Protein AF-A0A7S2ZCS9-F1 (afdb_monomer)

pLDDT: mean 85.27, std 15.94, range [28.14, 98.75]

Foldseek 3Di:
DPQFFEEAEEDLPDPCSVLVQVLLCVQRVHGYHYDYLANDQAPQVVCVVCPHPPSGLEYEYEAWFFALVDCSRRPHLLRCLVDPQHAYEYEARGQRSNQVSQPWDKDFDPQAAFFQDWFFKAFPCDQLNPPPDHGFIFGALARMATDPVGGHPQKDQGMWTWHADPNDIDITRAKIAGNPGNYIYGNTQLSDPRGPCSSVSSNSSSVVSVVVVVVVPVPDPDDDDDDDPPPPPPDDPQDALLKDKDKDKDAQPDCDPDNLLLLCCQPPNPPQPQWKKWAADVPDPLGQKIKIDGQQAPPKAKEFEFADDPPPDDDDQPVRHHYHYDYLQCRVVVLVVVCSSNDDDDDPPDPDFCQWAKDWDAAPCSVVVVPDDNPDHDPDTRIMIIGGQWMWMAGSVRNMIMTMGMDGDDPVVVVVSVVVVVVSVVSSVCVSVVNRPDDSPDAPPDDPPPNDDWDKDKPDDPVRLVVVVVVQSVCCSSRNDSDDPDDIDIDTPDDDDQSSVLVNCCVVANARGFMWGNNDPVDIDGDRHNDDPDDDGPVD

Structure (mmCIF, N/CA/C/O backbone):
data_AF-A0A7S2ZCS9-F1
#
_entry.id   AF-A0A7S2ZCS9-F1
#
loop_
_atom_site.group_PDB
_atom_site.id
_atom_site.type_symbol
_atom_site.label_atom_id
_atom_site.label_alt_id
_atom_site.label_comp_id
_atom_site.label_asym_id
_atom_site.label_entity_id
_atom_site.label_seq_id
_atom_site.pdbx_PDB_ins_code
_atom_site.Cartn_x
_atom_site.Cartn_y
_atom_site.Cartn_z
_atom_site.occupancy
_atom_site.B_iso_or_equiv
_atom_site.auth_seq_id
_atom_site.auth_comp_id
_atom_site.auth_asym_id
_atom_site.auth_atom_id
_atom_site.pdbx_PDB_model_num
ATOM 1 N N . MET A 1 1 ? -4.411 -29.025 -12.753 1.00 39.31 1 MET A N 1
ATOM 2 C CA . MET A 1 1 ? -3.385 -27.966 -12.666 1.00 39.31 1 MET A CA 1
ATOM 3 C C . MET A 1 1 ? -2.044 -28.620 -12.960 1.00 39.31 1 MET A C 1
ATOM 5 O O . MET A 1 1 ? -1.817 -29.710 -12.450 1.00 39.31 1 MET A O 1
ATOM 9 N N . GLY A 1 2 ? -1.240 -28.059 -13.867 1.00 47.69 2 GLY A N 1
ATOM 10 C CA . GLY A 1 2 ? 0.114 -28.566 -14.132 1.00 47.69 2 GLY A CA 1
ATOM 11 C C . GLY A 1 2 ? 1.053 -28.303 -12.944 1.00 47.69 2 GLY A C 1
ATOM 12 O O . GLY A 1 2 ? 0.658 -27.584 -12.026 1.00 47.69 2 GLY A O 1
ATOM 13 N N . PRO A 1 3 ? 2.269 -28.878 -12.929 1.00 60.16 3 PRO A N 1
ATOM 14 C CA . PRO A 1 3 ? 3.258 -28.558 -11.901 1.00 60.16 3 PRO A CA 1
ATOM 15 C C . PRO A 1 3 ? 3.584 -27.058 -11.949 1.00 60.16 3 PRO A C 1
ATOM 17 O O . PRO A 1 3 ? 3.833 -26.516 -13.025 1.00 60.16 3 PRO A O 1
ATOM 20 N N . GLY A 1 4 ? 3.538 -26.386 -10.796 1.00 78.81 4 GLY A N 1
ATOM 21 C CA . GLY A 1 4 ? 3.780 -24.946 -10.705 1.00 78.81 4 GLY A CA 1
ATOM 22 C C . GLY A 1 4 ? 5.208 -24.550 -11.092 1.00 78.81 4 GLY A C 1
ATOM 23 O O . GLY A 1 4 ? 6.151 -25.336 -10.956 1.00 78.81 4 GLY A O 1
ATOM 24 N N . ILE A 1 5 ? 5.380 -23.318 -11.579 1.00 88.00 5 ILE A N 1
ATOM 25 C CA . ILE A 1 5 ? 6.700 -22.778 -11.930 1.00 88.00 5 ILE A CA 1
ATOM 26 C C . ILE A 1 5 ? 7.293 -22.040 -10.728 1.00 88.00 5 ILE A C 1
ATOM 28 O O . ILE A 1 5 ? 6.855 -20.950 -10.377 1.00 88.00 5 ILE A O 1
ATOM 32 N N . ARG A 1 6 ? 8.361 -22.602 -10.154 1.00 93.31 6 ARG A N 1
ATOM 33 C CA . ARG A 1 6 ? 9.245 -21.906 -9.207 1.00 93.31 6 ARG A CA 1
ATOM 34 C C . ARG A 1 6 ? 10.002 -20.766 -9.894 1.00 93.31 6 ARG A C 1
ATOM 36 O O . ARG A 1 6 ? 10.802 -21.015 -10.801 1.00 93.31 6 ARG A O 1
ATOM 43 N N . THR A 1 7 ? 9.772 -19.540 -9.440 1.00 96.06 7 THR A N 1
ATOM 44 C CA . THR A 1 7 ? 10.380 -18.313 -9.970 1.00 96.06 7 THR A CA 1
ATOM 45 C C . THR A 1 7 ? 11.133 -17.585 -8.866 1.00 96.06 7 THR A C 1
ATOM 47 O O . THR A 1 7 ? 10.612 -17.460 -7.761 1.00 96.06 7 THR A O 1
ATOM 50 N N . VAL A 1 8 ? 12.324 -17.073 -9.173 1.00 97.62 8 VAL A N 1
ATOM 51 C CA . VAL A 1 8 ? 13.009 -16.089 -8.321 1.00 97.62 8 VAL A CA 1
ATOM 52 C C . VAL A 1 8 ? 12.657 -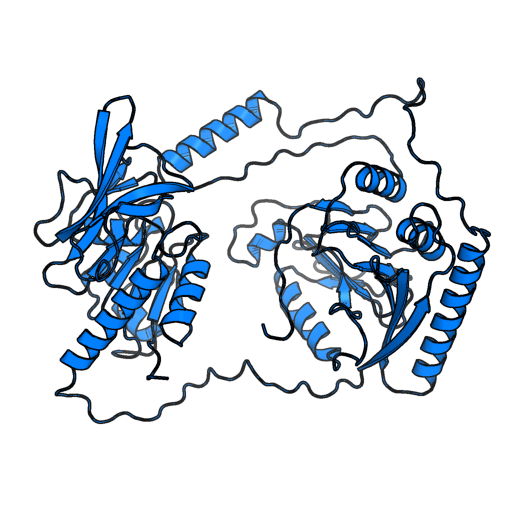14.692 -8.825 1.00 97.62 8 VAL A C 1
ATOM 54 O O . VAL A 1 8 ? 12.853 -14.406 -10.007 1.00 97.62 8 VAL A O 1
ATOM 57 N N . LEU A 1 9 ? 12.123 -13.840 -7.954 1.00 98.06 9 LEU A N 1
ATOM 58 C CA . LEU A 1 9 ? 11.897 -12.419 -8.208 1.00 98.06 9 LEU A CA 1
ATOM 59 C C . LEU A 1 9 ? 12.999 -11.627 -7.500 1.00 98.06 9 LEU A C 1
ATOM 61 O O . LEU A 1 9 ? 13.061 -11.629 -6.275 1.00 98.06 9 LEU A O 1
ATOM 65 N N . ILE A 1 10 ? 13.868 -10.971 -8.267 1.00 98.00 10 ILE A N 1
ATOM 66 C CA . ILE A 1 10 ? 14.887 -10.076 -7.716 1.00 98.00 10 ILE A CA 1
ATOM 67 C C . ILE A 1 10 ? 14.269 -8.683 -7.583 1.00 98.00 10 ILE A C 1
ATOM 69 O O . ILE A 1 10 ? 13.917 -8.074 -8.601 1.00 98.00 10 ILE A O 1
ATOM 73 N N . ASP A 1 11 ? 14.109 -8.209 -6.351 1.00 96.44 11 ASP A N 1
ATOM 74 C CA . ASP A 1 11 ? 13.554 -6.900 -6.010 1.00 96.44 11 ASP A CA 1
ATOM 75 C C . ASP A 1 11 ? 14.651 -5.825 -6.045 1.00 96.44 11 ASP A C 1
ATOM 77 O O . ASP A 1 11 ? 15.652 -5.937 -5.339 1.00 96.44 11 ASP A O 1
ATOM 81 N N . ASN A 1 12 ? 14.481 -4.796 -6.879 1.00 94.44 12 ASN A N 1
ATOM 82 C CA . ASN A 1 12 ? 15.340 -3.609 -6.893 1.00 94.44 12 ASN A CA 1
ATOM 83 C C . ASN A 1 12 ? 14.671 -2.444 -6.140 1.00 94.44 12 ASN A C 1
ATOM 85 O O . ASN A 1 12 ? 14.850 -1.290 -6.518 1.00 94.44 12 ASN A O 1
ATOM 89 N N . TYR A 1 13 ? 13.888 -2.752 -5.101 1.00 89.44 13 TYR A N 1
ATOM 90 C CA . TYR A 1 13 ? 13.194 -1.799 -4.232 1.00 89.44 13 TYR A CA 1
ATOM 91 C C . TYR A 1 13 ? 12.168 -0.926 -4.963 1.00 89.44 13 TYR A C 1
ATOM 93 O O . TYR A 1 13 ? 12.049 0.275 -4.709 1.00 89.44 13 TYR A O 1
ATOM 101 N N . ASP A 1 14 ? 11.413 -1.533 -5.879 1.00 86.88 14 ASP A N 1
ATOM 102 C CA . ASP A 1 14 ? 10.325 -0.847 -6.569 1.00 86.88 14 ASP A CA 1
ATOM 103 C C . ASP A 1 14 ? 8.977 -1.006 -5.861 1.00 86.88 14 ASP A C 1
ATOM 105 O O . ASP A 1 14 ? 8.624 -2.072 -5.354 1.00 86.88 14 ASP A O 1
ATOM 109 N N . SER A 1 15 ? 8.159 0.045 -5.922 1.00 80.81 15 SER A N 1
ATOM 110 C CA . SER A 1 15 ? 6.810 0.036 -5.342 1.00 80.81 15 SER A CA 1
ATOM 111 C C . SER A 1 15 ? 5.863 -0.962 -6.027 1.00 80.81 15 SER A C 1
ATOM 113 O O . SER A 1 15 ? 4.870 -1.366 -5.423 1.00 80.81 15 SER A O 1
ATOM 115 N N . TYR A 1 16 ? 6.150 -1.392 -7.263 1.00 83.19 16 TYR A N 1
ATOM 116 C CA . TYR A 1 16 ? 5.330 -2.351 -8.009 1.00 83.19 16 TYR A CA 1
ATOM 117 C C . TYR A 1 16 ? 5.874 -3.790 -7.976 1.00 83.19 16 TYR A C 1
ATOM 119 O O . TYR A 1 16 ? 5.224 -4.690 -8.522 1.00 83.19 16 TYR A O 1
ATOM 127 N N . SER A 1 17 ? 6.993 -4.061 -7.289 1.00 87.00 17 SER A N 1
ATOM 128 C CA . SER A 1 17 ? 7.567 -5.413 -7.172 1.00 87.00 17 SER A CA 1
ATOM 129 C C . SER A 1 17 ? 6.552 -6.442 -6.663 1.00 87.00 17 SER A C 1
ATOM 131 O O . SER A 1 17 ? 6.454 -7.543 -7.212 1.00 87.00 17 SER A O 1
ATOM 133 N N . TYR A 1 18 ? 5.718 -6.080 -5.683 1.00 88.50 18 TYR A N 1
ATOM 134 C CA . TYR A 1 18 ? 4.705 -6.995 -5.146 1.00 88.50 18 TYR A CA 1
ATOM 135 C C . TYR A 1 18 ? 3.454 -7.128 -6.029 1.00 88.50 18 TYR A C 1
ATOM 137 O O . TYR A 1 18 ? 2.838 -8.195 -6.062 1.00 88.50 18 TYR A O 1
ATOM 145 N N . ASN A 1 19 ? 3.128 -6.134 -6.859 1.00 92.12 19 ASN A N 1
ATOM 146 C CA . ASN A 1 19 ? 2.106 -6.316 -7.898 1.00 92.12 19 ASN A CA 1
ATOM 147 C C . ASN A 1 19 ? 2.569 -7.364 -8.919 1.00 92.12 19 ASN A C 1
ATOM 149 O O . ASN A 1 19 ? 1.799 -8.247 -9.313 1.00 92.12 19 ASN A O 1
ATOM 153 N N . LEU A 1 20 ? 3.853 -7.322 -9.289 1.00 93.56 20 LEU A N 1
ATOM 154 C CA . LEU A 1 20 ? 4.468 -8.332 -10.143 1.00 93.56 20 LEU A CA 1
ATOM 155 C C . LEU A 1 20 ? 4.531 -9.701 -9.446 1.00 93.56 20 LEU A C 1
ATOM 157 O O . LEU A 1 20 ? 4.235 -10.710 -10.086 1.00 93.56 20 LEU A O 1
ATOM 161 N N . PHE A 1 21 ? 4.829 -9.750 -8.141 1.00 95.44 21 PHE A N 1
ATOM 162 C CA . PHE A 1 21 ? 4.756 -10.971 -7.327 1.00 95.44 21 PHE A CA 1
ATOM 163 C C . PHE A 1 21 ? 3.374 -11.628 -7.406 1.00 95.44 21 PHE A C 1
ATOM 165 O O . PHE A 1 21 ? 3.282 -12.817 -7.721 1.00 95.44 21 PHE A O 1
ATOM 172 N N . HIS A 1 22 ? 2.298 -10.869 -7.174 1.00 92.19 22 HIS A N 1
ATOM 173 C CA . HIS A 1 22 ? 0.931 -11.395 -7.223 1.00 92.19 22 HIS A CA 1
ATOM 174 C C . HIS A 1 22 ? 0.553 -11.860 -8.634 1.00 92.19 22 HIS A C 1
ATOM 176 O O . HIS A 1 22 ? -0.020 -12.943 -8.800 1.00 92.19 22 HIS A O 1
ATOM 182 N N . LEU A 1 23 ? 0.927 -11.095 -9.666 1.00 94.50 23 LEU A N 1
ATOM 183 C CA . LEU A 1 23 ? 0.683 -11.474 -11.055 1.00 94.50 23 LEU A CA 1
ATOM 184 C C . LEU A 1 23 ? 1.407 -12.781 -11.414 1.00 94.50 23 LEU A C 1
ATOM 186 O O . LEU A 1 23 ? 0.774 -13.699 -11.941 1.00 94.50 23 LEU A O 1
ATOM 190 N N . LEU A 1 24 ? 2.691 -12.902 -11.063 1.00 96.00 24 LEU A N 1
ATOM 191 C CA . LEU A 1 24 ? 3.483 -14.119 -11.254 1.00 96.00 24 LEU A CA 1
ATOM 192 C C . LEU A 1 24 ? 2.885 -15.301 -10.495 1.00 96.00 24 LEU A C 1
ATOM 194 O O . LEU A 1 24 ? 2.702 -16.358 -11.093 1.00 96.00 24 LEU A O 1
ATOM 198 N N . ALA A 1 25 ? 2.520 -15.124 -9.222 1.00 93.50 25 ALA A N 1
ATOM 199 C CA . ALA A 1 25 ? 1.907 -16.176 -8.417 1.00 93.50 25 ALA A CA 1
ATOM 200 C C . ALA A 1 25 ? 0.612 -16.698 -9.059 1.00 93.50 25 ALA A C 1
ATOM 202 O O . ALA A 1 25 ? 0.412 -17.910 -9.168 1.00 93.50 25 ALA A O 1
ATOM 203 N N . SER A 1 26 ? -0.226 -15.788 -9.564 1.00 92.50 26 SER A N 1
ATOM 204 C CA . SER A 1 26 ? -1.496 -16.130 -10.216 1.00 92.50 26 SER A CA 1
ATOM 205 C C . SER A 1 26 ? -1.341 -16.848 -11.566 1.00 92.50 26 SER A C 1
ATOM 207 O O . SER A 1 26 ? -2.252 -17.560 -11.988 1.00 92.50 26 SER A O 1
ATOM 209 N N . VAL A 1 27 ? -0.229 -16.637 -12.281 1.00 94.19 27 VAL A N 1
ATOM 210 C CA . VAL A 1 27 ? 0.039 -17.268 -13.588 1.00 94.19 27 VAL A CA 1
ATOM 211 C C . VAL A 1 27 ? 0.812 -18.575 -13.417 1.00 94.19 27 VAL A C 1
ATOM 213 O O . VAL A 1 27 ? 0.492 -19.576 -14.053 1.00 94.19 27 VAL A O 1
ATOM 216 N N . ASN A 1 28 ? 1.810 -18.590 -12.534 1.00 93.19 28 ASN A N 1
ATOM 217 C CA . ASN A 1 28 ? 2.708 -19.726 -12.333 1.00 93.19 28 ASN A CA 1
ATOM 218 C C . ASN A 1 28 ? 2.160 -20.780 -11.367 1.00 93.19 28 ASN A C 1
ATOM 220 O O . ASN A 1 28 ? 2.718 -21.877 -11.296 1.00 93.19 28 ASN A O 1
ATOM 224 N N . GLY A 1 29 ? 1.100 -20.458 -10.619 1.00 89.12 29 GLY A N 1
ATOM 225 C CA . GLY A 1 29 ? 0.497 -21.344 -9.622 1.00 89.12 29 GLY A CA 1
ATOM 226 C C . GLY A 1 29 ? 1.353 -21.544 -8.368 1.00 89.12 29 GLY A C 1
ATOM 227 O O . GLY A 1 29 ? 1.034 -22.402 -7.550 1.00 89.12 29 GLY A O 1
ATOM 228 N N . GLN A 1 30 ? 2.444 -20.785 -8.220 1.00 89.50 30 GLN A N 1
ATOM 229 C CA . GLN A 1 30 ? 3.339 -20.795 -7.063 1.00 89.50 30 GLN A CA 1
ATOM 230 C C . GLN A 1 30 ? 3.856 -19.387 -6.783 1.00 89.50 30 GLN A C 1
ATOM 232 O O . GLN A 1 30 ? 4.165 -18.636 -7.709 1.00 89.50 30 GLN A O 1
ATOM 237 N N . ARG A 1 31 ? 3.971 -19.046 -5.496 1.00 92.62 31 ARG A N 1
ATOM 238 C CA . ARG A 1 31 ? 4.547 -17.775 -5.042 1.00 92.62 31 ARG A CA 1
ATOM 239 C C . ARG A 1 31 ? 6.034 -17.711 -5.435 1.00 92.62 31 ARG A C 1
ATOM 241 O O . ARG A 1 31 ? 6.749 -18.681 -5.176 1.00 92.62 31 ARG A O 1
ATOM 248 N N . PRO A 1 32 ? 6.509 -16.615 -6.053 1.00 94.44 32 PRO A N 1
ATOM 249 C CA . PRO A 1 32 ? 7.935 -16.413 -6.289 1.00 94.44 32 PRO A CA 1
ATOM 250 C C . PRO A 1 32 ? 8.744 -16.360 -4.985 1.00 94.44 32 PRO A C 1
ATOM 252 O O . PRO A 1 32 ? 8.249 -15.880 -3.968 1.00 94.44 32 PRO A O 1
ATOM 255 N N . LEU A 1 33 ? 10.005 -16.790 -5.026 1.00 94.56 33 LEU A N 1
ATOM 256 C CA . LEU A 1 33 ? 10.984 -16.457 -3.990 1.00 94.56 33 LEU A CA 1
ATOM 257 C C . LEU A 1 33 ? 11.484 -15.033 -4.249 1.00 94.56 33 LEU A C 1
ATOM 259 O O . LEU A 1 33 ? 12.064 -14.790 -5.307 1.00 94.56 33 LEU A O 1
ATOM 263 N N . VAL A 1 34 ? 11.255 -14.114 -3.313 1.00 95.50 34 VAL A N 1
ATOM 264 C CA . VAL A 1 34 ? 11.716 -12.722 -3.423 1.00 95.50 34 VAL A CA 1
ATOM 265 C C . VAL A 1 34 ? 13.092 -12.592 -2.780 1.00 95.50 34 VAL A C 1
ATOM 267 O O . VAL A 1 34 ? 13.270 -13.006 -1.637 1.00 95.50 34 VAL A O 1
ATOM 270 N N . LEU A 1 35 ? 14.053 -12.039 -3.520 1.00 94.88 35 LEU A N 1
ATOM 271 C CA . LEU A 1 35 ? 15.393 -11.708 -3.034 1.00 94.88 35 LEU A CA 1
ATOM 272 C C . LEU A 1 35 ? 15.702 -10.254 -3.383 1.00 94.88 35 LEU A C 1
ATOM 274 O O . LEU A 1 35 ? 15.503 -9.846 -4.524 1.00 94.88 35 LEU A O 1
ATOM 278 N N . GLU A 1 36 ? 16.220 -9.490 -2.432 1.00 95.25 36 GLU A N 1
ATOM 279 C CA . GLU A 1 36 ? 16.703 -8.131 -2.693 1.00 95.25 36 GLU A CA 1
ATOM 280 C C . GLU A 1 36 ? 17.971 -8.188 -3.555 1.00 95.25 36 GLU A C 1
ATOM 282 O O . GLU A 1 36 ? 18.767 -9.130 -3.446 1.00 95.25 36 GLU A O 1
ATOM 287 N N . ASN A 1 37 ? 18.157 -7.208 -4.438 1.00 95.25 37 ASN A N 1
ATOM 288 C CA . ASN A 1 37 ? 19.235 -7.213 -5.430 1.00 95.25 37 ASN A CA 1
ATOM 289 C C . ASN A 1 37 ? 20.662 -7.179 -4.845 1.00 95.25 37 ASN A C 1
ATOM 291 O O . ASN A 1 37 ? 21.610 -7.512 -5.564 1.00 95.25 37 ASN A O 1
ATOM 295 N N . ASP A 1 38 ? 20.814 -6.812 -3.573 1.00 94.38 38 ASP A N 1
ATOM 296 C CA . ASP A 1 38 ? 22.068 -6.744 -2.819 1.00 94.38 38 ASP A CA 1
ATOM 297 C C . ASP A 1 38 ? 22.170 -7.793 -1.689 1.00 94.38 38 ASP A C 1
ATOM 299 O O . ASP A 1 38 ? 23.206 -7.892 -1.029 1.00 94.38 38 ASP A O 1
ATOM 303 N N . SER A 1 39 ? 21.148 -8.643 -1.519 1.00 93.81 39 SER A N 1
ATOM 304 C CA . SER A 1 39 ? 21.154 -9.756 -0.553 1.00 93.81 39 SER A CA 1
ATOM 305 C C . SER A 1 39 ? 22.085 -10.915 -0.945 1.00 93.81 39 SER A C 1
ATOM 307 O O . SER A 1 39 ? 22.318 -11.826 -0.151 1.00 93.81 39 SER A O 1
ATOM 309 N N . PHE A 1 40 ? 22.632 -10.876 -2.163 1.00 94.81 40 PHE A N 1
ATOM 310 C CA . PHE A 1 40 ? 23.611 -11.811 -2.712 1.00 94.81 40 PHE A CA 1
ATOM 311 C C . PHE A 1 40 ? 24.580 -11.070 -3.642 1.00 94.81 40 PHE A C 1
ATOM 313 O O . PHE A 1 40 ? 24.268 -10.013 -4.188 1.00 94.81 40 PHE A O 1
ATOM 320 N N . SER A 1 41 ? 25.766 -11.635 -3.865 1.00 94.38 41 SER A N 1
ATOM 321 C CA . SER A 1 41 ? 26.837 -11.013 -4.659 1.00 94.38 41 SER A CA 1
ATOM 322 C C . SER A 1 41 ? 27.054 -11.655 -6.034 1.00 94.38 41 SER A C 1
ATOM 324 O O . SER A 1 41 ? 27.800 -11.115 -6.853 1.00 94.38 41 SER A O 1
ATOM 326 N N . SER A 1 42 ? 26.458 -12.822 -6.314 1.00 95.75 42 SER A N 1
ATOM 327 C CA . SER A 1 42 ? 26.637 -13.526 -7.596 1.00 95.75 42 SER A CA 1
ATOM 328 C C . SER A 1 42 ? 25.475 -14.453 -7.958 1.00 95.75 42 SER A C 1
ATOM 330 O O . SER A 1 42 ? 24.738 -14.916 -7.090 1.00 95.75 42 SER A O 1
ATOM 332 N N . TYR A 1 43 ? 25.357 -14.814 -9.240 1.00 94.88 43 TYR A N 1
ATOM 333 C CA . TYR A 1 43 ? 24.381 -15.802 -9.712 1.00 94.88 43 TYR A CA 1
ATOM 334 C C . TYR A 1 43 ? 24.525 -17.158 -9.011 1.00 94.88 43 TYR A C 1
ATOM 336 O O . TYR A 1 43 ? 23.528 -17.816 -8.732 1.00 94.88 43 TYR A O 1
ATOM 344 N N . LYS A 1 44 ? 25.758 -17.566 -8.694 1.00 93.69 44 LYS A N 1
ATOM 345 C CA . LYS A 1 44 ? 26.019 -18.823 -7.986 1.00 93.69 44 LYS A CA 1
ATOM 346 C C . LYS A 1 44 ? 25.428 -18.804 -6.571 1.00 93.69 44 LYS A C 1
ATOM 348 O O . LYS A 1 44 ? 24.839 -19.787 -6.144 1.00 93.69 44 LYS A O 1
ATOM 353 N N . GLU A 1 45 ? 25.581 -17.691 -5.865 1.00 94.44 45 GLU A N 1
ATOM 354 C CA . GLU A 1 45 ? 25.023 -17.513 -4.522 1.00 94.44 45 GLU A CA 1
ATOM 355 C C . GLU A 1 45 ? 23.491 -17.479 -4.557 1.00 94.44 45 GLU A C 1
ATOM 357 O O . GLU A 1 45 ? 22.850 -18.149 -3.753 1.00 94.44 45 GLU A O 1
ATOM 362 N N . LEU A 1 46 ? 22.900 -16.819 -5.561 1.00 94.19 46 LEU A N 1
ATOM 363 C CA . LEU A 1 46 ? 21.458 -16.899 -5.815 1.00 94.19 46 LEU A CA 1
ATOM 364 C C . LEU A 1 46 ? 21.006 -18.350 -6.030 1.00 94.19 46 LEU A C 1
ATOM 366 O O . LEU A 1 46 ? 19.993 -18.762 -5.464 1.00 94.19 46 LEU A O 1
ATOM 370 N N . GLU A 1 47 ? 21.742 -19.141 -6.822 1.00 92.44 47 GLU A N 1
ATOM 371 C CA . GLU A 1 47 ? 21.428 -20.562 -7.010 1.00 92.44 47 GLU A CA 1
ATOM 372 C C . GLU A 1 47 ? 21.455 -21.334 -5.686 1.00 92.44 47 GLU A C 1
ATOM 374 O O . GLU A 1 47 ? 20.577 -22.162 -5.454 1.00 92.44 47 GLU A O 1
ATOM 379 N N . GLU A 1 48 ? 22.421 -21.060 -4.811 1.00 90.56 48 GLU A N 1
ATOM 380 C CA . GLU A 1 48 ? 22.529 -21.685 -3.488 1.00 90.56 48 GLU A CA 1
ATOM 381 C C . GLU A 1 48 ? 21.360 -21.281 -2.572 1.00 90.56 48 GLU A C 1
ATOM 383 O O . GLU A 1 48 ? 20.702 -22.161 -2.010 1.00 90.56 48 GLU A O 1
ATOM 388 N N . MET A 1 49 ? 21.033 -19.986 -2.495 1.00 88.56 49 MET A N 1
ATOM 389 C CA . MET A 1 49 ? 19.916 -19.457 -1.695 1.00 88.56 49 MET A CA 1
ATOM 390 C C . MET A 1 49 ? 18.551 -19.976 -2.158 1.00 88.56 49 MET A C 1
ATOM 392 O O . MET A 1 49 ? 17.674 -20.230 -1.335 1.00 88.56 49 MET A O 1
ATOM 396 N N . ALA A 1 50 ? 18.371 -20.184 -3.464 1.00 85.69 50 ALA A N 1
ATOM 397 C CA . ALA A 1 50 ? 17.132 -20.720 -4.023 1.00 85.69 50 ALA A CA 1
ATOM 398 C C . ALA A 1 50 ? 16.969 -22.245 -3.833 1.00 85.69 50 ALA A C 1
ATOM 400 O O . ALA A 1 50 ? 15.933 -22.798 -4.205 1.00 85.69 50 ALA A O 1
ATOM 401 N N . GLY A 1 51 ? 17.954 -22.932 -3.236 1.00 80.31 51 GLY A N 1
ATOM 402 C CA . GLY A 1 51 ? 17.914 -24.374 -2.960 1.00 80.31 51 GLY A CA 1
ATOM 403 C C . GLY A 1 51 ? 18.815 -25.231 -3.860 1.00 80.31 51 GLY A C 1
ATOM 404 O O . GLY A 1 51 ? 18.595 -26.439 -3.970 1.00 80.31 51 GLY A O 1
ATOM 405 N N . GLY A 1 52 ? 19.818 -24.636 -4.511 1.00 72.56 52 GLY A N 1
ATOM 406 C CA . GLY A 1 52 ? 20.824 -25.302 -5.347 1.00 72.56 52 GLY A CA 1
ATOM 407 C C . GLY A 1 52 ? 20.484 -25.356 -6.844 1.00 72.56 52 GLY A C 1
ATOM 408 O O . GLY A 1 52 ? 19.431 -24.902 -7.292 1.00 72.56 52 GLY A O 1
ATOM 409 N N . GLY A 1 53 ? 21.383 -25.931 -7.651 1.00 58.94 53 GLY A N 1
ATOM 410 C CA . GLY A 1 53 ? 21.212 -26.024 -9.107 1.00 58.94 53 GLY A CA 1
ATOM 411 C C . GLY A 1 53 ? 19.931 -26.772 -9.502 1.00 58.94 53 GLY A C 1
ATOM 412 O O . GLY A 1 53 ? 19.723 -27.908 -9.081 1.00 58.94 53 GLY A O 1
ATOM 413 N N . ASN A 1 54 ? 19.104 -26.144 -10.350 1.00 64.25 54 ASN A N 1
ATOM 414 C CA . ASN A 1 54 ? 17.787 -26.618 -10.822 1.00 64.25 54 ASN A CA 1
ATOM 415 C C . ASN A 1 54 ? 16.609 -26.497 -9.818 1.00 64.25 54 ASN A C 1
ATOM 417 O O . ASN A 1 54 ? 15.552 -27.102 -10.018 1.00 64.25 54 ASN A O 1
ATOM 421 N N . SER A 1 55 ? 16.761 -25.706 -8.751 1.00 81.56 55 SER A N 1
ATOM 422 C CA . SER A 1 55 ? 15.708 -25.432 -7.751 1.00 81.56 55 SER A CA 1
ATOM 423 C C . SER A 1 55 ? 14.669 -24.386 -8.179 1.00 81.56 55 SER A C 1
ATOM 425 O O . SER A 1 55 ? 13.593 -24.308 -7.594 1.00 81.56 55 SER A O 1
ATOM 427 N N . PHE A 1 56 ? 14.933 -23.627 -9.237 1.00 91.50 56 PHE A N 1
ATOM 428 C CA . PHE A 1 56 ? 13.995 -22.683 -9.839 1.00 91.50 56 PHE A CA 1
ATOM 429 C C . PHE A 1 56 ? 14.072 -22.771 -11.361 1.00 91.50 56 PHE A C 1
ATOM 431 O O . PHE A 1 56 ? 15.049 -23.258 -11.931 1.00 91.50 56 PHE A O 1
ATOM 438 N N . HIS A 1 57 ? 13.014 -22.321 -12.025 1.00 94.25 57 HIS A N 1
ATOM 439 C CA . HIS A 1 57 ? 12.838 -22.500 -13.464 1.00 94.25 57 HIS A CA 1
ATOM 440 C C . HIS A 1 57 ? 12.944 -21.192 -14.245 1.00 94.25 57 HIS A C 1
ATOM 442 O O . HIS A 1 57 ? 13.146 -21.227 -15.454 1.00 94.25 57 HIS A O 1
ATOM 448 N N . SER A 1 58 ? 12.784 -20.047 -13.584 1.00 96.31 58 SER A N 1
ATOM 449 C CA . SER A 1 58 ? 12.864 -18.727 -14.206 1.00 96.31 58 SER A CA 1
ATOM 450 C C . SER A 1 58 ? 13.291 -17.666 -13.199 1.00 96.31 58 SER A C 1
ATOM 452 O O . SER A 1 58 ? 13.113 -17.833 -11.990 1.00 96.31 58 SER A O 1
ATOM 454 N N . ILE A 1 59 ? 13.818 -16.558 -13.714 1.00 98.12 59 ILE A N 1
ATOM 455 C CA . ILE A 1 59 ? 14.141 -15.360 -12.936 1.00 98.12 59 ILE A CA 1
ATOM 456 C C . ILE A 1 59 ? 13.340 -14.190 -13.495 1.00 98.12 59 ILE A C 1
ATOM 458 O O . ILE A 1 59 ? 13.195 -14.047 -14.711 1.00 98.12 59 ILE A O 1
ATOM 462 N N . VAL A 1 60 ? 12.843 -13.338 -12.613 1.00 98.56 60 VAL A N 1
ATOM 463 C CA . VAL A 1 60 ? 12.282 -12.039 -12.967 1.00 98.56 60 VAL A CA 1
ATOM 464 C C . VAL A 1 60 ? 13.081 -10.974 -12.232 1.00 98.56 60 VAL A C 1
ATOM 466 O O . VAL A 1 60 ? 13.249 -11.060 -11.023 1.00 98.56 60 VAL A O 1
ATOM 469 N N . ILE A 1 61 ? 13.606 -9.997 -12.966 1.00 98.56 61 ILE A N 1
ATOM 470 C CA . ILE A 1 61 ? 14.252 -8.811 -12.402 1.00 98.56 61 ILE A CA 1
ATOM 471 C C . ILE A 1 61 ? 13.218 -7.692 -12.462 1.00 98.56 61 ILE A C 1
ATOM 473 O O . ILE A 1 61 ? 12.787 -7.303 -13.555 1.00 98.56 61 ILE A O 1
ATOM 477 N N . SER A 1 62 ? 12.801 -7.241 -11.284 1.00 97.31 62 SER A N 1
ATOM 478 C CA . SER A 1 62 ? 11.791 -6.198 -11.090 1.00 97.31 62 SER A CA 1
ATOM 479 C C . SER A 1 62 ? 12.207 -4.840 -11.690 1.00 97.31 62 SER A C 1
ATOM 481 O O . SER A 1 62 ? 13.376 -4.645 -12.057 1.00 97.31 62 SER A O 1
ATOM 483 N N . PRO A 1 63 ? 11.263 -3.884 -11.790 1.00 95.44 63 PRO A N 1
ATOM 484 C CA . PRO A 1 63 ? 11.591 -2.465 -11.908 1.00 95.44 63 PRO A CA 1
ATOM 485 C C . PRO A 1 63 ? 12.429 -1.976 -10.716 1.00 95.44 63 PRO A C 1
ATOM 487 O O . PRO A 1 63 ? 12.689 -2.722 -9.782 1.00 95.44 63 PRO A O 1
ATOM 490 N N . GLY A 1 64 ? 12.849 -0.715 -10.744 1.00 92.69 64 GLY A N 1
ATOM 491 C CA . GLY A 1 64 ? 13.593 -0.100 -9.642 1.00 92.69 64 GLY A CA 1
ATOM 492 C C . GLY A 1 64 ? 14.090 1.296 -9.995 1.00 92.69 64 GLY A C 1
ATOM 493 O O . GLY A 1 64 ? 14.184 1.613 -11.188 1.00 92.69 64 GLY A O 1
ATOM 494 N N . PRO A 1 65 ? 14.372 2.147 -9.004 1.00 90.69 65 PRO A N 1
ATOM 495 C CA . PRO A 1 65 ? 15.006 3.432 -9.243 1.00 90.69 65 PRO A CA 1
ATOM 496 C C . PRO A 1 65 ? 16.461 3.276 -9.710 1.00 90.69 65 PRO A C 1
ATOM 498 O O . PRO A 1 65 ? 17.058 2.201 -9.654 1.00 90.69 65 PRO A O 1
ATOM 501 N N . GLY A 1 66 ? 17.040 4.384 -10.151 1.00 91.75 66 GLY A N 1
ATOM 502 C CA . GLY A 1 66 ? 18.446 4.511 -10.485 1.00 91.75 66 GLY A CA 1
ATOM 503 C C . GLY A 1 66 ? 18.812 3.918 -11.842 1.00 91.75 66 GLY A C 1
ATOM 504 O O . GLY A 1 66 ? 18.042 3.955 -12.812 1.00 91.75 66 GLY A O 1
ATOM 505 N N . ARG A 1 67 ? 20.050 3.425 -11.943 1.00 94.00 67 ARG A N 1
ATOM 506 C CA . ARG A 1 67 ? 20.673 3.019 -13.213 1.00 94.00 67 ARG A CA 1
ATOM 507 C C . ARG A 1 67 ? 21.301 1.632 -13.118 1.00 94.00 67 ARG A C 1
ATOM 509 O O . ARG A 1 67 ? 22.014 1.356 -12.157 1.00 94.00 67 ARG A O 1
ATOM 516 N N . PRO A 1 68 ? 21.179 0.780 -14.155 1.00 94.56 68 PRO A N 1
ATOM 517 C CA . PRO A 1 68 ? 21.808 -0.539 -14.133 1.00 94.56 68 PRO A CA 1
ATOM 518 C C . PRO A 1 68 ? 23.342 -0.474 -14.115 1.00 94.56 68 PRO A C 1
ATOM 520 O O . PRO A 1 68 ? 23.990 -1.450 -13.741 1.00 94.56 68 PRO A O 1
ATOM 523 N N . GLU A 1 69 ? 23.939 0.651 -14.527 1.00 92.94 69 GLU A N 1
ATOM 524 C CA . GLU A 1 69 ? 25.383 0.887 -14.437 1.00 92.94 69 GLU A CA 1
ATOM 525 C C . GLU A 1 69 ? 25.876 1.143 -13.005 1.00 92.94 69 GLU A C 1
ATOM 527 O O . GLU A 1 69 ? 27.078 1.019 -12.754 1.00 92.94 69 GLU A O 1
ATOM 532 N N . ASN A 1 70 ? 24.988 1.517 -12.082 1.00 93.56 70 ASN A N 1
ATOM 533 C CA . ASN A 1 70 ? 25.328 1.791 -10.694 1.00 93.56 70 ASN A CA 1
ATOM 534 C C . ASN A 1 70 ? 25.143 0.516 -9.849 1.00 93.56 70 ASN A C 1
ATOM 536 O O . ASN A 1 70 ? 24.016 0.048 -9.678 1.00 93.56 70 ASN A O 1
ATOM 540 N N . PRO A 1 71 ? 26.218 -0.044 -9.262 1.00 90.56 71 PRO A N 1
ATOM 541 C CA . PRO A 1 71 ? 26.115 -1.249 -8.443 1.00 90.56 71 PRO A CA 1
ATOM 542 C C . PRO A 1 71 ? 25.218 -1.097 -7.211 1.00 90.56 71 PRO A C 1
ATOM 544 O O . PRO A 1 71 ? 24.737 -2.103 -6.707 1.00 90.56 71 PRO A O 1
ATOM 547 N N . LYS A 1 72 ? 24.997 0.129 -6.715 1.00 91.00 72 LYS A N 1
ATOM 548 C CA . LYS A 1 72 ? 24.084 0.363 -5.586 1.00 91.00 72 LYS A CA 1
ATOM 549 C C . LYS A 1 72 ? 22.616 0.177 -5.968 1.00 91.00 72 LYS A C 1
ATOM 551 O O . LYS A 1 72 ? 21.845 -0.269 -5.135 1.00 91.00 72 LYS A O 1
ATOM 556 N N . ASP A 1 73 ? 22.259 0.495 -7.209 1.00 91.69 73 ASP A N 1
ATOM 557 C CA . ASP A 1 73 ? 20.863 0.493 -7.660 1.00 91.69 73 ASP A CA 1
ATOM 558 C C . ASP A 1 73 ? 20.470 -0.876 -8.220 1.00 91.69 73 ASP A C 1
ATOM 560 O O . ASP A 1 73 ? 19.304 -1.257 -8.200 1.00 91.69 73 ASP A O 1
ATOM 564 N N . PHE A 1 74 ? 21.451 -1.621 -8.742 1.00 96.00 74 PHE A N 1
ATOM 565 C CA . PHE A 1 74 ? 21.208 -2.856 -9.486 1.00 96.00 74 PHE A CA 1
ATOM 566 C C . PHE A 1 74 ? 21.956 -4.080 -8.943 1.00 96.00 74 PHE A C 1
ATOM 568 O O . PHE A 1 74 ? 21.861 -5.162 -9.525 1.00 96.00 74 PHE A O 1
ATOM 575 N N . GLY A 1 75 ? 22.696 -3.923 -7.840 1.00 95.56 75 GLY A N 1
ATOM 576 C CA . GLY A 1 75 ? 23.307 -5.007 -7.071 1.00 95.56 75 GLY A CA 1
ATOM 577 C C . GLY A 1 75 ? 23.977 -6.087 -7.927 1.00 95.56 75 GLY A C 1
ATOM 578 O O . GLY A 1 75 ? 24.785 -5.806 -8.822 1.00 95.56 75 GLY A O 1
ATOM 579 N N . ALA A 1 76 ? 23.614 -7.346 -7.679 1.00 95.81 76 ALA A N 1
ATOM 580 C CA . ALA A 1 76 ? 24.123 -8.503 -8.414 1.00 95.81 76 ALA A CA 1
ATOM 581 C C . ALA A 1 76 ? 23.378 -8.799 -9.737 1.00 95.81 76 ALA A C 1
ATOM 583 O O . ALA A 1 76 ? 23.735 -9.747 -10.448 1.00 95.81 76 ALA A O 1
ATOM 584 N N . CYS A 1 77 ? 22.386 -7.993 -10.138 1.00 97.75 77 CYS A N 1
ATOM 585 C CA . CYS A 1 77 ? 21.561 -8.254 -11.325 1.00 97.75 77 CYS A CA 1
ATOM 586 C C . CYS A 1 77 ? 22.374 -8.321 -12.630 1.00 97.75 77 CYS A C 1
ATOM 588 O O . CYS A 1 77 ? 22.062 -9.136 -13.503 1.00 97.75 77 CYS A O 1
ATOM 590 N N . LEU A 1 78 ? 23.450 -7.533 -12.781 1.00 96.81 78 LEU A N 1
ATOM 591 C CA . LEU A 1 78 ? 24.334 -7.639 -13.957 1.00 96.81 78 LEU A CA 1
ATOM 592 C C . LEU A 1 78 ? 25.034 -9.000 -14.042 1.00 96.81 78 LEU A C 1
ATOM 594 O O . LEU A 1 78 ? 25.211 -9.529 -15.143 1.00 96.81 78 LEU A O 1
ATOM 598 N N . ASP A 1 79 ? 25.442 -9.565 -12.904 1.00 97.00 79 ASP A N 1
ATOM 599 C CA . ASP A 1 79 ? 26.051 -10.895 -12.856 1.00 97.00 79 ASP A CA 1
ATOM 600 C C . ASP A 1 79 ? 25.020 -11.973 -13.213 1.00 97.00 79 ASP A C 1
ATOM 602 O O . ASP A 1 79 ? 25.273 -12.812 -14.084 1.00 97.00 79 ASP A O 1
ATOM 606 N N . VAL A 1 80 ? 23.810 -11.873 -12.652 1.00 97.31 80 VAL A N 1
ATOM 607 C CA . VAL A 1 80 ? 22.676 -12.745 -12.998 1.00 97.31 80 VAL A CA 1
ATOM 608 C C . VAL A 1 80 ? 22.404 -12.711 -14.498 1.00 97.31 80 VAL A C 1
ATOM 610 O O . VAL A 1 80 ? 22.373 -13.753 -15.148 1.00 97.31 80 VAL A O 1
ATOM 613 N N . LEU A 1 81 ? 22.294 -11.530 -15.103 1.00 97.62 81 LEU A N 1
ATOM 614 C CA . LEU A 1 81 ? 22.051 -11.399 -16.540 1.00 97.62 81 LEU A CA 1
ATOM 615 C C . LEU A 1 81 ? 23.165 -12.019 -17.391 1.00 97.62 81 LEU A C 1
ATOM 617 O O . LEU A 1 81 ? 22.893 -12.596 -18.448 1.00 97.62 81 LEU A O 1
ATOM 621 N N . ARG A 1 82 ? 24.422 -11.971 -16.945 1.00 96.38 82 ARG A N 1
ATOM 622 C CA . ARG A 1 82 ? 25.564 -12.569 -17.661 1.00 96.38 82 ARG A CA 1
ATOM 623 C C . ARG A 1 82 ? 25.642 -14.085 -17.511 1.00 96.38 82 ARG A C 1
ATOM 625 O O . ARG A 1 82 ? 26.021 -14.746 -18.476 1.00 96.38 82 ARG A O 1
ATOM 632 N N . ASN A 1 83 ? 25.218 -14.631 -16.375 1.00 95.94 83 ASN A N 1
ATOM 633 C CA . ASN A 1 83 ? 25.460 -16.034 -16.032 1.00 95.94 83 ASN A CA 1
ATOM 634 C C . ASN A 1 83 ? 24.205 -16.920 -16.011 1.00 95.94 83 ASN A C 1
ATOM 636 O O . ASN A 1 83 ? 24.337 -18.143 -16.083 1.00 95.94 83 ASN A O 1
ATOM 640 N N . ALA A 1 84 ? 23.004 -16.332 -15.979 1.00 94.31 84 ALA A N 1
ATOM 641 C CA . ALA A 1 84 ? 21.745 -17.067 -15.900 1.00 94.31 84 ALA A CA 1
ATOM 642 C C . ALA A 1 84 ? 21.582 -18.084 -17.035 1.00 94.31 84 ALA A C 1
ATOM 644 O O . ALA A 1 84 ? 21.792 -17.781 -18.219 1.00 94.31 84 ALA A O 1
ATOM 645 N N . ARG A 1 85 ? 21.172 -19.294 -16.645 1.00 90.12 85 ARG A N 1
ATOM 646 C CA . ARG A 1 85 ? 20.946 -20.441 -17.542 1.00 90.12 85 ARG A CA 1
ATOM 647 C C . ARG A 1 85 ? 19.466 -20.732 -17.783 1.00 90.12 85 ARG A C 1
ATOM 649 O O . ARG A 1 85 ? 19.126 -21.453 -18.716 1.00 90.12 85 ARG A O 1
ATOM 656 N N . VAL A 1 86 ? 18.602 -20.151 -16.960 1.00 94.25 86 VAL A N 1
ATOM 657 C CA . VAL A 1 86 ? 17.143 -20.206 -17.073 1.00 94.25 86 VAL A CA 1
ATOM 658 C C . VAL A 1 86 ? 16.609 -18.954 -17.782 1.00 94.25 86 VAL A C 1
ATOM 660 O O . VAL A 1 86 ? 17.346 -17.968 -17.884 1.00 94.25 86 VAL A O 1
ATOM 663 N N . PRO A 1 87 ? 15.356 -18.956 -18.271 1.00 97.50 87 PRO A N 1
ATOM 664 C CA . PRO A 1 87 ? 14.718 -17.745 -18.761 1.00 97.50 87 PRO A C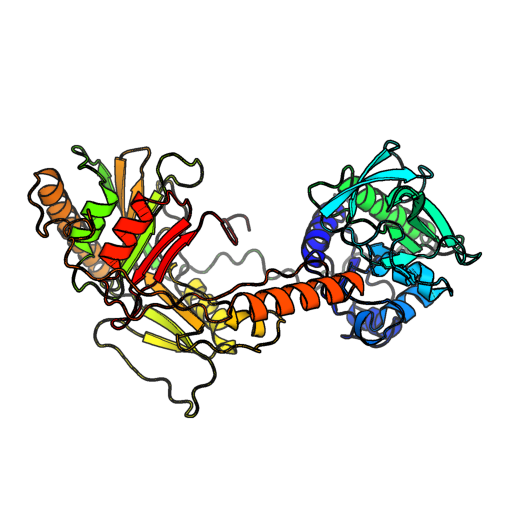A 1
ATOM 665 C C . PRO A 1 87 ? 14.741 -16.614 -17.737 1.00 97.50 87 PRO A C 1
ATOM 667 O O . PRO A 1 87 ? 14.421 -16.827 -16.564 1.00 97.50 87 PRO A O 1
ATOM 670 N N . VAL A 1 88 ? 15.070 -15.411 -18.206 1.00 98.56 88 VAL A N 1
ATOM 671 C CA . VAL A 1 88 ? 15.039 -14.182 -17.408 1.00 98.56 88 VAL A CA 1
ATOM 672 C C . VAL A 1 88 ? 14.113 -13.168 -18.065 1.00 98.56 88 VAL A C 1
ATOM 674 O O . VAL A 1 88 ? 14.269 -12.874 -19.254 1.00 98.56 88 VAL A O 1
ATOM 677 N N . LEU A 1 89 ? 13.184 -12.618 -17.284 1.00 98.75 89 LEU A N 1
ATOM 678 C CA . LEU A 1 89 ? 12.372 -11.462 -17.654 1.00 98.75 89 LEU A CA 1
ATOM 679 C C . LEU A 1 89 ? 12.867 -10.227 -16.896 1.00 98.75 89 LEU A C 1
ATOM 681 O O . LEU A 1 89 ? 12.870 -10.227 -15.672 1.00 98.75 89 LEU A O 1
ATOM 685 N N . GLY A 1 90 ? 13.265 -9.175 -17.605 1.00 98.44 90 GLY A N 1
ATOM 686 C CA . GLY A 1 90 ? 13.566 -7.869 -17.017 1.00 98.44 90 GLY A CA 1
ATOM 687 C C . GLY A 1 90 ? 12.430 -6.875 -17.245 1.00 98.44 90 GLY A C 1
ATOM 688 O O . GLY A 1 90 ? 12.032 -6.660 -18.392 1.00 98.44 90 GLY A O 1
ATOM 689 N N . VAL A 1 91 ? 11.932 -6.239 -16.188 1.00 98.19 91 VAL A N 1
ATOM 690 C CA . VAL A 1 91 ? 10.888 -5.201 -16.273 1.00 98.19 91 VAL A CA 1
ATOM 691 C C . VAL A 1 91 ? 11.497 -3.842 -15.934 1.00 98.19 91 VAL A C 1
ATOM 693 O O . VAL A 1 91 ? 12.234 -3.735 -14.963 1.00 98.19 91 VAL A O 1
ATOM 696 N N . CYS A 1 92 ? 11.235 -2.813 -16.742 1.00 96.44 92 CYS A N 1
ATOM 697 C CA . CYS A 1 92 ? 11.763 -1.452 -16.580 1.00 96.44 92 CYS A CA 1
ATOM 698 C C . CYS A 1 92 ? 13.288 -1.414 -16.324 1.00 96.44 92 CYS A C 1
ATOM 700 O O . CYS A 1 92 ? 14.055 -1.599 -17.272 1.00 96.44 92 CYS A O 1
ATOM 702 N N . LEU A 1 93 ? 13.749 -1.233 -15.079 1.00 96.94 93 LEU A N 1
ATOM 703 C CA . LEU A 1 93 ? 15.170 -1.305 -14.717 1.00 96.94 93 LEU A CA 1
ATOM 704 C C . LEU A 1 93 ? 15.795 -2.656 -15.099 1.00 96.94 93 LEU A C 1
ATOM 706 O O . LEU A 1 93 ? 16.876 -2.686 -15.682 1.00 96.94 93 LEU A O 1
ATOM 710 N N . GLY A 1 94 ? 15.092 -3.776 -14.904 1.00 97.62 94 GLY A N 1
ATOM 711 C CA . GLY A 1 94 ? 15.538 -5.089 -15.376 1.00 97.62 94 GLY A CA 1
ATOM 712 C C . GLY A 1 94 ? 15.711 -5.161 -16.902 1.00 97.62 94 GLY A C 1
ATOM 713 O O . GLY A 1 94 ? 16.668 -5.762 -17.397 1.00 97.62 94 GLY A O 1
ATOM 714 N N . HIS A 1 95 ? 14.827 -4.512 -17.670 1.00 97.81 95 HIS A N 1
ATOM 715 C CA . HIS A 1 95 ? 14.948 -4.393 -19.132 1.00 97.81 95 HIS A CA 1
ATOM 716 C C . HIS A 1 95 ? 16.174 -3.560 -19.532 1.00 97.81 95 HIS A C 1
ATOM 718 O O . HIS A 1 95 ? 16.928 -3.939 -20.436 1.00 97.81 95 HIS A O 1
ATOM 724 N N . GLN A 1 96 ? 16.396 -2.441 -18.843 1.00 97.25 96 GLN A N 1
ATOM 725 C CA . GLN A 1 96 ? 17.571 -1.593 -19.037 1.00 97.25 96 GLN A CA 1
ATOM 726 C C . GLN A 1 96 ? 18.856 -2.358 -18.691 1.00 97.25 96 GLN A C 1
ATOM 728 O O . GLN A 1 96 ? 19.821 -2.330 -19.457 1.00 97.25 96 GLN A O 1
ATOM 733 N N . GLY A 1 97 ? 18.827 -3.137 -17.610 1.00 97.38 97 GLY A N 1
ATOM 734 C CA . GLY A 1 97 ? 19.889 -4.042 -17.196 1.00 97.38 97 GLY A CA 1
ATOM 735 C C . GLY A 1 97 ? 20.264 -5.056 -18.266 1.00 97.38 97 GLY A C 1
ATOM 736 O O . GLY A 1 97 ? 21.452 -5.244 -18.520 1.00 97.38 97 GLY A O 1
ATOM 737 N N . ILE A 1 98 ? 19.289 -5.660 -18.961 1.00 97.81 98 ILE A N 1
ATOM 738 C CA . ILE A 1 98 ? 19.569 -6.562 -20.094 1.00 97.81 98 ILE A CA 1
ATOM 739 C C . ILE A 1 98 ? 20.388 -5.836 -21.161 1.00 97.81 98 ILE A C 1
ATOM 741 O O . ILE A 1 98 ? 21.378 -6.381 -21.639 1.00 97.81 98 ILE A O 1
ATOM 745 N N . CYS A 1 99 ? 20.018 -4.609 -21.527 1.00 96.88 99 CYS A N 1
ATOM 746 C CA . CYS A 1 99 ? 20.779 -3.842 -22.513 1.00 96.88 99 CYS A CA 1
ATOM 747 C C . CYS A 1 99 ? 22.192 -3.513 -21.999 1.00 96.88 99 CYS A C 1
ATOM 749 O O . CYS A 1 99 ? 23.171 -3.747 -22.712 1.00 96.88 99 CYS A O 1
ATOM 751 N N . SER A 1 100 ? 22.300 -3.025 -20.760 1.00 96.31 100 SER A N 1
ATOM 752 C CA . SER A 1 100 ? 23.560 -2.598 -20.137 1.00 96.31 100 SER A CA 1
ATOM 753 C C . SER A 1 100 ? 24.543 -3.763 -19.923 1.00 96.31 100 SER A C 1
ATOM 755 O O . SER A 1 100 ? 25.735 -3.652 -20.222 1.00 96.31 100 SER A O 1
ATOM 757 N N . ALA A 1 101 ? 24.048 -4.950 -19.548 1.00 96.31 101 ALA A N 1
ATOM 758 C CA . ALA A 1 101 ? 24.858 -6.150 -19.315 1.00 96.31 101 ALA A CA 1
ATOM 759 C C . ALA A 1 101 ? 25.691 -6.588 -20.533 1.00 96.31 101 ALA A C 1
ATOM 761 O O . ALA A 1 101 ? 26.756 -7.190 -20.347 1.00 96.31 101 ALA A O 1
ATOM 762 N N . PHE A 1 102 ? 25.240 -6.254 -21.750 1.00 95.69 102 PHE A N 1
ATOM 763 C CA . PHE A 1 102 ? 25.923 -6.543 -23.018 1.00 95.69 102 PHE A CA 1
ATOM 764 C C . PHE A 1 102 ? 26.465 -5.289 -23.725 1.00 95.69 102 PHE A C 1
ATOM 766 O O . PHE A 1 102 ? 26.722 -5.324 -24.930 1.00 95.69 102 PHE A O 1
ATOM 773 N N . GLY A 1 103 ? 26.666 -4.192 -22.988 1.00 93.69 103 GLY A N 1
ATOM 774 C CA . GLY A 1 103 ? 27.329 -2.979 -23.480 1.00 93.69 103 GLY A CA 1
ATOM 775 C C . GLY A 1 103 ? 26.409 -1.951 -24.142 1.00 93.69 103 GLY A C 1
ATOM 776 O O . GLY A 1 103 ? 26.905 -1.023 -24.783 1.00 93.69 103 GLY A O 1
ATOM 777 N N . GLY A 1 104 ? 25.089 -2.102 -24.013 1.00 94.19 104 GLY A N 1
ATOM 778 C CA . GLY A 1 104 ? 24.135 -1.056 -24.371 1.00 94.19 104 GLY A CA 1
ATOM 779 C C . GLY A 1 104 ? 24.242 0.127 -23.410 1.00 94.19 104 GLY A C 1
ATOM 780 O O . GLY A 1 104 ? 24.717 -0.023 -22.288 1.00 94.19 104 GLY A O 1
ATOM 781 N N . LYS A 1 105 ? 23.812 1.312 -23.847 1.00 93.94 105 LYS A N 1
ATOM 782 C CA . LYS A 1 105 ? 23.833 2.527 -23.017 1.00 93.94 105 LYS A CA 1
ATOM 783 C C . LYS A 1 105 ? 22.433 2.913 -22.568 1.00 93.94 105 LYS A C 1
ATOM 785 O O . LYS A 1 105 ? 21.512 2.891 -23.387 1.00 93.94 105 LYS A O 1
ATOM 790 N N . ILE A 1 106 ? 22.296 3.330 -21.312 1.00 94.81 106 ILE A N 1
ATOM 791 C CA . ILE A 1 106 ? 21.069 3.923 -20.776 1.00 94.81 106 ILE A CA 1
ATOM 792 C C . ILE A 1 106 ? 21.195 5.449 -20.754 1.00 94.81 106 ILE A C 1
ATOM 794 O O . ILE A 1 106 ? 22.190 6.007 -20.291 1.00 94.81 106 ILE A O 1
ATOM 798 N N . LYS A 1 107 ? 20.184 6.138 -21.286 1.00 93.31 107 LYS A N 1
ATOM 799 C CA . LYS A 1 107 ? 20.104 7.606 -21.336 1.00 93.31 107 LYS A CA 1
ATOM 800 C C . LYS A 1 107 ? 18.714 8.079 -20.930 1.00 93.31 107 LYS A C 1
ATOM 802 O O . LYS A 1 107 ? 17.785 7.274 -20.879 1.00 93.31 107 LYS A O 1
ATOM 807 N N . HIS A 1 108 ? 18.549 9.382 -20.707 1.00 91.25 108 HIS A N 1
ATOM 808 C CA . HIS A 1 108 ? 17.213 9.944 -20.525 1.00 91.25 108 HIS A CA 1
ATOM 809 C C . HIS A 1 108 ? 16.325 9.610 -21.723 1.00 91.25 108 HIS A C 1
ATOM 811 O O . HIS A 1 108 ? 16.735 9.697 -22.886 1.00 91.25 108 HIS A O 1
ATOM 817 N N . SER A 1 109 ? 15.102 9.204 -21.410 1.00 89.38 109 SER A N 1
ATOM 818 C CA . SER A 1 109 ? 14.066 8.900 -22.380 1.00 89.38 109 SER A CA 1
ATOM 819 C C . SER A 1 109 ? 13.844 10.119 -23.284 1.00 89.38 109 SER A C 1
ATOM 821 O O . SER A 1 109 ? 13.617 11.220 -22.779 1.00 89.38 109 SER A O 1
ATOM 823 N N . PRO A 1 110 ? 13.866 9.959 -24.620 1.00 83.44 110 PRO A N 1
ATOM 824 C CA . PRO A 1 110 ? 13.678 11.077 -25.544 1.00 83.44 110 PRO A CA 1
ATOM 825 C C . PRO A 1 110 ? 12.273 11.700 -25.449 1.00 83.44 110 PRO A C 1
ATOM 827 O O . PRO A 1 110 ? 12.069 12.815 -25.912 1.00 83.44 110 PRO A O 1
ATOM 830 N N . GLY A 1 111 ? 11.319 11.010 -24.807 1.00 75.75 111 GLY A N 1
ATOM 831 C CA . GLY A 1 111 ? 9.983 11.519 -24.476 1.00 75.75 111 GLY A CA 1
ATOM 832 C C . GLY A 1 111 ? 9.890 12.296 -23.153 1.00 75.75 111 GLY A C 1
ATOM 833 O O . GLY A 1 111 ? 8.780 12.614 -22.723 1.00 75.75 111 GLY A O 1
ATOM 834 N N . GLY A 1 112 ? 11.021 12.532 -22.481 1.00 82.25 112 GLY A N 1
ATOM 835 C CA . GLY A 1 112 ? 11.077 13.026 -21.107 1.00 82.25 112 GLY A CA 1
ATOM 836 C C . GLY A 1 112 ? 10.610 11.988 -20.081 1.00 82.25 112 GLY A C 1
ATOM 837 O O . GLY A 1 112 ? 10.430 10.806 -20.401 1.00 82.25 112 GLY A O 1
ATOM 838 N N . VAL A 1 113 ? 10.394 12.456 -18.849 1.00 80.94 113 VAL A N 1
ATOM 839 C CA . VAL A 1 113 ? 9.841 11.662 -17.745 1.00 80.94 113 VAL A CA 1
ATOM 840 C C . VAL A 1 113 ? 8.455 11.138 -18.127 1.00 80.94 113 VAL A C 1
ATOM 842 O O . VAL A 1 113 ? 7.557 11.897 -18.527 1.00 80.94 113 VAL A O 1
ATOM 845 N N . ALA A 1 114 ? 8.270 9.829 -18.002 1.00 77.81 114 ALA A N 1
ATOM 846 C CA . ALA A 1 114 ? 6.978 9.183 -18.128 1.00 77.81 114 ALA A CA 1
ATOM 847 C C . ALA A 1 114 ? 6.609 8.570 -16.782 1.00 77.81 114 ALA A C 1
ATOM 849 O O . ALA A 1 114 ? 7.182 7.559 -16.426 1.00 77.81 114 ALA A O 1
ATOM 850 N N . HIS A 1 115 ? 5.665 9.177 -16.062 1.00 81.00 115 HIS A N 1
ATOM 851 C CA . HIS A 1 115 ? 5.097 8.632 -14.831 1.00 81.00 115 HIS A CA 1
ATOM 852 C C . HIS A 1 115 ? 3.604 8.376 -15.045 1.00 81.00 115 HIS A C 1
ATOM 854 O O . HIS A 1 115 ? 2.875 9.308 -15.393 1.00 81.00 115 HIS A O 1
ATOM 860 N N . GLY A 1 116 ? 3.165 7.119 -14.948 1.00 81.81 116 GLY A N 1
ATOM 861 C CA . GLY A 1 116 ? 1.778 6.725 -15.221 1.00 81.81 116 GLY A CA 1
ATOM 862 C C . GLY A 1 116 ? 1.294 7.041 -16.643 1.00 81.81 116 GLY A C 1
ATOM 863 O O . GLY A 1 116 ? 0.090 7.094 -16.891 1.00 81.81 116 GLY A O 1
ATOM 864 N N . LYS A 1 117 ? 2.203 7.287 -17.600 1.00 87.44 117 LYS A N 1
ATOM 865 C CA . LYS A 1 117 ? 1.818 7.676 -18.965 1.00 87.44 117 LYS A CA 1
ATOM 866 C C . LYS A 1 117 ? 1.455 6.446 -19.781 1.00 87.44 117 LYS A C 1
ATOM 868 O O . LYS A 1 117 ? 2.244 5.510 -19.888 1.00 87.44 117 LYS A O 1
ATOM 873 N N . ILE A 1 118 ? 0.292 6.495 -20.421 1.00 92.00 118 ILE A N 1
ATOM 874 C CA . ILE A 1 118 ? -0.154 5.453 -21.343 1.00 92.00 118 ILE A CA 1
ATOM 875 C C . ILE A 1 118 ? 0.487 5.686 -22.715 1.00 92.00 118 ILE A C 1
ATOM 877 O O . ILE A 1 118 ? 0.568 6.819 -23.196 1.00 92.00 118 ILE A O 1
ATOM 881 N N . SER A 1 119 ? 0.980 4.629 -23.350 1.00 93.31 119 SER A N 1
ATOM 882 C CA . SER A 1 119 ? 1.518 4.677 -24.714 1.00 93.31 119 SER A CA 1
ATOM 883 C C . SER A 1 119 ? 1.136 3.425 -25.490 1.00 93.31 119 SER A C 1
ATOM 885 O O . SER A 1 119 ? 1.001 2.352 -24.908 1.00 93.31 119 SER A O 1
ATOM 887 N N . GLU A 1 120 ? 0.985 3.568 -26.802 1.00 96.00 120 GLU A N 1
ATOM 888 C CA . GLU A 1 120 ? 0.732 2.451 -27.712 1.00 96.00 120 GLU A CA 1
ATOM 889 C C . GLU A 1 120 ? 2.055 1.810 -28.137 1.00 96.00 120 GLU A C 1
ATOM 891 O O . GLU A 1 120 ? 3.012 2.507 -28.500 1.00 96.00 120 GLU A O 1
ATOM 896 N N . VAL A 1 121 ? 2.122 0.481 -28.074 1.00 96.88 121 VAL A N 1
ATOM 897 C CA . VAL A 1 121 ? 3.338 -0.282 -28.379 1.00 96.88 121 VAL A CA 1
ATOM 898 C C . VAL A 1 121 ? 3.204 -1.024 -29.704 1.00 96.88 121 VAL A C 1
ATOM 900 O O . VAL A 1 121 ? 2.297 -1.827 -29.901 1.00 96.88 121 VAL A O 1
ATOM 903 N N . GLU A 1 122 ? 4.163 -0.801 -30.600 1.00 98.00 122 GLU A N 1
ATOM 904 C CA . GLU A 1 122 ? 4.364 -1.601 -31.809 1.00 98.00 122 GLU A CA 1
ATOM 905 C C . GLU A 1 122 ? 5.379 -2.710 -31.508 1.00 98.00 122 GLU A C 1
ATOM 907 O O . GLU A 1 122 ? 6.460 -2.431 -30.974 1.00 98.00 122 GLU A O 1
ATOM 912 N N . HIS A 1 123 ? 5.056 -3.961 -31.842 1.00 97.88 123 HIS A N 1
ATOM 913 C CA . HIS A 1 123 ? 5.867 -5.124 -31.470 1.00 97.88 123 HIS A CA 1
ATOM 914 C C . HIS A 1 123 ? 6.027 -6.147 -32.599 1.00 97.88 123 HIS A C 1
ATOM 916 O O . HIS A 1 123 ? 5.269 -6.173 -33.564 1.00 97.88 123 HIS A O 1
ATOM 922 N N . ASP A 1 124 ? 6.988 -7.059 -32.465 1.00 96.81 124 ASP A N 1
ATOM 923 C CA . ASP A 1 124 ? 7.279 -8.089 -33.474 1.00 96.81 124 ASP A CA 1
ATOM 924 C C . ASP A 1 124 ? 6.288 -9.271 -33.479 1.00 96.81 124 ASP A C 1
ATOM 926 O O . ASP A 1 124 ? 6.295 -10.084 -34.405 1.00 96.81 124 ASP A O 1
ATOM 930 N N . GLY A 1 125 ? 5.429 -9.365 -32.456 1.00 96.75 125 GLY A N 1
ATOM 931 C CA . GLY A 1 125 ? 4.401 -10.407 -32.324 1.00 96.75 125 GLY A CA 1
ATOM 932 C C . GLY A 1 125 ? 4.964 -11.775 -31.935 1.00 96.75 125 GLY A C 1
ATOM 933 O O . GLY A 1 125 ? 4.293 -12.793 -32.110 1.00 96.75 125 GLY A O 1
ATOM 934 N N . GLN A 1 126 ? 6.203 -11.817 -31.440 1.00 95.44 126 GLN A N 1
ATOM 935 C CA . GLN A 1 126 ? 6.927 -13.035 -31.087 1.00 95.44 126 GLN A CA 1
ATOM 936 C C . GLN A 1 126 ? 7.280 -13.050 -29.596 1.00 95.44 126 GLN A C 1
ATOM 938 O O . GLN A 1 126 ? 7.301 -12.020 -28.923 1.00 95.44 126 GLN A O 1
ATOM 943 N N . GLY A 1 127 ? 7.589 -14.238 -29.067 1.00 94.88 127 GLY A N 1
ATOM 944 C CA . GLY A 1 127 ? 8.019 -14.400 -27.676 1.00 94.88 127 GLY A CA 1
ATOM 945 C C . GLY A 1 127 ? 6.992 -13.831 -26.696 1.00 94.88 127 GLY A C 1
ATOM 946 O O . GLY A 1 127 ? 5.848 -14.280 -26.672 1.00 94.88 127 GLY A O 1
ATOM 947 N N . LEU A 1 128 ? 7.395 -12.813 -25.928 1.00 97.38 128 LEU A N 1
ATOM 948 C CA . LEU A 1 128 ? 6.524 -12.119 -24.972 1.00 97.38 128 LEU A CA 1
ATOM 949 C C . LEU A 1 128 ? 5.274 -11.500 -25.618 1.00 97.38 128 LEU A C 1
ATOM 951 O O . LEU A 1 128 ? 4.242 -11.407 -24.958 1.00 97.38 128 LEU A O 1
ATOM 955 N N . PHE A 1 129 ? 5.347 -11.108 -26.893 1.00 98.00 129 PHE A N 1
ATOM 956 C CA . PHE A 1 129 ? 4.267 -10.423 -27.611 1.00 98.00 129 PHE A CA 1
ATOM 957 C C . PHE A 1 129 ? 3.400 -11.355 -28.465 1.00 98.00 129 PHE A C 1
ATOM 959 O O . PHE A 1 129 ? 2.601 -10.899 -29.285 1.00 98.00 129 PHE A O 1
ATOM 966 N N . GLN A 1 130 ? 3.552 -12.671 -28.314 1.00 97.31 130 GLN A N 1
ATOM 967 C CA . GLN A 1 130 ? 2.728 -13.615 -29.059 1.00 97.31 130 GLN A CA 1
ATOM 968 C C . GLN A 1 130 ? 1.249 -13.485 -28.660 1.00 97.31 130 GLN A C 1
ATOM 970 O O . GLN A 1 130 ? 0.920 -13.449 -27.478 1.00 97.31 130 GLN A O 1
ATOM 975 N N . ASN A 1 131 ? 0.354 -13.468 -29.653 1.00 96.19 131 ASN A N 1
ATOM 976 C CA . ASN A 1 131 ? -1.098 -13.314 -29.475 1.00 96.19 131 ASN A CA 1
ATOM 977 C C . ASN A 1 131 ? -1.528 -11.997 -28.796 1.00 96.19 131 ASN A C 1
ATOM 979 O O . ASN A 1 131 ? -2.630 -11.922 -28.258 1.00 96.19 131 ASN A O 1
ATOM 983 N N . ILE A 1 132 ? -0.685 -10.963 -28.841 1.00 97.31 132 ILE A N 1
ATOM 984 C CA . ILE A 1 132 ? -1.034 -9.611 -28.394 1.00 97.31 132 ILE A CA 1
ATOM 985 C C . ILE A 1 132 ? -1.363 -8.754 -29.631 1.00 97.31 132 ILE A C 1
ATOM 987 O O . ILE A 1 132 ? -0.646 -8.844 -30.634 1.00 97.31 132 ILE A O 1
ATOM 991 N N . PRO A 1 133 ? -2.462 -7.976 -29.624 1.00 96.81 133 PRO A N 1
ATOM 992 C CA . PRO A 1 133 ? -2.763 -7.029 -30.693 1.00 96.81 133 PRO A CA 1
ATOM 993 C C . PRO A 1 133 ? -1.699 -5.931 -30.807 1.00 96.81 133 PRO A C 1
ATOM 995 O O . PRO A 1 133 ? -1.210 -5.425 -29.800 1.00 96.81 133 PRO A O 1
ATOM 998 N N . GLN A 1 134 ? -1.395 -5.517 -32.040 1.00 97.12 134 GLN A N 1
ATOM 999 C CA . GLN A 1 134 ? -0.543 -4.350 -32.283 1.00 97.12 134 GLN A CA 1
ATOM 1000 C C . GLN A 1 134 ? -1.150 -3.090 -31.662 1.00 97.12 134 GLN A C 1
ATOM 1002 O O . GLN A 1 134 ? -2.372 -2.948 -31.630 1.00 97.12 134 GLN A O 1
ATOM 1007 N N . PHE A 1 135 ? -0.286 -2.162 -31.245 1.00 95.75 135 PHE A N 1
ATOM 1008 C CA . PHE A 1 135 ? -0.664 -0.884 -30.633 1.00 95.75 135 PHE A CA 1
ATOM 1009 C C . PHE A 1 135 ? -1.429 -1.032 -29.312 1.00 95.75 135 PHE A C 1
ATOM 1011 O O . PHE A 1 135 ? -2.198 -0.149 -28.940 1.00 95.75 135 PHE A O 1
ATOM 1018 N N . CYS A 1 136 ? -1.197 -2.120 -28.570 1.00 94.44 136 CYS A N 1
ATOM 1019 C CA . CYS A 1 136 ? -1.741 -2.263 -27.224 1.00 94.44 136 CYS A CA 1
ATOM 1020 C C . CYS A 1 136 ? -1.253 -1.135 -26.304 1.00 94.44 136 CYS A C 1
ATOM 1022 O O . CYS A 1 136 ? -0.119 -0.643 -26.419 1.00 94.44 136 CYS A O 1
ATOM 1024 N N . ARG A 1 137 ? -2.127 -0.711 -25.391 1.00 96.81 137 ARG A N 1
ATOM 1025 C CA . ARG A 1 137 ? -1.859 0.388 -24.462 1.00 96.81 137 ARG A CA 1
ATOM 1026 C C . ARG A 1 137 ? -1.123 -0.137 -23.239 1.00 96.81 137 ARG A C 1
ATOM 1028 O O . ARG A 1 137 ? -1.618 -1.007 -22.531 1.00 96.81 137 ARG A O 1
ATOM 1035 N N . VAL A 1 138 ? 0.046 0.428 -22.959 1.00 96.06 138 VAL A N 1
ATOM 1036 C CA . VAL A 1 138 ? 0.871 0.061 -21.799 1.00 96.06 138 VAL A CA 1
ATOM 1037 C C . VAL A 1 138 ? 1.179 1.278 -20.941 1.00 96.06 138 VAL A C 1
ATOM 1039 O O . VAL A 1 138 ? 1.231 2.403 -21.448 1.00 96.06 138 VAL A O 1
ATOM 1042 N N . VAL A 1 139 ? 1.444 1.053 -19.655 1.00 93.44 139 VAL A N 1
ATOM 1043 C CA . VAL A 1 139 ? 1.819 2.117 -18.718 1.00 93.44 139 VAL A CA 1
ATOM 1044 C C . VAL A 1 139 ? 3.332 2.219 -18.563 1.00 93.44 139 VAL A C 1
ATOM 1046 O O . VAL A 1 139 ? 4.040 1.228 -18.359 1.00 93.44 139 VAL A O 1
ATOM 1049 N N . ARG A 1 140 ? 3.828 3.453 -18.652 1.00 91.69 140 ARG A N 1
ATOM 1050 C CA . ARG A 1 140 ? 5.239 3.813 -18.523 1.00 91.69 140 ARG A CA 1
ATOM 1051 C C . ARG A 1 140 ? 5.471 4.607 -17.246 1.00 91.69 140 ARG A C 1
ATOM 1053 O O . ARG A 1 140 ? 4.807 5.625 -17.037 1.00 91.69 140 ARG A O 1
ATOM 1060 N N . TYR A 1 141 ? 6.469 4.172 -16.484 1.00 87.31 141 TYR A N 1
ATOM 1061 C CA . TYR A 1 141 ? 6.950 4.840 -15.273 1.00 87.31 141 TYR A CA 1
ATOM 1062 C C . TYR A 1 141 ? 8.422 5.270 -15.367 1.00 87.31 141 TYR A C 1
ATOM 1064 O O . TYR A 1 141 ? 9.006 5.685 -14.388 1.00 87.31 141 TYR A O 1
ATOM 1072 N N . HIS A 1 142 ? 9.045 5.225 -16.546 1.00 86.88 142 HIS A N 1
ATOM 1073 C CA . HIS A 1 142 ? 10.484 5.431 -16.690 1.00 86.88 142 HIS A CA 1
ATOM 1074 C C . HIS A 1 142 ? 10.871 6.855 -17.148 1.00 86.88 142 HIS A C 1
ATOM 1076 O O . HIS A 1 142 ? 10.270 7.433 -18.062 1.00 86.88 142 HIS A O 1
ATOM 1082 N N . SER A 1 143 ? 11.950 7.397 -16.577 1.00 89.44 143 SER A N 1
ATOM 1083 C CA . SER A 1 143 ? 12.659 8.592 -17.071 1.00 89.44 143 SER A CA 1
ATOM 1084 C C . SER A 1 143 ? 13.884 8.243 -17.922 1.00 89.44 143 SER A C 1
ATOM 1086 O O . SER A 1 143 ? 14.332 9.056 -18.733 1.00 89.44 143 SER A O 1
ATOM 1088 N N . LEU A 1 144 ? 14.375 7.007 -17.813 1.00 92.69 144 LEU A N 1
ATOM 1089 C CA . LEU A 1 144 ? 15.518 6.468 -18.547 1.00 92.69 144 LEU A CA 1
ATOM 1090 C C . LEU A 1 144 ? 15.085 5.411 -19.572 1.00 92.69 144 LEU A C 1
ATOM 1092 O O . LEU A 1 144 ? 14.004 4.832 -19.469 1.00 92.69 144 LEU A O 1
ATOM 1096 N N . SER A 1 145 ? 15.893 5.176 -20.604 1.00 93.94 145 SER A N 1
ATOM 1097 C CA . SER A 1 145 ? 15.653 4.123 -21.601 1.00 93.94 145 SER A CA 1
ATOM 1098 C C . SER A 1 145 ? 16.940 3.706 -22.311 1.00 93.94 145 SER A C 1
ATOM 1100 O O . SER A 1 145 ? 17.913 4.466 -22.352 1.00 93.94 145 SER A O 1
ATOM 1102 N N . ALA A 1 146 ? 16.931 2.514 -22.909 1.00 94.25 146 ALA A N 1
ATOM 1103 C CA . ALA A 1 146 ? 18.027 2.054 -23.752 1.00 94.25 146 ALA A CA 1
ATOM 1104 C C . ALA A 1 146 ? 18.206 2.948 -24.991 1.00 94.25 146 ALA A C 1
ATOM 1106 O O . ALA A 1 146 ? 17.246 3.290 -25.689 1.00 94.25 146 ALA A O 1
ATOM 1107 N N . ASP A 1 147 ? 19.453 3.310 -25.286 1.00 92.94 147 ASP A N 1
ATOM 1108 C CA . ASP A 1 147 ? 19.797 4.120 -26.446 1.00 92.94 147 ASP A CA 1
ATOM 1109 C C . ASP A 1 147 ? 19.651 3.316 -27.744 1.00 92.94 147 ASP A C 1
ATOM 1111 O O . ASP A 1 147 ? 20.441 2.417 -28.038 1.00 92.94 147 ASP A O 1
ATOM 1115 N N . SER A 1 148 ? 18.669 3.693 -28.564 1.00 88.25 148 SER A N 1
ATOM 1116 C CA . SER A 1 148 ? 18.410 3.074 -29.865 1.00 88.25 148 SER A CA 1
ATOM 1117 C C . SER A 1 148 ? 19.577 3.166 -30.850 1.00 88.25 148 SER A C 1
ATOM 1119 O O . SER A 1 148 ? 19.666 2.335 -31.753 1.00 88.25 148 SER A O 1
ATOM 1121 N N . SER A 1 149 ? 20.499 4.116 -30.666 1.00 87.00 149 SER A N 1
ATOM 1122 C CA . SER A 1 149 ? 21.712 4.236 -31.486 1.00 87.00 149 SER A CA 1
ATOM 1123 C C . SER A 1 149 ? 22.854 3.310 -31.045 1.00 87.00 149 SER A C 1
ATOM 1125 O O . SER A 1 149 ? 23.824 3.142 -31.783 1.00 87.00 149 SER A O 1
ATOM 1127 N N . ALA A 1 150 ? 22.739 2.688 -29.867 1.00 87.94 150 ALA A N 1
ATOM 1128 C CA . ALA A 1 150 ? 23.788 1.885 -29.242 1.00 87.94 150 ALA A CA 1
ATOM 1129 C C . ALA A 1 150 ? 23.261 0.529 -28.737 1.00 87.94 150 ALA A C 1
ATOM 1131 O O . ALA A 1 150 ? 23.646 0.062 -27.665 1.00 87.94 150 ALA A O 1
ATOM 1132 N N . VAL A 1 151 ? 22.375 -0.116 -29.502 1.00 89.69 151 VAL A N 1
ATOM 1133 C CA . VAL A 1 151 ? 21.860 -1.451 -29.161 1.00 89.69 151 VAL A CA 1
ATOM 1134 C C . VAL A 1 151 ? 22.908 -2.522 -29.491 1.00 89.69 151 VAL A C 1
ATOM 1136 O O . VAL A 1 151 ? 23.348 -2.602 -30.642 1.00 89.69 151 VAL A O 1
ATOM 1139 N N . PRO A 1 152 ? 23.305 -3.378 -28.530 1.00 92.25 152 PRO A N 1
ATOM 1140 C CA . PRO A 1 152 ? 24.282 -4.433 -28.778 1.00 92.25 152 PRO A CA 1
ATOM 1141 C C . PRO A 1 152 ? 23.836 -5.405 -29.871 1.00 92.25 152 PRO A C 1
ATOM 1143 O O . PRO A 1 152 ? 22.670 -5.786 -29.947 1.00 92.25 152 PRO A O 1
ATOM 1146 N N . ALA A 1 153 ? 24.781 -5.903 -30.672 1.00 94.38 153 ALA A N 1
ATOM 1147 C CA . ALA A 1 153 ? 24.479 -6.813 -31.780 1.00 94.38 153 ALA A CA 1
ATOM 1148 C C . ALA A 1 153 ? 23.821 -8.136 -31.339 1.00 94.38 153 ALA A C 1
ATOM 1150 O O . ALA A 1 153 ? 23.144 -8.779 -32.146 1.00 94.38 153 ALA A O 1
ATOM 1151 N N . CYS A 1 154 ? 24.003 -8.554 -30.082 1.00 96.06 154 CYS A N 1
ATOM 1152 C CA . CYS A 1 154 ? 23.362 -9.736 -29.504 1.00 96.06 154 CYS A CA 1
ATOM 1153 C C . CYS A 1 154 ? 21.919 -9.493 -29.030 1.00 96.06 154 CYS A C 1
ATOM 1155 O O . CYS A 1 154 ? 21.215 -10.461 -28.743 1.00 96.06 154 CYS A O 1
ATOM 1157 N N . ILE A 1 155 ? 21.460 -8.241 -28.992 1.00 97.31 155 ILE A N 1
ATOM 1158 C CA . ILE A 1 155 ? 20.105 -7.859 -28.597 1.00 97.31 155 ILE A CA 1
ATOM 1159 C C . ILE A 1 155 ? 19.264 -7.584 -29.848 1.00 97.31 155 ILE A C 1
ATOM 1161 O O . ILE A 1 155 ? 19.710 -6.971 -30.820 1.00 97.31 155 ILE A O 1
ATOM 1165 N N . ARG A 1 156 ? 18.031 -8.086 -29.846 1.00 96.94 156 ARG A N 1
ATOM 1166 C CA . ARG A 1 156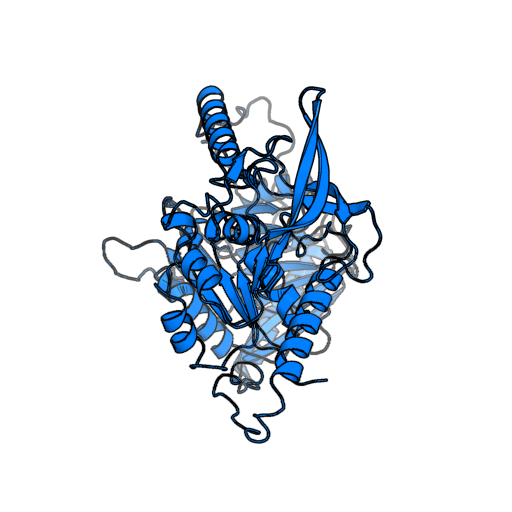 ? 16.982 -7.771 -30.816 1.00 96.94 156 ARG A CA 1
ATOM 1167 C C . ARG A 1 156 ? 15.961 -6.869 -30.132 1.00 96.94 156 ARG A C 1
ATOM 1169 O O . ARG A 1 156 ? 15.496 -7.199 -29.046 1.00 96.94 156 ARG A O 1
ATOM 1176 N N . ILE A 1 157 ? 15.591 -5.771 -30.782 1.00 97.94 157 ILE A N 1
ATOM 1177 C CA . ILE A 1 157 ? 14.451 -4.949 -30.367 1.00 97.94 157 ILE A CA 1
ATOM 1178 C C . ILE A 1 157 ? 13.176 -5.702 -30.761 1.00 97.94 157 ILE A C 1
ATOM 1180 O O . ILE A 1 157 ? 13.003 -6.012 -31.939 1.00 97.94 157 ILE A O 1
ATOM 1184 N N . SER A 1 158 ? 12.321 -6.017 -29.790 1.00 97.50 158 SER A N 1
ATOM 1185 C CA . SER A 1 158 ? 11.045 -6.718 -30.005 1.00 97.50 158 SER A CA 1
ATOM 1186 C C . SER A 1 158 ? 9.832 -5.797 -29.915 1.00 97.50 158 SER A C 1
ATOM 1188 O O . SER A 1 158 ? 8.774 -6.152 -30.425 1.00 97.50 158 SER A O 1
ATOM 1190 N N . ALA A 1 159 ? 9.971 -4.611 -29.315 1.00 97.81 159 ALA A N 1
ATOM 1191 C CA . ALA A 1 159 ? 8.911 -3.612 -29.295 1.00 97.81 159 ALA A CA 1
ATOM 1192 C C . ALA A 1 159 ? 9.437 -2.181 -29.163 1.00 97.81 159 ALA A C 1
ATOM 1194 O O . ALA A 1 159 ? 10.506 -1.944 -28.592 1.00 97.81 159 ALA A O 1
ATOM 1195 N N . THR A 1 160 ? 8.671 -1.216 -29.668 1.00 96.88 160 THR A N 1
ATOM 1196 C CA . THR A 1 160 ? 8.956 0.224 -29.571 1.00 96.88 160 THR A CA 1
ATOM 1197 C C . THR A 1 160 ? 7.663 1.038 -29.481 1.00 96.88 160 THR A C 1
ATOM 1199 O O . THR A 1 160 ? 6.610 0.570 -29.900 1.00 96.88 160 THR A O 1
ATOM 1202 N N . CYS A 1 161 ? 7.735 2.273 -28.987 1.00 94.50 161 CYS A N 1
ATOM 1203 C CA . CYS A 1 161 ? 6.626 3.230 -29.058 1.00 94.50 161 CYS A CA 1
ATOM 1204 C C . CYS A 1 161 ? 7.097 4.567 -29.635 1.00 94.50 161 CYS A C 1
ATOM 1206 O O . CYS A 1 161 ? 8.269 4.935 -29.497 1.00 94.50 161 CYS A O 1
ATOM 1208 N N . ALA A 1 162 ? 6.189 5.279 -30.302 1.00 91.50 162 ALA A N 1
ATOM 1209 C CA . ALA A 1 162 ? 6.425 6.646 -30.748 1.00 91.50 162 ALA A CA 1
ATOM 1210 C C . ALA A 1 162 ? 6.174 7.619 -29.589 1.00 91.50 162 ALA A C 1
ATOM 1212 O O . ALA A 1 162 ? 5.192 7.487 -28.857 1.00 91.50 162 ALA A O 1
ATOM 1213 N N . VAL A 1 163 ? 7.062 8.596 -29.419 1.00 86.25 163 VAL A N 1
ATOM 1214 C CA . VAL A 1 163 ? 6.906 9.676 -28.443 1.00 86.25 163 VAL A CA 1
ATOM 1215 C C . VAL A 1 163 ? 7.242 11.009 -29.097 1.00 86.25 163 VAL A C 1
ATOM 1217 O O . VAL A 1 163 ? 8.284 11.150 -29.740 1.00 86.25 163 VAL A O 1
ATOM 1220 N N . THR A 1 164 ? 6.373 11.994 -28.897 1.00 80.56 164 THR A N 1
ATOM 1221 C CA . THR A 1 164 ? 6.600 13.372 -29.335 1.00 80.56 164 THR A CA 1
ATOM 1222 C C . THR A 1 164 ? 7.041 14.199 -28.138 1.00 80.56 164 THR A C 1
ATOM 1224 O O . THR A 1 164 ? 6.320 14.299 -27.143 1.00 80.56 164 THR A O 1
ATOM 1227 N N . TYR A 1 165 ? 8.218 14.812 -28.228 1.00 75.12 165 TYR A N 1
ATOM 1228 C CA . TYR A 1 165 ? 8.720 15.721 -27.200 1.00 75.12 165 TYR A CA 1
ATOM 1229 C C . TYR A 1 165 ? 9.252 16.993 -27.843 1.00 75.12 165 TYR A C 1
ATOM 1231 O O . TYR A 1 165 ? 10.025 16.942 -28.798 1.00 75.12 165 TYR A O 1
ATOM 1239 N N . SER A 1 166 ? 8.804 18.149 -27.344 1.00 73.38 166 SER A N 1
ATOM 1240 C CA . SER A 1 166 ? 9.189 19.464 -27.875 1.00 73.38 166 SER A CA 1
ATOM 1241 C C . SER A 1 166 ? 9.020 19.591 -29.404 1.00 73.38 166 SER A C 1
ATOM 1243 O O . SER A 1 166 ? 9.833 20.221 -30.077 1.00 73.38 166 SER A O 1
ATOM 1245 N N . GLY A 1 167 ? 7.978 18.959 -29.962 1.00 73.69 167 GLY A N 1
ATOM 1246 C CA . GLY A 1 167 ? 7.672 18.962 -31.399 1.00 73.69 167 GLY A CA 1
ATOM 1247 C C . GLY A 1 167 ? 8.522 18.026 -32.268 1.00 73.69 167 GLY A C 1
ATOM 1248 O O . GLY A 1 167 ? 8.426 18.106 -33.488 1.00 73.69 167 GLY A O 1
ATOM 1249 N N . THR A 1 168 ? 9.345 17.154 -31.674 1.00 75.69 168 THR A N 1
ATOM 1250 C CA . THR A 1 168 ? 10.136 16.146 -32.399 1.00 75.69 168 THR A CA 1
ATOM 1251 C C . THR A 1 168 ? 9.610 14.743 -32.112 1.00 75.69 168 THR A C 1
ATOM 1253 O O . THR A 1 168 ? 9.505 14.349 -30.948 1.00 75.69 168 THR A O 1
ATOM 1256 N N . ASP A 1 169 ? 9.321 13.984 -33.168 1.00 83.50 169 ASP A N 1
ATOM 1257 C CA . ASP A 1 169 ? 8.922 12.581 -33.065 1.00 83.50 169 ASP A CA 1
ATOM 1258 C C . ASP A 1 169 ? 10.149 11.681 -32.940 1.00 83.50 169 ASP A C 1
ATOM 1260 O O . ASP A 1 169 ? 11.076 11.718 -33.753 1.00 83.50 169 ASP A O 1
ATOM 1264 N N . THR A 1 170 ? 10.156 10.850 -31.904 1.00 87.31 170 THR A N 1
ATOM 1265 C CA . THR A 1 170 ? 11.228 9.892 -31.629 1.00 87.31 170 THR A CA 1
ATOM 1266 C C . THR A 1 170 ? 10.632 8.537 -31.258 1.00 87.31 170 THR A C 1
ATOM 1268 O O . THR A 1 170 ? 9.436 8.423 -30.989 1.00 87.31 170 THR A O 1
ATOM 1271 N N . ARG A 1 171 ? 11.454 7.481 -31.254 1.00 91.06 171 ARG A N 1
ATOM 1272 C CA . ARG A 1 171 ? 11.030 6.149 -30.807 1.00 91.06 171 ARG A CA 1
ATOM 1273 C C . ARG A 1 171 ? 11.789 5.724 -29.562 1.00 91.06 171 ARG A C 1
ATOM 1275 O O . ARG A 1 171 ? 13.007 5.888 -29.487 1.00 91.06 171 ARG A O 1
ATOM 1282 N N . VAL A 1 172 ? 11.060 5.133 -28.624 1.00 94.38 172 VAL A N 1
ATOM 1283 C CA . VAL A 1 172 ? 11.598 4.524 -27.404 1.00 94.38 172 VAL A CA 1
ATOM 1284 C C . VAL A 1 172 ? 11.566 3.009 -27.561 1.00 94.38 172 VAL A C 1
ATOM 1286 O O . VAL A 1 172 ? 10.599 2.457 -28.089 1.00 94.38 172 VAL A O 1
ATOM 1289 N N . ILE A 1 173 ? 12.628 2.332 -27.123 1.00 96.62 173 ILE A N 1
ATOM 1290 C CA . ILE A 1 173 ? 12.667 0.869 -27.055 1.00 96.62 173 ILE A CA 1
ATOM 1291 C C . ILE A 1 173 ? 11.767 0.416 -25.907 1.00 96.62 173 ILE A C 1
ATOM 1293 O O . ILE A 1 173 ? 11.969 0.817 -24.767 1.00 96.62 173 ILE A O 1
ATOM 1297 N N . MET A 1 174 ? 10.782 -0.423 -26.225 1.00 97.38 174 MET A N 1
ATOM 1298 C CA . MET A 1 174 ? 9.794 -0.922 -25.265 1.00 97.38 174 MET A CA 1
ATOM 1299 C C . MET A 1 174 ? 9.940 -2.413 -24.976 1.00 97.38 174 MET A C 1
ATOM 1301 O O . MET A 1 174 ? 9.442 -2.885 -23.958 1.00 97.38 174 MET A O 1
ATOM 1305 N N . GLY A 1 175 ? 10.633 -3.151 -25.843 1.00 98.00 175 GLY A N 1
ATOM 1306 C CA . GLY A 1 175 ? 10.868 -4.580 -25.696 1.00 98.00 175 GLY A CA 1
ATOM 1307 C C . GLY A 1 175 ? 12.205 -4.994 -26.295 1.00 98.00 175 GLY A C 1
ATOM 1308 O O . GLY A 1 175 ? 12.585 -4.510 -27.365 1.00 98.00 175 GLY A O 1
ATOM 1309 N N . VAL A 1 176 ? 12.911 -5.895 -25.613 1.00 98.19 176 VAL A N 1
ATOM 1310 C CA . VAL A 1 176 ? 14.146 -6.512 -26.106 1.00 98.19 176 VAL A CA 1
ATOM 1311 C C . VAL A 1 176 ? 14.162 -8.015 -25.869 1.00 98.19 176 VAL A C 1
ATOM 1313 O O . VAL A 1 176 ? 13.525 -8.532 -24.951 1.00 98.19 176 VAL A O 1
ATOM 1316 N N . GLN A 1 177 ? 14.941 -8.713 -26.688 1.00 97.88 177 GLN A N 1
ATOM 1317 C CA . GLN A 1 177 ? 15.240 -10.128 -26.531 1.00 97.88 177 GLN A CA 1
ATOM 1318 C C . GLN A 1 177 ? 16.697 -10.406 -26.910 1.00 97.88 177 GLN A C 1
ATOM 1320 O O . GLN A 1 177 ? 17.171 -9.945 -27.951 1.00 97.88 177 GLN A O 1
ATOM 1325 N N . HIS A 1 178 ? 17.411 -11.195 -26.109 1.00 97.69 178 HIS A N 1
ATOM 1326 C CA . HIS A 1 178 ? 18.736 -11.676 -26.496 1.00 97.69 178 HIS A CA 1
ATOM 1327 C C . HIS A 1 178 ? 18.618 -12.754 -27.585 1.00 97.69 178 HIS A C 1
ATOM 1329 O O . HIS A 1 178 ? 17.813 -13.676 -27.490 1.00 97.69 178 HIS A O 1
ATOM 1335 N N . LYS A 1 179 ? 19.436 -12.663 -28.638 1.00 96.50 179 LYS A N 1
ATOM 1336 C CA . LYS A 1 179 ? 19.310 -13.513 -29.838 1.00 96.50 179 LYS A CA 1
ATOM 1337 C C . LYS A 1 179 ? 19.586 -14.998 -29.586 1.00 96.50 179 LYS A C 1
ATOM 1339 O O . LYS A 1 179 ? 19.036 -15.837 -30.287 1.00 96.50 179 LYS A O 1
ATOM 1344 N N . SER A 1 180 ? 20.452 -15.319 -28.624 1.00 94.50 180 SER A N 1
ATOM 1345 C CA . SER A 1 180 ? 20.882 -16.700 -28.329 1.00 94.50 180 SER A CA 1
ATOM 1346 C C . SER A 1 180 ? 20.654 -17.161 -26.888 1.00 94.50 180 SER A C 1
ATOM 1348 O O . SER A 1 180 ? 20.953 -18.305 -26.565 1.00 94.50 180 SER A O 1
ATOM 1350 N N . ARG A 1 181 ? 20.160 -16.285 -26.008 1.00 95.44 181 ARG A N 1
ATOM 1351 C CA . ARG A 1 181 ? 19.940 -16.583 -24.584 1.00 95.44 181 ARG A CA 1
ATOM 1352 C C . ARG A 1 181 ? 18.486 -16.266 -24.256 1.00 95.44 181 ARG A C 1
ATOM 1354 O O . ARG A 1 181 ? 17.947 -15.352 -24.879 1.00 95.44 181 ARG A O 1
ATOM 1361 N N . PRO A 1 182 ? 17.858 -16.961 -23.297 1.00 95.38 182 PRO A N 1
ATOM 1362 C CA . PRO A 1 182 ? 16.447 -16.770 -22.969 1.00 95.38 182 PRO A CA 1
ATOM 1363 C C . PRO A 1 182 ? 16.244 -15.521 -22.092 1.00 95.38 182 PRO A C 1
ATOM 1365 O O . PRO A 1 182 ? 15.652 -15.585 -21.022 1.00 95.38 182 PRO A O 1
ATOM 1368 N N . LEU A 1 183 ? 16.787 -14.382 -22.524 1.00 98.25 183 LEU A N 1
ATOM 1369 C CA . LEU A 1 183 ? 16.662 -13.099 -21.841 1.00 98.25 183 LEU A CA 1
ATOM 1370 C C . LEU A 1 183 ? 15.661 -12.248 -22.608 1.00 98.25 183 LEU A C 1
ATOM 1372 O O . LEU A 1 183 ? 15.844 -11.995 -23.804 1.00 98.25 183 LEU A O 1
ATOM 1376 N N . PHE A 1 184 ? 14.631 -11.797 -21.912 1.00 98.56 184 PHE A N 1
ATOM 1377 C CA . PHE A 1 184 ? 13.552 -10.992 -22.459 1.00 98.56 184 PHE A CA 1
ATOM 1378 C C . PHE A 1 184 ? 13.335 -9.796 -21.548 1.00 98.56 184 PHE A C 1
ATOM 1380 O O . PHE A 1 184 ? 13.455 -9.923 -20.333 1.00 98.56 184 PHE A O 1
ATOM 1387 N N . GLY A 1 185 ? 13.004 -8.637 -22.099 1.00 98.25 185 GLY A N 1
ATOM 1388 C CA . GLY A 1 185 ? 12.689 -7.495 -21.256 1.00 98.25 185 GLY A CA 1
ATOM 1389 C C . GLY A 1 185 ? 11.653 -6.573 -21.850 1.00 98.25 185 GLY A C 1
ATOM 1390 O O . GLY A 1 185 ? 11.616 -6.386 -23.065 1.00 98.25 185 GLY A O 1
ATOM 1391 N N . VAL A 1 186 ? 10.888 -5.921 -20.980 1.00 98.44 186 VAL A N 1
ATOM 1392 C CA . VAL A 1 186 ? 9.902 -4.887 -21.317 1.00 98.44 186 VAL A CA 1
ATOM 1393 C C . VAL A 1 186 ? 10.182 -3.611 -20.523 1.00 98.44 186 VAL A C 1
ATOM 1395 O O . VAL A 1 186 ? 10.451 -3.666 -19.329 1.00 98.44 186 VAL A O 1
ATOM 1398 N N . GLN A 1 187 ? 10.155 -2.452 -21.183 1.00 97.19 187 GLN A N 1
ATOM 1399 C CA . GLN A 1 187 ? 10.424 -1.153 -20.541 1.00 97.19 187 GLN A CA 1
ATOM 1400 C C . GLN A 1 187 ? 9.202 -0.611 -19.776 1.00 97.19 187 GLN A C 1
ATOM 1402 O O . GLN A 1 187 ? 9.334 0.287 -18.948 1.00 97.19 187 GLN A O 1
ATOM 1407 N N . PHE A 1 188 ? 8.014 -1.126 -20.088 1.00 96.31 188 PHE A N 1
ATOM 1408 C CA . PHE A 1 188 ? 6.747 -0.794 -19.440 1.00 96.31 188 PHE A CA 1
ATOM 1409 C C . PHE A 1 188 ? 6.399 -1.812 -18.346 1.00 96.31 188 PHE A C 1
ATOM 1411 O O . PHE A 1 188 ? 7.059 -2.842 -18.228 1.00 96.31 188 PHE A O 1
ATOM 1418 N N . HIS A 1 189 ? 5.347 -1.523 -17.581 1.00 96.12 189 HIS A N 1
ATOM 1419 C CA . HIS A 1 189 ? 4.951 -2.290 -16.397 1.00 96.12 189 HIS A CA 1
ATOM 1420 C C . HIS A 1 189 ? 3.755 -3.207 -16.711 1.00 96.12 189 HIS A C 1
ATOM 1422 O O . HIS A 1 189 ? 2.617 -2.717 -16.750 1.00 96.12 189 HIS A O 1
ATOM 1428 N N . PRO A 1 190 ? 3.964 -4.510 -17.000 1.00 96.31 190 PRO A N 1
ATOM 1429 C CA . PRO A 1 190 ? 2.878 -5.460 -17.264 1.00 96.31 190 PRO A CA 1
ATOM 1430 C C . PRO A 1 190 ? 1.949 -5.674 -16.058 1.00 96.31 190 PRO A C 1
ATOM 1432 O O . PRO A 1 190 ? 0.813 -6.100 -16.231 1.00 96.31 190 PRO A O 1
ATOM 1435 N N . GLU A 1 191 ? 2.412 -5.382 -14.850 1.00 94.44 191 GLU A N 1
ATOM 1436 C CA . GLU A 1 191 ? 1.660 -5.471 -13.599 1.00 94.44 191 GLU A CA 1
ATOM 1437 C C . GLU A 1 191 ? 0.761 -4.257 -13.328 1.00 94.44 191 GLU A C 1
ATOM 1439 O O . GLU A 1 191 ? -0.088 -4.306 -12.440 1.00 94.44 191 GLU A O 1
ATOM 1444 N N . SER A 1 192 ? 0.926 -3.164 -14.080 1.00 92.50 192 SER A N 1
ATOM 1445 C CA . SER A 1 192 ? 0.089 -1.977 -13.915 1.00 92.50 192 SER A CA 1
ATOM 1446 C C . SER A 1 192 ? -1.338 -2.238 -14.403 1.00 92.50 192 SER A C 1
ATOM 1448 O O . SER A 1 192 ? -1.546 -2.770 -15.493 1.00 92.50 192 SER A O 1
ATOM 1450 N N . ILE A 1 193 ? -2.330 -1.794 -13.627 1.00 87.44 193 ILE A N 1
ATOM 1451 C CA . ILE A 1 193 ? -3.759 -2.026 -13.897 1.00 87.44 193 ILE A CA 1
ATOM 1452 C C . ILE A 1 193 ? -4.232 -1.463 -15.246 1.00 87.44 193 ILE A C 1
ATOM 1454 O O . ILE A 1 193 ? -5.149 -2.003 -15.858 1.00 87.44 193 ILE A O 1
ATOM 1458 N N . CYS A 1 194 ? -3.591 -0.395 -15.729 1.00 92.25 194 CYS A N 1
ATOM 1459 C CA . CYS A 1 194 ? -3.919 0.234 -17.008 1.00 92.25 194 CYS A CA 1
ATOM 1460 C C . CYS A 1 194 ? -3.115 -0.339 -18.191 1.00 92.25 194 CYS A C 1
ATOM 1462 O O . CYS A 1 194 ? -3.286 0.141 -19.313 1.00 92.25 194 CYS A O 1
ATOM 1464 N N . THR A 1 195 ? -2.233 -1.323 -17.969 1.00 94.44 195 THR A N 1
ATOM 1465 C CA . THR A 1 195 ? -1.528 -2.018 -19.053 1.00 94.44 195 THR A CA 1
ATOM 1466 C C . THR A 1 195 ? -2.417 -3.120 -19.622 1.00 94.44 195 THR A C 1
ATOM 1468 O O . THR A 1 195 ? -2.723 -4.116 -18.964 1.00 94.44 195 THR A O 1
ATOM 1471 N N . GLU A 1 196 ? -2.797 -2.974 -20.886 1.00 95.75 196 GLU A N 1
ATOM 1472 C CA . GLU A 1 196 ? -3.513 -4.003 -21.628 1.00 95.75 196 GLU A CA 1
ATOM 1473 C C . GLU A 1 196 ? -2.615 -5.228 -21.837 1.00 95.75 196 GLU A C 1
ATOM 1475 O O . GLU A 1 196 ? -1.418 -5.118 -22.103 1.00 95.75 196 GLU A O 1
ATOM 1480 N N . HIS A 1 197 ? -3.201 -6.422 -21.732 1.00 96.94 197 HIS A N 1
ATOM 1481 C CA . HIS A 1 197 ? -2.516 -7.698 -21.977 1.00 96.94 197 HIS A CA 1
ATOM 1482 C C . HIS A 1 197 ? -1.279 -7.967 -21.095 1.00 96.94 197 HIS A C 1
ATOM 1484 O O . HIS A 1 197 ? -0.509 -8.883 -21.387 1.00 96.94 197 HIS A O 1
ATOM 1490 N N . GLY A 1 198 ? -1.109 -7.246 -19.980 1.00 96.50 198 GLY A N 1
ATOM 1491 C CA . GLY A 1 198 ? -0.007 -7.455 -19.036 1.00 96.50 198 GLY A CA 1
ATOM 1492 C C . GLY A 1 198 ? 0.070 -8.890 -18.506 1.00 96.50 198 GLY A C 1
ATOM 1493 O O . GLY A 1 198 ? 1.123 -9.526 -18.552 1.00 96.50 198 GLY A O 1
ATOM 1494 N N . ARG A 1 199 ? -1.083 -9.469 -18.140 1.00 96.94 199 ARG A N 1
ATOM 1495 C CA . ARG A 1 199 ? -1.194 -10.895 -17.795 1.00 96.94 199 ARG A CA 1
ATOM 1496 C C . ARG A 1 199 ? -0.738 -11.814 -18.932 1.00 96.94 199 ARG A C 1
ATOM 1498 O O . ARG A 1 199 ? 0.018 -12.746 -18.683 1.00 96.94 199 ARG A O 1
ATOM 1505 N N . THR A 1 200 ? -1.149 -11.540 -20.169 1.00 97.56 200 THR A N 1
ATOM 1506 C CA . THR A 1 200 ? -0.787 -12.352 -21.343 1.00 97.56 200 THR A CA 1
ATOM 1507 C C . THR A 1 200 ? 0.722 -12.340 -21.604 1.00 97.56 200 THR A C 1
ATOM 1509 O O . THR A 1 200 ? 1.282 -13.361 -21.994 1.00 97.56 200 THR A O 1
ATOM 1512 N N . ILE A 1 201 ? 1.414 -11.229 -21.326 1.00 98.12 201 ILE A N 1
ATOM 1513 C CA . ILE A 1 201 ? 2.886 -11.160 -21.388 1.00 98.12 201 ILE A CA 1
ATOM 1514 C C . ILE A 1 201 ? 3.519 -12.135 -20.388 1.00 98.12 201 ILE A C 1
ATOM 1516 O O . ILE A 1 201 ? 4.441 -12.873 -20.746 1.00 98.12 201 ILE A O 1
ATOM 1520 N N . ILE A 1 202 ? 3.007 -12.178 -19.154 1.00 98.12 202 ILE A N 1
ATOM 1521 C CA . ILE A 1 202 ? 3.496 -13.103 -18.123 1.00 98.12 202 ILE A CA 1
ATOM 1522 C C . ILE A 1 202 ? 3.146 -14.559 -18.470 1.00 98.12 202 ILE A C 1
ATOM 1524 O O . ILE A 1 202 ? 3.987 -15.438 -18.303 1.00 98.12 202 ILE A O 1
ATOM 1528 N N . GLU A 1 203 ? 1.970 -14.827 -19.041 1.00 97.75 203 GLU A N 1
ATOM 1529 C CA . GLU A 1 203 ? 1.588 -16.156 -19.557 1.00 97.75 203 GLU A CA 1
ATOM 1530 C C . GLU A 1 203 ? 2.488 -16.610 -20.721 1.00 97.75 203 GLU A C 1
ATOM 1532 O O . GLU A 1 203 ? 2.869 -17.781 -20.815 1.00 97.75 203 GLU A O 1
ATOM 1537 N N . ASN A 1 204 ? 2.896 -15.687 -21.595 1.00 97.88 204 ASN A N 1
ATOM 1538 C CA . ASN A 1 204 ? 3.864 -15.974 -22.650 1.00 97.88 204 ASN A CA 1
ATOM 1539 C C . ASN A 1 204 ? 5.248 -16.294 -22.078 1.00 97.88 204 ASN A C 1
ATOM 1541 O O . ASN A 1 204 ? 5.882 -17.246 -22.535 1.00 97.88 204 ASN A O 1
ATOM 1545 N N . PHE A 1 205 ? 5.702 -15.555 -21.061 1.00 98.19 205 PHE A N 1
ATOM 1546 C CA . PHE A 1 205 ? 6.946 -15.869 -20.358 1.00 98.19 205 PHE A CA 1
ATOM 1547 C C . PHE A 1 205 ? 6.882 -17.238 -19.664 1.00 98.19 205 PHE A C 1
ATOM 1549 O O . PHE A 1 205 ? 7.792 -18.047 -19.832 1.00 98.19 205 PHE A O 1
ATOM 1556 N N . HIS A 1 206 ? 5.772 -17.546 -18.987 1.00 96.06 206 HIS A N 1
ATOM 1557 C CA . HIS A 1 206 ? 5.499 -18.857 -18.392 1.00 96.06 206 HIS A CA 1
ATOM 1558 C C . HIS A 1 206 ? 5.639 -19.992 -19.418 1.00 96.06 206 HIS A C 1
ATOM 1560 O O . HIS A 1 206 ? 6.331 -20.982 -19.176 1.00 96.06 206 HIS A O 1
ATOM 1566 N N . ARG A 1 207 ? 5.034 -19.838 -20.603 1.00 95.25 207 ARG A N 1
ATOM 1567 C CA . ARG A 1 207 ? 5.135 -20.830 -21.683 1.00 95.25 207 ARG A CA 1
ATOM 1568 C C . ARG A 1 207 ? 6.565 -20.987 -22.202 1.00 95.25 207 ARG A C 1
ATOM 1570 O O . ARG A 1 207 ? 7.011 -22.116 -22.373 1.00 95.25 207 ARG A O 1
ATOM 1577 N N . ILE A 1 208 ? 7.300 -19.887 -22.379 1.00 95.19 208 ILE A N 1
ATOM 1578 C CA . ILE A 1 208 ? 8.726 -19.923 -22.748 1.00 95.19 208 ILE A CA 1
ATOM 1579 C C . ILE A 1 208 ? 9.532 -20.726 -21.716 1.00 95.19 208 ILE A C 1
ATOM 1581 O O . ILE A 1 208 ? 10.395 -21.524 -22.089 1.00 95.19 208 ILE A O 1
ATOM 1585 N N . THR A 1 209 ? 9.235 -20.557 -20.426 1.00 94.75 209 THR A N 1
ATOM 1586 C CA . THR A 1 209 ? 9.863 -21.341 -19.361 1.00 94.75 209 THR A CA 1
ATOM 1587 C C . THR A 1 209 ? 9.556 -22.829 -19.477 1.00 94.75 209 THR A C 1
ATOM 1589 O O . THR A 1 209 ? 10.484 -23.637 -19.414 1.00 94.75 209 THR A O 1
ATOM 1592 N N . LEU A 1 210 ? 8.296 -23.207 -19.704 1.00 92.44 210 LEU A N 1
ATOM 1593 C CA . LEU A 1 210 ? 7.926 -24.611 -19.910 1.00 92.44 210 LEU A CA 1
ATOM 1594 C C . LEU A 1 210 ? 8.606 -25.223 -21.139 1.00 92.44 210 LEU A C 1
ATOM 1596 O O . LEU A 1 210 ? 9.121 -26.337 -21.049 1.00 92.44 210 LEU A O 1
ATOM 1600 N N . ASP A 1 211 ? 8.654 -24.499 -22.256 1.00 90.19 211 ASP A N 1
ATOM 1601 C CA . ASP A 1 211 ? 9.286 -24.971 -23.492 1.00 90.19 211 ASP A CA 1
ATOM 1602 C C . ASP A 1 211 ? 10.789 -25.214 -23.291 1.00 90.19 211 ASP A C 1
ATOM 1604 O O . ASP A 1 211 ? 11.333 -26.218 -23.761 1.00 90.19 211 ASP A O 1
ATOM 1608 N N . GLN A 1 212 ? 11.465 -24.342 -22.536 1.00 86.06 212 GLN A N 1
ATOM 1609 C CA . GLN A 1 212 ? 12.876 -24.528 -22.203 1.00 86.06 212 GLN A CA 1
ATOM 1610 C C . GLN A 1 212 ? 13.096 -25.725 -21.268 1.00 86.06 212 GLN A C 1
ATOM 1612 O O . GLN A 1 212 ? 14.037 -26.491 -21.481 1.00 86.06 212 GLN A O 1
ATOM 1617 N N . LEU A 1 213 ? 12.222 -25.931 -20.277 1.00 85.38 213 LEU A N 1
ATOM 1618 C CA . LEU A 1 213 ? 12.265 -27.125 -19.429 1.00 85.38 213 LEU A CA 1
ATOM 1619 C C . LEU A 1 213 ? 12.048 -28.398 -20.255 1.00 85.38 213 LEU A C 1
ATOM 1621 O O . LEU A 1 213 ? 12.808 -29.351 -20.105 1.00 85.38 213 LEU A O 1
ATOM 1625 N N . ALA A 1 214 ? 11.065 -28.405 -21.160 1.00 79.38 214 ALA A N 1
ATOM 1626 C CA . ALA A 1 214 ? 10.761 -29.533 -22.039 1.00 79.38 214 ALA A CA 1
ATOM 1627 C C . ALA A 1 214 ? 11.910 -29.842 -23.017 1.00 79.38 214 ALA A C 1
ATOM 1629 O O . ALA A 1 214 ? 12.240 -31.009 -23.234 1.00 79.38 214 ALA A O 1
ATOM 1630 N N . GLY A 1 215 ? 12.578 -28.814 -23.552 1.00 65.44 215 GLY A N 1
ATOM 1631 C CA . GLY A 1 215 ? 13.770 -28.961 -24.396 1.00 65.44 215 GLY A CA 1
ATOM 1632 C C . GLY A 1 215 ? 14.974 -29.591 -23.680 1.00 65.44 215 GLY A C 1
ATOM 1633 O O . GLY A 1 215 ? 15.844 -30.166 -24.334 1.00 65.44 215 GLY A O 1
ATOM 1634 N N . LEU A 1 216 ? 15.003 -29.548 -22.343 1.00 60.78 216 LEU A N 1
ATOM 1635 C CA . LEU A 1 216 ? 16.013 -30.193 -21.493 1.00 60.78 216 LEU A CA 1
ATOM 1636 C C . LEU A 1 216 ? 15.629 -31.644 -21.093 1.00 60.78 216 LEU A C 1
ATOM 1638 O O . LEU A 1 216 ? 16.426 -32.339 -20.456 1.00 60.78 216 LEU A O 1
ATOM 1642 N N . MET A 1 217 ? 14.442 -32.140 -21.486 1.00 47.75 217 MET A N 1
ATOM 1643 C CA . MET A 1 217 ? 13.898 -33.461 -21.110 1.00 47.75 217 MET A CA 1
ATOM 1644 C C . MET A 1 217 ? 14.291 -34.666 -22.005 1.00 47.75 217 MET A C 1
ATOM 1646 O O . MET A 1 217 ? 13.483 -35.583 -22.167 1.00 47.75 217 MET A O 1
ATOM 1650 N N . PRO A 1 218 ? 15.528 -34.783 -22.526 1.00 44.16 218 PRO A N 1
ATOM 1651 C CA . PRO A 1 218 ? 16.101 -36.120 -22.724 1.00 44.16 218 PRO A CA 1
ATOM 1652 C C . PRO A 1 218 ? 16.921 -36.644 -21.534 1.00 44.16 218 PRO A C 1
ATOM 1654 O O . PRO A 1 218 ? 17.478 -37.731 -21.653 1.00 44.16 218 PRO A O 1
ATOM 1657 N N . VAL A 1 219 ? 17.035 -35.916 -20.407 1.00 44.78 219 VAL A N 1
ATOM 1658 C CA . VAL A 1 219 ? 17.967 -36.297 -19.311 1.00 44.78 219 VAL A CA 1
ATOM 1659 C C . VAL A 1 219 ? 17.351 -36.349 -17.899 1.00 44.78 219 VAL A C 1
ATOM 1661 O O . VAL A 1 219 ? 17.969 -36.899 -16.996 1.00 44.78 219 VAL A O 1
ATOM 1664 N N . LEU A 1 220 ? 16.116 -35.894 -17.669 1.00 39.88 220 LEU A N 1
ATOM 1665 C CA . LEU A 1 220 ? 15.525 -35.876 -16.316 1.00 39.88 220 LEU A CA 1
ATOM 1666 C C . LEU A 1 220 ? 14.170 -36.592 -16.257 1.00 39.88 220 LEU A C 1
ATOM 1668 O O . LEU A 1 220 ? 13.119 -35.984 -16.086 1.00 39.88 220 LEU A O 1
ATOM 1672 N N . LYS A 1 221 ? 14.201 -37.925 -16.370 1.00 34.12 221 LYS A N 1
ATOM 1673 C CA . LYS A 1 221 ? 13.155 -38.797 -15.814 1.00 34.12 221 LYS A CA 1
ATOM 1674 C C . LYS A 1 221 ? 13.680 -39.378 -14.508 1.00 34.12 221 LYS A C 1
ATOM 1676 O O . LYS A 1 221 ? 14.386 -40.379 -14.507 1.00 34.12 221 LYS A O 1
ATOM 1681 N N . GLY A 1 222 ? 13.332 -38.722 -13.412 1.00 39.03 222 GLY A N 1
ATOM 1682 C CA . GLY A 1 222 ? 13.642 -39.191 -12.070 1.00 39.03 222 GLY A CA 1
ATOM 1683 C C . GLY A 1 222 ? 13.987 -38.029 -11.166 1.00 39.03 222 GLY A C 1
ATOM 1684 O O . GLY A 1 222 ? 15.157 -37.729 -11.021 1.00 39.03 222 GLY A O 1
ATOM 1685 N N . ILE A 1 223 ? 12.958 -37.367 -10.645 1.00 38.38 223 ILE A N 1
ATOM 1686 C CA . ILE A 1 223 ? 12.819 -36.859 -9.272 1.00 38.38 223 ILE A CA 1
ATOM 1687 C C . ILE A 1 223 ? 11.352 -36.413 -9.209 1.00 38.38 223 ILE A C 1
ATOM 1689 O O . ILE A 1 223 ? 10.981 -35.333 -9.659 1.00 38.38 223 ILE A O 1
ATOM 1693 N N . ALA A 1 224 ? 10.500 -37.336 -8.773 1.00 35.75 224 ALA A N 1
ATOM 1694 C CA . ALA A 1 224 ? 9.215 -37.008 -8.181 1.00 35.75 224 ALA A CA 1
ATOM 1695 C C . ALA A 1 224 ? 9.411 -37.063 -6.661 1.00 35.75 224 ALA A C 1
ATOM 1697 O O . ALA A 1 224 ? 10.203 -37.874 -6.183 1.00 35.75 224 ALA A O 1
ATOM 1698 N N . ASP A 1 225 ? 8.681 -36.201 -5.960 1.00 38.81 225 ASP A N 1
ATOM 1699 C CA . ASP A 1 225 ? 8.585 -36.075 -4.505 1.00 38.81 225 ASP A CA 1
ATOM 1700 C C . ASP A 1 225 ? 9.824 -35.601 -3.743 1.00 38.81 225 ASP A C 1
ATOM 1702 O O . ASP A 1 225 ? 10.591 -36.377 -3.179 1.00 38.81 225 ASP A O 1
ATOM 1706 N N . THR A 1 226 ? 9.902 -34.279 -3.579 1.00 33.53 226 THR A N 1
ATOM 1707 C CA . THR A 1 226 ? 10.324 -33.679 -2.310 1.00 33.53 226 THR A CA 1
ATOM 1708 C C . THR A 1 226 ? 9.389 -32.517 -1.964 1.00 33.53 226 THR A C 1
ATOM 1710 O O . THR A 1 226 ? 9.521 -31.401 -2.462 1.00 33.53 226 THR A O 1
ATOM 1713 N N . SER A 1 227 ? 8.408 -32.782 -1.102 1.00 29.88 227 SER A N 1
ATOM 1714 C CA . SER A 1 227 ? 7.674 -31.741 -0.381 1.00 29.88 227 SER A CA 1
ATOM 1715 C C . SER A 1 227 ? 8.661 -30.963 0.498 1.00 29.88 227 SER A C 1
ATOM 1717 O O . SER A 1 227 ? 9.263 -31.537 1.410 1.00 29.88 227 SER A O 1
ATOM 1719 N N . SER A 1 228 ? 8.862 -29.680 0.198 1.00 29.39 228 SER A N 1
ATOM 1720 C CA . SER A 1 228 ? 9.691 -28.766 0.992 1.00 29.39 228 SER A CA 1
ATOM 1721 C C . SER A 1 228 ? 8.965 -28.376 2.294 1.00 29.39 228 SER A C 1
ATOM 1723 O O . SER A 1 228 ? 7.741 -28.229 2.271 1.00 29.39 228 SER A O 1
ATOM 1725 N N . PRO A 1 229 ? 9.663 -28.174 3.429 1.00 29.02 229 PRO A N 1
ATOM 1726 C CA . PRO A 1 229 ? 9.058 -27.823 4.712 1.00 29.02 229 PRO A CA 1
ATOM 1727 C C . PRO A 1 229 ? 8.701 -26.328 4.794 1.00 29.02 229 PRO A C 1
ATOM 1729 O O . PRO A 1 229 ? 9.198 -25.608 5.655 1.00 29.02 229 PRO A O 1
ATOM 1732 N N . MET A 1 230 ? 7.834 -25.861 3.893 1.00 31.39 230 MET A N 1
ATOM 1733 C CA . MET A 1 230 ? 7.352 -24.472 3.871 1.00 31.39 230 MET A CA 1
ATOM 1734 C C . MET A 1 230 ? 5.823 -24.339 3.717 1.00 31.39 230 MET A C 1
ATOM 1736 O O . MET A 1 230 ? 5.301 -23.233 3.781 1.00 31.39 230 MET A O 1
ATOM 1740 N N . ASP A 1 231 ? 5.093 -25.458 3.637 1.00 28.14 231 ASP A N 1
ATOM 1741 C CA . ASP A 1 231 ? 3.617 -25.519 3.593 1.00 28.14 231 ASP A CA 1
ATOM 1742 C C . ASP A 1 231 ? 2.953 -25.506 4.991 1.00 28.14 231 ASP A C 1
ATOM 1744 O O . ASP A 1 231 ? 1.911 -26.117 5.205 1.00 28.14 231 ASP A O 1
ATOM 1748 N N . ARG A 1 232 ? 3.537 -24.827 5.987 1.00 31.73 232 ARG A N 1
ATOM 1749 C CA . ARG A 1 232 ? 2.918 -24.682 7.323 1.00 31.73 232 ARG A CA 1
ATOM 1750 C C . ARG A 1 232 ? 2.619 -23.234 7.680 1.00 31.73 232 ARG A C 1
ATOM 1752 O O . ARG A 1 232 ? 3.093 -22.758 8.703 1.00 31.73 232 ARG A O 1
ATOM 1759 N N . LEU A 1 233 ? 1.845 -22.540 6.854 1.00 35.19 233 LEU A N 1
ATOM 1760 C CA . LEU A 1 233 ? 1.263 -21.245 7.239 1.00 35.19 233 LEU A CA 1
ATOM 1761 C C . LEU A 1 233 ? -0.162 -21.026 6.710 1.00 35.19 233 LEU A C 1
ATOM 1763 O O . LEU A 1 233 ? -0.686 -19.923 6.792 1.00 35.19 233 LEU A O 1
ATOM 1767 N N . VAL A 1 234 ? -0.822 -22.070 6.210 1.00 36.38 234 VAL A N 1
ATOM 1768 C CA . VAL A 1 234 ? -2.259 -22.031 5.933 1.00 36.38 234 VAL A CA 1
ATOM 1769 C C . VAL A 1 234 ? -2.834 -23.346 6.430 1.00 36.38 234 VAL A C 1
ATOM 1771 O O . VAL A 1 234 ? -2.321 -24.406 6.090 1.00 36.38 234 VAL A O 1
ATOM 1774 N N . ASP A 1 235 ? -3.868 -23.241 7.255 1.00 36.31 235 ASP A N 1
ATOM 1775 C CA . ASP A 1 235 ? -4.542 -24.327 7.968 1.00 36.31 235 ASP A CA 1
ATOM 1776 C C . ASP A 1 235 ? -3.867 -24.782 9.274 1.00 36.31 235 ASP A C 1
ATOM 1778 O O . ASP A 1 235 ? -3.443 -25.921 9.467 1.00 36.31 235 ASP A O 1
ATOM 1782 N N . SER A 1 236 ? -3.818 -23.865 10.239 1.00 34.72 236 SER A N 1
ATOM 1783 C CA . SER A 1 236 ? -4.067 -24.259 11.619 1.00 34.72 236 SER A CA 1
ATOM 1784 C C . SER A 1 236 ? -5.509 -23.875 11.929 1.00 34.72 236 SER A C 1
ATOM 1786 O O . SER A 1 236 ? -5.787 -22.697 12.152 1.00 34.72 236 SER A O 1
ATOM 1788 N N . GLY A 1 237 ? -6.431 -24.841 11.953 1.00 41.19 237 GLY A N 1
ATOM 1789 C CA . GLY A 1 237 ? -7.651 -24.686 12.741 1.00 41.19 237 GLY A CA 1
ATOM 1790 C C . GLY A 1 237 ? -7.232 -24.242 14.140 1.00 41.19 237 GLY A C 1
ATOM 1791 O O . GLY A 1 237 ? -6.630 -25.023 14.881 1.00 41.19 237 GLY A O 1
ATOM 1792 N N . ALA A 1 238 ? -7.424 -22.955 14.439 1.00 45.28 238 ALA A N 1
ATOM 1793 C CA . ALA A 1 238 ? -6.966 -22.370 15.685 1.00 45.28 238 ALA A CA 1
ATOM 1794 C C . ALA A 1 238 ? -7.606 -23.163 16.836 1.00 45.28 238 ALA A C 1
ATOM 1796 O O . ALA A 1 238 ? -8.823 -23.379 16.814 1.00 45.28 238 ALA A O 1
ATOM 1797 N N . PRO A 1 239 ? -6.828 -23.649 17.819 1.00 47.59 239 PRO A N 1
ATOM 1798 C CA . PRO A 1 239 ? -7.416 -24.246 19.007 1.00 47.59 239 PRO A CA 1
ATOM 1799 C C . PRO A 1 239 ? -8.352 -23.210 19.635 1.00 47.59 239 PRO A C 1
ATOM 1801 O O . PRO A 1 239 ? -7.969 -22.052 19.790 1.00 47.59 239 PRO A O 1
ATOM 1804 N N . SER A 1 240 ? -9.588 -23.604 19.958 1.00 55.97 240 SER A N 1
ATOM 1805 C CA . SER A 1 240 ? -10.554 -22.698 20.579 1.00 55.97 240 SER A CA 1
ATOM 1806 C C . SER A 1 240 ? -9.943 -22.136 21.861 1.00 55.97 240 SER A C 1
ATOM 1808 O O . SER A 1 240 ? -9.720 -22.873 22.822 1.00 55.97 240 SER A O 1
ATOM 1810 N N . THR A 1 241 ? -9.675 -20.834 21.879 1.00 69.88 241 THR A N 1
ATOM 1811 C CA . THR A 1 241 ? -9.057 -20.124 23.013 1.00 69.88 241 THR A CA 1
ATOM 1812 C C . THR A 1 241 ? -9.992 -20.024 24.227 1.00 69.88 241 THR A C 1
ATOM 1814 O O . THR A 1 241 ? -9.614 -19.492 25.266 1.00 69.88 241 THR A O 1
ATOM 1817 N N . GLY A 1 242 ? -11.226 -20.530 24.099 1.00 81.00 242 GLY A N 1
ATOM 1818 C CA . GLY A 1 242 ? -12.320 -20.349 25.050 1.00 81.00 242 GLY A CA 1
ATOM 1819 C C . GLY A 1 242 ? -13.005 -18.985 24.924 1.00 81.00 242 GLY A C 1
ATOM 1820 O O . GLY A 1 242 ? -13.979 -18.742 25.628 1.00 81.00 242 GLY A O 1
ATOM 1821 N N . MET A 1 243 ? -12.515 -18.093 24.052 1.00 88.94 243 MET A N 1
ATOM 1822 C CA . MET A 1 243 ? -13.155 -16.815 23.744 1.00 88.94 243 MET A CA 1
ATOM 1823 C C . MET A 1 243 ? -14.373 -17.041 22.841 1.00 88.94 243 MET A C 1
ATOM 1825 O O . MET A 1 243 ? -14.292 -17.752 21.838 1.00 88.94 243 MET A O 1
ATOM 1829 N N . THR A 1 244 ? -15.493 -16.405 23.175 1.00 90.50 244 THR A N 1
ATOM 1830 C CA . THR A 1 244 ? -16.741 -16.476 22.404 1.00 90.50 244 THR A CA 1
ATOM 1831 C C . THR A 1 244 ? -17.313 -15.085 22.172 1.00 90.50 244 THR A C 1
ATOM 1833 O O . THR A 1 244 ? -17.070 -14.157 22.947 1.00 90.50 244 THR A O 1
ATOM 1836 N N . LEU A 1 245 ? -18.090 -14.950 21.098 1.00 92.44 245 LEU A N 1
ATOM 1837 C CA . LEU A 1 245 ? -18.808 -13.727 20.764 1.00 92.44 245 LEU A CA 1
ATOM 1838 C C . LEU A 1 245 ? -20.288 -13.877 21.097 1.00 92.44 245 LEU A C 1
ATOM 1840 O O . LEU A 1 245 ? -20.939 -14.848 20.710 1.00 92.44 245 LEU A O 1
ATOM 1844 N N . ARG A 1 246 ? -20.821 -12.883 21.800 1.00 93.31 246 ARG A N 1
ATOM 1845 C CA . ARG A 1 246 ? -22.234 -12.758 22.165 1.00 93.31 246 ARG A CA 1
ATOM 1846 C C . ARG A 1 246 ? -22.754 -11.467 21.562 1.00 93.31 246 ARG A C 1
ATOM 1848 O O . ARG A 1 246 ? -22.050 -10.461 21.583 1.00 93.31 246 ARG A O 1
ATOM 1855 N N . TRP A 1 247 ? -23.975 -11.468 21.042 1.00 95.69 247 TRP A N 1
ATOM 1856 C CA . TRP A 1 247 ? -24.534 -10.259 20.452 1.00 95.69 247 TRP A CA 1
ATOM 1857 C C . TRP A 1 247 ? -26.045 -10.146 20.632 1.00 95.69 247 TRP A C 1
ATOM 1859 O O . TRP A 1 247 ? -26.751 -11.148 20.754 1.00 95.69 247 TRP A O 1
ATOM 1869 N N . ARG A 1 248 ? -26.530 -8.904 20.634 1.00 96.38 248 ARG A N 1
ATOM 1870 C CA . ARG A 1 248 ? -27.950 -8.542 20.550 1.00 96.38 248 ARG A CA 1
ATOM 1871 C C . ARG A 1 248 ? -28.150 -7.522 19.435 1.00 96.38 248 ARG A C 1
ATOM 1873 O O . ARG A 1 248 ? -27.217 -6.830 19.032 1.00 96.38 248 ARG A O 1
ATOM 1880 N N . LYS A 1 249 ? -29.375 -7.448 18.925 1.00 95.38 249 LYS A N 1
ATOM 1881 C CA . LYS A 1 249 ? -29.774 -6.532 17.856 1.00 95.38 249 LYS A CA 1
ATOM 1882 C C . LYS A 1 249 ? -30.998 -5.741 18.294 1.00 95.38 249 LYS A C 1
ATOM 1884 O O . LYS A 1 249 ? -31.983 -6.340 18.722 1.00 95.38 249 LYS A O 1
ATOM 1889 N N . GLN A 1 250 ? -30.960 -4.431 18.087 1.00 92.44 250 GLN A N 1
ATOM 1890 C CA . GLN A 1 250 ? -32.064 -3.517 18.356 1.00 92.44 250 GLN A CA 1
ATOM 1891 C C . GLN A 1 250 ? -32.368 -2.682 17.107 1.00 92.44 250 GLN A C 1
ATOM 1893 O O . GLN A 1 250 ? -31.482 -2.048 16.539 1.00 92.44 250 GLN A O 1
ATOM 1898 N N . ARG A 1 251 ? -33.631 -2.685 16.664 1.00 90.19 251 ARG A N 1
ATOM 1899 C CA . ARG A 1 251 ? -34.096 -1.814 15.573 1.00 90.19 251 ARG A CA 1
ATOM 1900 C C . ARG A 1 251 ? -34.314 -0.408 16.126 1.00 90.19 251 ARG A C 1
ATOM 1902 O O . ARG A 1 251 ? -35.038 -0.251 17.108 1.00 90.19 251 ARG A O 1
ATOM 1909 N N . MET A 1 252 ? -33.779 0.603 15.449 1.00 85.31 252 MET A N 1
ATOM 1910 C CA . MET A 1 252 ? -34.043 2.004 15.777 1.00 85.31 252 MET A CA 1
ATOM 1911 C C . MET A 1 252 ? -35.343 2.454 15.099 1.00 85.31 252 MET A C 1
ATOM 1913 O O . MET A 1 252 ? -35.463 2.401 13.875 1.00 85.31 252 MET A O 1
ATOM 1917 N N . THR A 1 253 ? -36.344 2.847 15.891 1.00 74.81 253 THR A N 1
ATOM 1918 C CA . THR A 1 253 ? -37.700 3.173 15.394 1.00 74.81 253 THR A CA 1
ATOM 1919 C C . THR A 1 253 ? -37.928 4.668 15.178 1.00 74.81 253 THR A C 1
ATOM 1921 O O . THR A 1 253 ? -38.688 5.052 14.287 1.00 74.81 253 THR A O 1
ATOM 1924 N N . SER A 1 254 ? -37.231 5.511 15.940 1.00 64.81 254 SER A N 1
ATOM 1925 C CA . SER A 1 254 ? -37.071 6.940 15.689 1.00 64.81 254 SER A CA 1
ATOM 1926 C C . SER A 1 254 ? -35.598 7.203 15.379 1.00 64.81 254 SER A C 1
ATOM 1928 O O . SER A 1 254 ? -34.714 6.881 16.167 1.00 64.81 254 SER A O 1
ATOM 1930 N N . THR A 1 255 ? -35.306 7.755 14.203 1.00 56.97 255 THR A N 1
ATOM 1931 C CA . THR A 1 255 ? -33.958 8.233 13.874 1.00 56.97 255 THR A CA 1
ATOM 1932 C C . THR A 1 255 ? -33.912 9.735 14.129 1.00 56.97 255 THR A C 1
ATOM 1934 O O . THR A 1 255 ? -34.556 10.488 13.390 1.00 56.97 255 THR A O 1
ATOM 1937 N N . PRO A 1 256 ? -33.173 10.201 15.150 1.00 61.16 256 PRO A N 1
ATOM 1938 C CA . PRO A 1 256 ? -32.790 11.601 15.251 1.00 61.16 256 PRO A CA 1
ATOM 1939 C C . PRO A 1 256 ? -32.104 12.085 13.965 1.00 61.16 256 PRO A C 1
ATOM 1941 O O . PRO A 1 256 ? -31.678 11.288 13.125 1.00 61.16 256 PRO A O 1
ATOM 1944 N N . HIS A 1 257 ? -31.940 13.402 13.830 1.00 64.69 257 HIS A N 1
ATOM 1945 C CA . HIS A 1 257 ? -31.011 13.959 12.851 1.00 64.69 257 HIS A CA 1
ATOM 1946 C C . HIS A 1 257 ? -29.607 13.451 13.226 1.00 64.69 257 HIS A C 1
ATOM 1948 O O . HIS A 1 257 ? -29.028 13.940 14.191 1.00 64.69 257 HIS A O 1
ATOM 1954 N N . ASP A 1 258 ? -29.129 12.426 12.513 1.00 77.50 258 ASP A N 1
ATOM 1955 C CA . ASP A 1 258 ? -27.859 11.713 12.729 1.00 77.50 258 ASP A CA 1
ATOM 1956 C C . ASP A 1 258 ? -27.831 10.708 13.910 1.00 77.50 258 ASP A C 1
ATOM 1958 O O . ASP A 1 258 ? -27.422 11.046 15.024 1.00 77.50 258 ASP A O 1
ATOM 1962 N N . PRO A 1 259 ? -28.279 9.451 13.720 1.00 84.69 259 PRO A N 1
ATOM 1963 C CA . PRO A 1 259 ? -28.336 8.472 14.807 1.00 84.69 259 PRO A CA 1
ATOM 1964 C C . PRO A 1 259 ? -26.952 8.110 15.366 1.00 84.69 259 PRO A C 1
ATOM 1966 O O . PRO A 1 259 ? -26.820 7.967 16.578 1.00 84.69 259 PRO A O 1
ATOM 1969 N N . THR A 1 260 ? -25.912 8.004 14.533 1.00 89.94 260 THR A N 1
ATOM 1970 C CA . THR A 1 260 ? -24.581 7.578 14.995 1.00 89.94 260 THR A CA 1
ATOM 1971 C C . THR A 1 260 ? -23.898 8.642 15.845 1.00 89.94 260 THR A C 1
ATOM 1973 O O . THR A 1 260 ? -23.327 8.300 16.880 1.00 89.94 260 THR A O 1
ATOM 1976 N N . GLU A 1 261 ? -24.032 9.925 15.487 1.00 89.19 261 GLU A N 1
ATOM 1977 C CA . GLU A 1 261 ? -23.522 11.029 16.309 1.00 89.19 261 GLU A CA 1
ATOM 1978 C C . GLU A 1 261 ? -24.179 11.047 17.695 1.00 89.19 261 GLU A C 1
ATOM 1980 O O . GLU A 1 261 ? -23.489 11.147 18.710 1.00 89.19 261 GLU A O 1
ATOM 1985 N N . ASN A 1 262 ? -25.506 10.912 17.752 1.00 86.75 262 ASN A N 1
ATOM 1986 C CA . ASN A 1 262 ? -26.242 10.967 19.016 1.00 86.75 262 ASN A CA 1
ATOM 1987 C C . ASN A 1 262 ? -25.926 9.773 19.925 1.00 86.75 262 ASN A C 1
ATOM 1989 O O . ASN A 1 262 ? -25.720 9.961 21.126 1.00 86.75 262 ASN A O 1
ATOM 1993 N N . ILE A 1 263 ? -25.832 8.563 19.359 1.00 89.75 263 ILE A N 1
ATOM 1994 C CA . ILE A 1 263 ? -25.418 7.368 20.107 1.00 89.75 263 ILE A CA 1
ATOM 1995 C C . ILE A 1 263 ? -24.005 7.574 20.662 1.00 89.75 263 ILE A C 1
ATOM 1997 O O . ILE A 1 263 ? -23.785 7.382 21.860 1.00 89.75 263 ILE A O 1
ATOM 2001 N N . PHE A 1 264 ? -23.065 8.030 19.825 1.00 92.00 264 PHE A N 1
ATOM 2002 C CA . PHE A 1 264 ? -21.686 8.232 20.252 1.00 92.00 264 PHE A CA 1
ATOM 2003 C C . PHE A 1 264 ? -21.562 9.296 21.347 1.00 92.00 264 PHE A C 1
ATOM 2005 O O . PHE A 1 264 ? -20.918 9.056 22.362 1.00 92.00 264 PHE A O 1
ATOM 2012 N N . VAL A 1 265 ? -22.195 10.462 21.195 1.00 88.19 265 VAL A N 1
ATOM 2013 C CA . VAL A 1 265 ? -22.129 11.540 22.199 1.00 88.19 265 VAL A CA 1
ATOM 2014 C C . VAL A 1 265 ? -22.727 11.095 23.537 1.00 88.19 265 VAL A C 1
ATOM 2016 O O . VAL A 1 265 ? -22.150 11.373 24.596 1.00 88.19 265 VAL A O 1
ATOM 2019 N N . SER A 1 266 ? -23.853 10.381 23.501 1.00 85.94 266 SER A N 1
ATOM 2020 C CA . SER A 1 266 ? -24.521 9.906 24.713 1.00 85.94 266 SER A CA 1
ATOM 2021 C C . SER A 1 266 ? -23.656 8.906 25.478 1.00 85.94 266 SER A C 1
ATOM 2023 O O . SER A 1 266 ? -23.368 9.119 26.657 1.00 85.94 266 SER A O 1
ATOM 2025 N N . LEU A 1 267 ? -23.171 7.869 24.788 1.00 87.38 267 LEU A N 1
ATOM 2026 C CA . LEU A 1 267 ? -22.457 6.7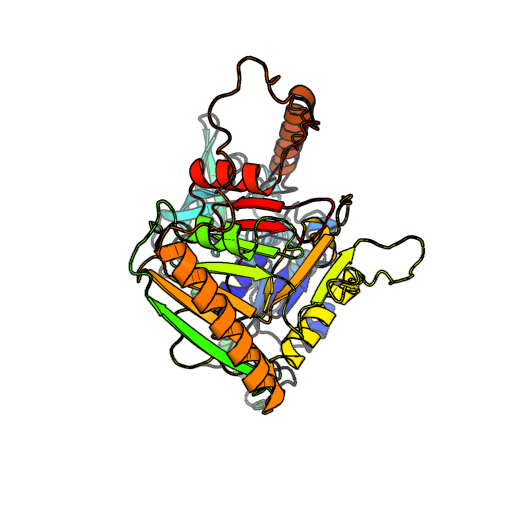52 25.409 1.00 87.38 267 LEU A CA 1
ATOM 2027 C C . LEU A 1 267 ? -20.965 7.040 25.633 1.00 87.38 267 LEU A C 1
ATOM 2029 O O . LEU A 1 267 ? -20.407 6.642 26.652 1.00 87.38 267 LEU A O 1
ATOM 2033 N N . TYR A 1 268 ? -20.326 7.772 24.719 1.00 88.94 268 TYR A N 1
ATOM 2034 C CA . TYR A 1 268 ? -18.865 7.902 24.632 1.00 88.94 268 TYR A CA 1
ATOM 2035 C C . TYR A 1 268 ? -18.353 9.352 24.526 1.00 88.94 268 TYR A C 1
ATOM 2037 O O . TYR A 1 268 ? -17.150 9.566 24.415 1.00 88.94 268 TYR A O 1
ATOM 2045 N N . GLY A 1 269 ? -19.227 10.364 24.561 1.00 73.88 269 GLY A N 1
ATOM 2046 C CA . GLY A 1 269 ? -18.848 11.763 24.314 1.00 73.88 269 GLY A CA 1
ATOM 2047 C C . GLY A 1 269 ? -17.919 12.380 25.369 1.00 73.88 269 GLY A C 1
ATOM 2048 O O . GLY A 1 269 ? -16.736 12.606 25.116 1.00 73.88 269 GLY A O 1
ATOM 2049 N N . GLU A 1 270 ? -18.445 12.694 26.559 1.00 68.38 270 GLU A N 1
ATOM 2050 C CA . GLU A 1 270 ? -17.660 13.337 27.625 1.00 68.38 270 GLU A CA 1
ATOM 2051 C C . GLU A 1 270 ? -17.046 12.316 28.590 1.00 68.38 270 GLU A C 1
ATOM 2053 O O . GLU A 1 270 ? -17.749 11.527 29.229 1.00 68.38 270 GLU A O 1
ATOM 2058 N N . GLY A 1 271 ? -15.718 12.369 28.732 1.00 66.62 271 GLY A N 1
ATOM 2059 C CA . GLY A 1 271 ? -14.957 11.643 29.754 1.00 66.62 271 GLY A CA 1
ATOM 2060 C C . GLY A 1 271 ? -14.698 10.158 29.476 1.00 66.62 271 GLY A C 1
ATOM 2061 O O . GLY A 1 271 ? -13.882 9.568 30.188 1.00 66.62 271 GLY A O 1
ATOM 2062 N N . ALA A 1 272 ? -15.335 9.573 28.454 1.00 71.31 272 ALA A N 1
ATOM 2063 C CA . ALA A 1 272 ? -15.075 8.203 28.024 1.00 71.31 272 ALA A CA 1
ATOM 2064 C C . ALA A 1 272 ? -13.740 8.146 27.272 1.00 71.31 272 ALA A C 1
ATOM 2066 O O . ALA A 1 272 ? -13.587 8.668 26.163 1.00 71.31 272 ALA A O 1
ATOM 2067 N N . PHE A 1 273 ? -12.756 7.548 27.931 1.00 80.88 273 PHE A N 1
ATOM 2068 C CA . PHE A 1 273 ? -11.385 7.453 27.469 1.00 80.88 273 PHE A CA 1
ATOM 2069 C C . PHE A 1 273 ? -10.766 6.136 27.965 1.00 80.88 273 PHE A C 1
ATOM 2071 O O . PHE A 1 273 ? -10.842 5.888 29.174 1.00 80.88 273 PHE A O 1
ATOM 2078 N N . PRO A 1 274 ? -10.101 5.350 27.094 1.00 92.38 274 PRO A N 1
ATOM 2079 C CA . PRO A 1 274 ? -10.096 5.435 25.625 1.00 92.38 274 PRO A CA 1
ATOM 2080 C C . PRO A 1 274 ? -11.455 5.200 24.961 1.00 92.38 274 PRO A C 1
ATOM 2082 O O . PRO A 1 274 ? -12.235 4.383 25.439 1.00 92.38 274 PRO A O 1
ATOM 2085 N N . SER A 1 275 ? -11.715 5.877 23.840 1.00 95.06 275 SER A N 1
ATOM 2086 C CA . SER A 1 275 ? -12.915 5.676 23.013 1.00 95.06 275 SER A CA 1
ATOM 2087 C C . SER A 1 275 ? -12.645 5.927 21.529 1.00 95.06 275 SER A C 1
ATOM 2089 O O . SER A 1 275 ? -11.674 6.597 21.154 1.00 95.06 275 SER A O 1
ATOM 2091 N N . PHE A 1 276 ? -13.493 5.367 20.666 1.00 96.88 276 PHE A N 1
ATOM 2092 C CA . PHE A 1 276 ? -13.375 5.536 19.221 1.00 96.88 276 PHE A CA 1
ATOM 2093 C C . PHE A 1 276 ? -14.728 5.522 18.507 1.00 96.88 276 PHE A C 1
ATOM 2095 O O . PHE A 1 276 ? -15.685 4.882 18.947 1.00 96.88 276 PHE A O 1
ATOM 2102 N N . TRP A 1 277 ? -14.760 6.171 17.347 1.00 96.00 277 TRP A N 1
ATOM 2103 C CA . TRP A 1 277 ? -15.863 6.133 16.397 1.00 96.00 277 TRP A CA 1
ATOM 2104 C C . TRP A 1 277 ? -15.298 6.016 14.984 1.00 96.00 277 TRP A C 1
ATOM 2106 O O . TRP A 1 277 ? -14.730 6.974 14.465 1.00 96.00 277 TRP A O 1
ATOM 2116 N N . LEU A 1 278 ? -15.433 4.841 14.371 1.00 95.44 278 LEU A N 1
ATOM 2117 C CA . LEU A 1 278 ? -15.193 4.644 12.943 1.00 95.44 278 LEU A CA 1
ATOM 2118 C C . LEU A 1 278 ? -16.508 4.902 12.222 1.00 95.44 278 LEU A C 1
ATOM 2120 O O . LEU A 1 278 ? -17.502 4.220 12.487 1.00 95.44 278 LEU A O 1
ATOM 2124 N N . ASP A 1 279 ? -16.519 5.892 11.344 1.00 89.88 279 ASP A N 1
ATOM 2125 C CA . ASP A 1 279 ? -17.728 6.313 10.663 1.00 89.88 279 ASP A CA 1
ATOM 2126 C C . ASP A 1 279 ? -17.592 6.221 9.150 1.00 89.88 279 ASP A C 1
ATOM 2128 O O . ASP A 1 279 ? -16.511 6.289 8.560 1.00 89.88 279 ASP A O 1
ATOM 2132 N N . SER A 1 280 ? -18.745 6.032 8.539 1.00 83.25 280 SER A N 1
ATOM 2133 C CA . SER A 1 280 ? -18.904 5.719 7.141 1.00 83.25 280 SER A CA 1
ATOM 2134 C C . SER A 1 280 ? -20.238 6.330 6.712 1.00 83.25 280 SER A C 1
ATOM 2136 O O . SER A 1 280 ? -21.240 6.120 7.399 1.00 83.25 280 SER A O 1
ATOM 2138 N N . PRO A 1 281 ? -20.270 7.113 5.626 1.00 74.94 281 PRO A N 1
ATOM 2139 C CA . PRO A 1 281 ? -21.482 7.753 5.177 1.00 74.94 281 PRO A CA 1
ATOM 2140 C C . PRO A 1 281 ? -22.410 6.756 4.482 1.00 74.94 281 PRO A C 1
ATOM 2142 O O . PRO A 1 281 ? -21.941 5.855 3.784 1.00 74.94 281 PRO A O 1
ATOM 2145 N N . PRO A 1 282 ? -23.733 6.924 4.622 1.00 65.88 282 PRO A N 1
ATOM 2146 C CA . PRO A 1 282 ? -24.714 5.951 4.146 1.00 65.88 282 PRO A CA 1
ATOM 2147 C C . PRO A 1 282 ? -24.725 5.772 2.618 1.00 65.88 282 PRO A C 1
ATOM 2149 O O . PRO A 1 282 ? -25.138 4.719 2.135 1.00 65.88 282 PRO A O 1
ATOM 2152 N N . ASP A 1 283 ? -24.259 6.770 1.860 1.00 61.66 283 ASP A N 1
ATOM 2153 C CA . ASP A 1 283 ? -24.403 6.845 0.399 1.00 61.66 283 ASP A CA 1
ATOM 2154 C C . ASP A 1 283 ? -23.243 6.205 -0.392 1.00 61.66 283 ASP A C 1
ATOM 2156 O O . ASP A 1 283 ? -23.179 6.323 -1.619 1.00 61.66 283 ASP A O 1
ATOM 2160 N N . VAL A 1 284 ? -22.320 5.503 0.276 1.00 62.12 284 VAL A N 1
ATOM 2161 C CA . VAL A 1 284 ? -21.195 4.814 -0.379 1.00 62.12 284 VAL A CA 1
ATOM 2162 C C . VAL A 1 284 ? -21.311 3.303 -0.151 1.00 62.12 284 VAL A C 1
ATOM 2164 O O . VAL A 1 284 ? -21.352 2.841 0.983 1.00 62.12 284 VAL A O 1
ATOM 2167 N N . ASP A 1 285 ? -21.313 2.496 -1.220 1.00 57.69 285 ASP A N 1
ATOM 2168 C CA . ASP A 1 285 ? -21.511 1.029 -1.145 1.00 57.69 285 ASP A CA 1
ATOM 2169 C C . ASP A 1 285 ? -20.523 0.308 -0.199 1.00 57.69 285 ASP A C 1
ATOM 2171 O O . ASP A 1 285 ? -20.829 -0.750 0.354 1.00 57.69 285 ASP A O 1
ATOM 2175 N N . SER A 1 286 ? -19.330 0.872 0.023 1.00 62.78 286 SER A N 1
ATOM 2176 C CA . SER A 1 286 ? -18.330 0.344 0.961 1.00 62.78 286 SER A CA 1
ATOM 2177 C C . SER A 1 286 ? -18.527 0.772 2.425 1.00 62.78 286 SER A C 1
ATOM 2179 O O . SER A 1 286 ? -17.724 0.372 3.264 1.00 62.78 286 SER A O 1
ATOM 2181 N N . ALA A 1 287 ? -19.552 1.572 2.732 1.00 70.50 287 ALA A N 1
ATOM 2182 C CA . ALA A 1 287 ? -19.690 2.385 3.945 1.00 70.50 287 ALA A CA 1
ATOM 2183 C C . ALA A 1 287 ? -21.000 2.102 4.723 1.00 70.50 287 ALA A C 1
ATOM 2185 O O . ALA A 1 287 ? -21.599 2.974 5.343 1.00 70.50 287 ALA A O 1
ATOM 2186 N N . ARG A 1 288 ? -21.466 0.845 4.711 1.00 87.44 288 ARG A N 1
ATOM 2187 C CA . ARG A 1 288 ? -22.738 0.438 5.344 1.00 87.44 288 ARG A CA 1
ATOM 2188 C C . ARG A 1 288 ? -22.772 0.583 6.874 1.00 87.44 288 ARG A C 1
ATOM 2190 O O . ARG A 1 288 ? -23.862 0.703 7.431 1.00 87.44 288 ARG A O 1
ATOM 2197 N N . PHE A 1 289 ? -21.628 0.518 7.553 1.00 92.25 289 PHE A N 1
ATOM 2198 C CA . PHE A 1 289 ? -21.576 0.350 9.006 1.00 92.25 289 PHE A CA 1
ATOM 2199 C C . PHE A 1 289 ? -20.736 1.419 9.697 1.00 92.25 289 PHE A C 1
ATOM 2201 O O . PHE A 1 289 ? -19.626 1.696 9.249 1.00 92.25 289 PHE A O 1
ATOM 2208 N N . SER A 1 290 ? -21.218 1.914 10.837 1.00 94.38 290 SER A N 1
ATOM 2209 C CA . SER A 1 290 ? -20.415 2.693 11.787 1.00 94.38 290 SER A CA 1
ATOM 2210 C C . SER A 1 290 ? -20.112 1.870 13.027 1.00 94.38 290 SER A C 1
ATOM 2212 O O . SER A 1 290 ? -20.994 1.192 13.552 1.00 94.38 290 SER A O 1
ATOM 2214 N N . TYR A 1 291 ? -18.880 1.957 13.514 1.00 96.50 291 TYR A N 1
ATOM 2215 C CA . TYR A 1 291 ? -18.380 1.184 14.646 1.00 96.50 291 TYR A CA 1
ATOM 2216 C C . TYR A 1 291 ? -17.976 2.128 15.769 1.00 96.50 291 TYR A C 1
ATOM 2218 O O . TYR A 1 291 ? -17.289 3.119 15.528 1.00 96.50 291 TYR A O 1
ATOM 2226 N N . MET A 1 292 ? -18.367 1.819 16.997 1.00 96.44 292 MET A N 1
ATOM 2227 C CA . MET A 1 292 ? -18.008 2.628 18.157 1.00 96.44 292 MET A CA 1
ATOM 2228 C C . MET A 1 292 ? -17.845 1.777 19.409 1.00 96.44 292 MET A C 1
ATOM 2230 O O . MET A 1 292 ? -18.470 0.725 19.552 1.00 96.44 292 MET A O 1
ATOM 2234 N N . GLY A 1 293 ? -16.994 2.241 20.314 1.00 95.44 293 GLY A N 1
ATOM 2235 C CA . GLY A 1 293 ? -16.710 1.551 21.563 1.00 95.44 293 GLY A CA 1
ATOM 2236 C C . GLY A 1 293 ? -15.684 2.290 22.409 1.00 95.44 293 GLY A C 1
ATOM 2237 O O . GLY A 1 293 ? -15.182 3.358 22.041 1.00 95.44 293 GLY A O 1
ATOM 2238 N N . ASP A 1 294 ? -15.377 1.700 23.555 1.00 94.19 294 ASP A N 1
ATOM 2239 C CA . ASP A 1 294 ? -14.457 2.239 24.545 1.00 94.19 294 ASP A CA 1
ATOM 2240 C C . ASP A 1 294 ? -13.657 1.126 25.237 1.00 94.19 294 ASP A C 1
ATOM 2242 O O . ASP A 1 294 ? -13.709 -0.043 24.848 1.00 94.19 294 ASP A O 1
ATOM 2246 N N . ALA A 1 295 ? -12.892 1.503 26.259 1.00 93.00 295 ALA A N 1
ATOM 2247 C CA . ALA A 1 295 ? -12.109 0.580 27.071 1.00 93.00 295 ALA A CA 1
ATOM 2248 C C . ALA A 1 295 ? -12.845 0.055 28.324 1.00 93.00 295 ALA A C 1
ATOM 2250 O O . ALA A 1 295 ? -12.198 -0.436 29.245 1.00 93.00 295 ALA A O 1
ATOM 2251 N N . SER A 1 296 ? -14.177 0.171 28.411 1.00 90.88 296 SER A N 1
ATOM 2252 C CA . SER A 1 296 ? -14.936 -0.242 29.610 1.00 90.88 296 SER A CA 1
ATOM 2253 C C . SER A 1 296 ? -15.096 -1.761 29.761 1.00 90.88 296 SER A C 1
ATOM 2255 O O . SER A 1 296 ? -15.618 -2.244 30.775 1.00 90.88 296 SER A O 1
ATOM 2257 N N . GLY A 1 297 ? -14.723 -2.520 28.731 1.00 90.44 297 GLY A N 1
ATOM 2258 C CA . GLY A 1 297 ? -14.790 -3.972 28.724 1.00 90.44 297 GLY A CA 1
ATOM 2259 C C . GLY A 1 297 ? -13.728 -4.619 29.624 1.00 90.44 297 GLY A C 1
ATOM 2260 O O . GLY A 1 297 ? -12.631 -4.080 29.778 1.00 90.44 297 GLY A O 1
ATOM 2261 N N . PRO A 1 298 ? -14.029 -5.768 30.258 1.00 90.31 298 PRO A N 1
ATOM 2262 C CA . PRO A 1 298 ? -13.098 -6.454 31.158 1.00 90.31 298 PRO A CA 1
ATOM 2263 C C . PRO A 1 298 ? -11.790 -6.904 30.492 1.00 90.31 298 PRO A C 1
ATOM 2265 O O . PRO A 1 298 ? -10.804 -7.130 31.197 1.00 90.31 298 PRO A O 1
ATOM 2268 N N . TYR A 1 299 ? -11.772 -7.051 29.164 1.00 91.75 299 TYR A N 1
ATOM 2269 C CA . TYR A 1 299 ? -10.590 -7.489 28.414 1.00 91.75 299 TYR A CA 1
ATOM 2270 C C . TYR A 1 299 ? -9.909 -6.367 27.632 1.00 91.75 299 TYR A C 1
ATOM 2272 O O . TYR A 1 299 ? -8.931 -6.643 26.929 1.00 91.75 299 TYR A O 1
ATOM 2280 N N . ALA A 1 300 ? -10.401 -5.133 27.754 1.00 92.94 300 ALA A N 1
ATOM 2281 C CA . ALA A 1 300 ? -9.856 -3.990 27.050 1.00 92.94 300 ALA A CA 1
ATOM 2282 C C . ALA A 1 300 ? -8.389 -3.751 27.431 1.00 92.94 300 ALA A C 1
ATOM 2284 O O . ALA A 1 300 ? -7.995 -3.765 28.602 1.00 92.94 300 ALA A O 1
ATOM 2285 N N . GLU A 1 301 ? -7.566 -3.508 26.419 1.00 93.50 301 GLU A N 1
ATOM 2286 C CA . GLU A 1 301 ? -6.165 -3.145 26.602 1.00 93.50 301 GLU A CA 1
ATOM 2287 C C . GLU A 1 301 ? -5.712 -2.194 25.503 1.00 93.50 301 GLU A C 1
ATOM 2289 O O . GLU A 1 301 ? -6.179 -2.267 24.369 1.00 93.50 301 GLU A O 1
ATOM 2294 N N . LEU A 1 302 ? -4.769 -1.322 25.828 1.00 93.88 302 LEU A N 1
ATOM 2295 C CA . LEU A 1 302 ? -4.185 -0.372 24.897 1.00 93.88 302 LEU A CA 1
ATOM 2296 C C . LEU A 1 302 ? -2.731 -0.756 24.632 1.00 93.88 302 LEU A C 1
ATOM 2298 O O . LEU A 1 302 ? -1.886 -0.668 25.520 1.00 93.88 302 LEU A O 1
ATOM 2302 N N . VAL A 1 303 ? -2.428 -1.183 23.410 1.00 93.69 303 VAL A N 1
ATOM 2303 C CA . VAL A 1 303 ? -1.067 -1.509 22.972 1.00 93.69 303 VAL A CA 1
ATOM 2304 C C . VAL A 1 303 ? -0.466 -0.288 22.292 1.00 93.69 303 VAL A C 1
ATOM 2306 O O . VAL A 1 303 ? -1.020 0.218 21.322 1.00 93.69 303 VAL A O 1
ATOM 2309 N N . VAL A 1 304 ? 0.668 0.187 22.793 1.00 92.06 304 VAL A N 1
ATOM 2310 C CA . VAL A 1 304 ? 1.339 1.407 22.337 1.00 92.06 304 VAL A CA 1
ATOM 2311 C C . VAL A 1 304 ? 2.749 1.064 21.889 1.00 92.06 304 VAL A C 1
ATOM 2313 O O . VAL A 1 304 ? 3.504 0.465 22.651 1.00 92.06 304 VAL A O 1
ATOM 2316 N N . ALA A 1 305 ? 3.132 1.488 20.691 1.00 90.19 305 ALA A N 1
ATOM 2317 C CA . ALA A 1 305 ? 4.522 1.478 20.256 1.00 90.19 305 ALA A CA 1
ATOM 2318 C C . ALA A 1 305 ? 5.063 2.897 20.152 1.00 90.19 305 ALA A C 1
ATOM 2320 O O . ALA A 1 305 ? 4.402 3.799 19.636 1.00 90.19 305 ALA A O 1
ATOM 2321 N N . GLN A 1 306 ? 6.284 3.083 20.636 1.00 81.69 306 GLN A N 1
ATOM 2322 C CA . GLN A 1 306 ? 6.990 4.355 20.591 1.00 81.69 306 GLN A CA 1
ATOM 2323 C C . GLN A 1 306 ? 8.480 4.096 20.341 1.00 81.69 306 GLN A C 1
ATOM 2325 O O . GLN A 1 306 ? 9.030 3.097 20.816 1.00 81.69 306 GLN A O 1
ATOM 2330 N N . GLY A 1 307 ? 9.131 4.978 19.580 1.00 65.25 307 GLY A N 1
ATOM 2331 C CA . GLY A 1 307 ? 10.569 4.945 19.326 1.00 65.25 307 GLY A CA 1
ATOM 2332 C C . GLY A 1 307 ? 11.382 4.860 20.621 1.00 65.25 307 GLY A C 1
ATOM 2333 O O . GLY A 1 307 ? 10.914 5.287 21.675 1.00 65.25 307 GLY A O 1
ATOM 2334 N N . ALA A 1 308 ? 12.582 4.271 20.537 1.00 51.00 308 ALA A N 1
ATOM 2335 C CA . ALA A 1 308 ? 13.430 3.905 21.674 1.00 51.00 308 ALA A CA 1
ATOM 2336 C C . ALA A 1 308 ? 13.385 4.935 22.820 1.00 51.00 308 ALA A C 1
ATOM 2338 O O . ALA A 1 308 ? 13.935 6.032 22.714 1.00 51.00 308 ALA A O 1
ATOM 2339 N N . SER A 1 309 ? 12.727 4.569 23.925 1.00 45.09 309 SER A N 1
ATOM 2340 C CA . SER A 1 309 ? 12.778 5.347 25.161 1.00 45.09 309 SER A CA 1
ATOM 2341 C C . SER A 1 309 ? 14.235 5.406 25.636 1.00 45.09 309 SER A C 1
ATOM 2343 O O . SER A 1 309 ? 14.869 4.349 25.708 1.00 45.09 309 SER A O 1
ATOM 2345 N N . PRO A 1 310 ? 14.780 6.582 26.009 1.00 43.34 310 PRO A N 1
ATOM 2346 C CA . PRO A 1 310 ? 16.144 6.707 26.529 1.00 43.34 310 PRO A CA 1
ATOM 2347 C C . PRO A 1 310 ? 16.444 5.794 27.724 1.00 43.34 310 PRO A C 1
ATOM 2349 O O . PRO A 1 310 ? 17.610 5.525 27.995 1.00 43.34 310 PRO A O 1
ATOM 2352 N N . ASN A 1 311 ? 15.411 5.315 28.427 1.00 44.09 311 ASN A N 1
ATOM 2353 C CA . ASN A 1 311 ? 15.564 4.624 29.702 1.00 44.09 311 ASN A CA 1
ATOM 2354 C C . ASN A 1 311 ? 14.903 3.243 29.781 1.00 44.09 311 ASN A C 1
ATOM 2356 O O . ASN A 1 311 ? 14.900 2.682 30.864 1.00 44.09 311 ASN A O 1
ATOM 2360 N N . GLY A 1 312 ? 14.378 2.671 28.691 1.00 44.59 312 GLY A N 1
ATOM 2361 C CA . GLY A 1 312 ? 14.020 1.240 28.640 1.00 44.59 312 GLY A CA 1
ATOM 2362 C C . GLY A 1 312 ? 13.017 0.704 29.679 1.00 44.59 312 GLY A C 1
ATOM 2363 O O . GLY A 1 312 ? 12.823 -0.503 29.723 1.00 44.59 312 GLY A O 1
ATOM 2364 N N . GLU A 1 313 ? 12.378 1.550 30.485 1.00 41.81 313 GLU A N 1
ATOM 2365 C CA . GLU A 1 313 ? 11.379 1.143 31.477 1.00 41.81 313 GLU A CA 1
ATOM 2366 C C . GLU A 1 313 ? 9.980 1.194 30.837 1.00 41.81 313 GLU A C 1
ATOM 2368 O O . GLU A 1 313 ? 9.500 2.284 30.494 1.00 41.81 313 GLU A O 1
ATOM 2373 N N . PRO A 1 314 ? 9.303 0.050 30.630 1.00 43.59 314 PRO A N 1
ATOM 2374 C CA . PRO A 1 314 ? 7.895 0.037 30.289 1.00 43.59 314 PRO A CA 1
ATOM 2375 C C . PRO A 1 314 ? 7.084 0.137 31.579 1.00 43.59 314 PRO A C 1
ATOM 2377 O O . PRO A 1 314 ? 6.914 -0.865 32.256 1.00 43.59 314 PRO A O 1
ATOM 2380 N N . GLU A 1 315 ? 6.535 1.304 31.917 1.00 47.47 315 GLU A N 1
ATOM 2381 C CA . GLU A 1 315 ? 5.438 1.353 32.894 1.00 47.47 315 GLU A CA 1
ATOM 2382 C C . GLU A 1 315 ? 4.713 2.704 32.897 1.00 47.47 315 GLU A C 1
ATOM 2384 O O . GLU A 1 315 ? 5.241 3.731 33.316 1.00 47.47 315 GLU A O 1
ATOM 2389 N N . TYR A 1 316 ? 3.456 2.685 32.454 1.00 45.59 316 TYR A N 1
ATOM 2390 C CA . TYR A 1 316 ? 2.401 3.474 33.083 1.00 45.59 316 TYR A CA 1
ATOM 2391 C C . TYR A 1 316 ? 1.100 2.693 32.903 1.00 45.59 316 TYR A C 1
ATOM 2393 O O . TYR A 1 316 ? 0.591 2.567 31.788 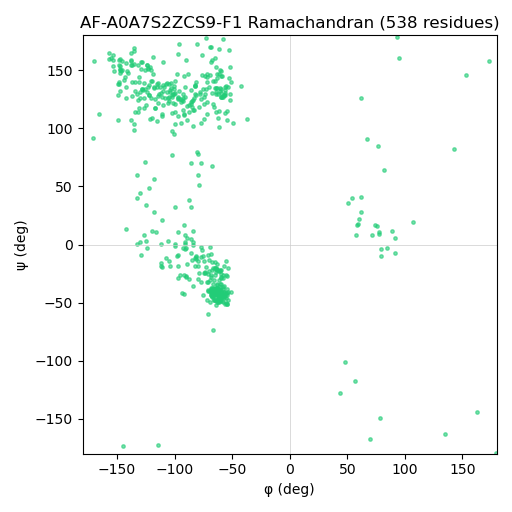1.00 45.59 316 TYR A O 1
ATOM 2401 N N . VAL A 1 317 ? 0.608 2.098 33.987 1.00 45.62 317 VAL A N 1
ATOM 2402 C CA . VAL A 1 317 ? -0.773 1.625 34.060 1.00 45.62 317 VAL A CA 1
ATOM 2403 C C . VAL A 1 317 ? -1.605 2.879 34.281 1.00 45.62 317 VAL A C 1
ATOM 2405 O O . VAL A 1 317 ? -1.583 3.440 35.372 1.00 45.62 317 VAL A O 1
ATOM 2408 N N . ASP A 1 318 ? -2.290 3.359 33.247 1.00 53.59 318 ASP A N 1
ATOM 2409 C CA . ASP A 1 318 ? -3.449 4.209 33.504 1.00 53.59 318 ASP A CA 1
ATOM 2410 C C . ASP A 1 318 ? -4.475 3.336 34.242 1.00 53.59 318 ASP A C 1
ATOM 2412 O O . ASP A 1 318 ? -4.764 2.216 33.816 1.00 53.59 318 ASP A O 1
ATOM 2416 N N . GLU A 1 319 ? -4.999 3.814 35.370 1.00 55.44 319 GLU A N 1
ATOM 2417 C CA . GLU A 1 319 ? -5.986 3.089 36.179 1.00 55.44 319 GLU A CA 1
ATOM 2418 C C . GLU A 1 319 ? -7.252 2.720 35.379 1.00 55.44 319 GLU A C 1
ATOM 2420 O O . GLU A 1 319 ? -8.001 1.835 35.796 1.00 55.44 319 GLU A O 1
ATOM 2425 N N . ARG A 1 320 ? -7.499 3.373 34.231 1.00 70.44 320 ARG A N 1
ATOM 2426 C CA . ARG A 1 320 ? -8.698 3.170 33.400 1.00 70.44 320 ARG A CA 1
ATOM 2427 C C . ARG A 1 320 ? -8.585 2.054 32.365 1.00 70.44 320 ARG A C 1
ATOM 2429 O O . ARG A 1 320 ? -9.605 1.463 32.024 1.00 70.44 320 ARG A O 1
ATOM 2436 N N . VAL A 1 321 ? -7.388 1.773 31.847 1.00 84.50 321 VAL A N 1
ATOM 2437 C CA . VAL A 1 321 ? -7.168 0.734 30.827 1.00 84.50 321 VAL A CA 1
ATOM 2438 C C . VAL A 1 321 ? -5.788 0.115 30.982 1.00 84.50 321 VAL A C 1
ATOM 2440 O O . VAL A 1 321 ? -4.776 0.804 31.148 1.00 84.50 321 VAL A O 1
ATOM 2443 N N . ARG A 1 322 ? -5.714 -1.211 30.852 1.00 86.75 322 ARG A N 1
ATOM 2444 C CA . ARG A 1 322 ? -4.430 -1.907 30.828 1.00 86.75 322 ARG A CA 1
ATOM 2445 C C . ARG A 1 322 ? -3.622 -1.438 29.616 1.00 86.75 322 ARG A C 1
ATOM 2447 O O . ARG A 1 322 ? -3.936 -1.800 28.488 1.00 86.75 322 ARG A O 1
ATOM 2454 N N . THR A 1 323 ? -2.563 -0.671 29.853 1.00 87.94 323 THR A N 1
ATOM 2455 C CA . THR A 1 323 ?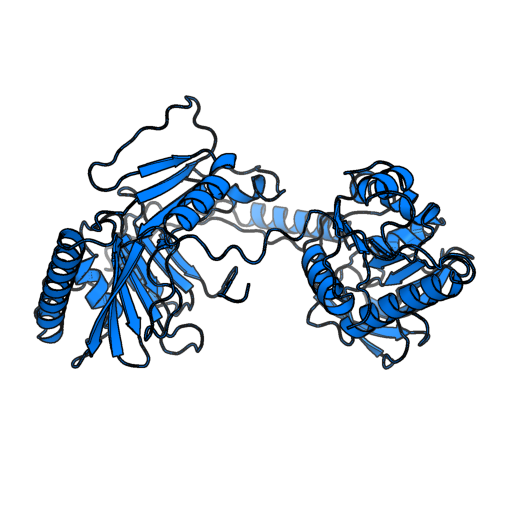 -1.692 -0.156 28.790 1.00 87.94 323 THR A CA 1
ATOM 2456 C C . THR A 1 323 ? -0.407 -0.973 28.701 1.00 87.94 323 THR A C 1
ATOM 2458 O O . THR A 1 323 ? 0.270 -1.199 29.701 1.00 87.94 323 THR A O 1
ATOM 2461 N N . ILE A 1 324 ? -0.066 -1.422 27.495 1.00 87.31 324 ILE A N 1
ATOM 2462 C CA . ILE A 1 324 ? 1.126 -2.214 27.184 1.00 87.31 324 ILE A CA 1
ATOM 2463 C C . ILE A 1 324 ? 1.987 -1.390 26.233 1.00 87.31 324 ILE A C 1
ATOM 2465 O O . ILE A 1 324 ? 1.564 -1.090 25.120 1.00 87.31 324 ILE A O 1
ATOM 2469 N N . ARG A 1 325 ? 3.198 -1.030 26.659 1.00 86.00 325 ARG A N 1
ATOM 2470 C CA . ARG A 1 325 ? 4.155 -0.284 25.833 1.00 86.00 325 ARG A CA 1
ATOM 2471 C C . ARG A 1 325 ? 5.202 -1.226 25.257 1.00 86.00 325 ARG A C 1
ATOM 2473 O O . ARG A 1 325 ? 5.806 -1.994 25.999 1.00 86.00 325 ARG A O 1
ATOM 2480 N N . LEU A 1 326 ? 5.409 -1.144 23.949 1.00 86.31 326 LEU A N 1
ATOM 2481 C CA . LEU A 1 326 ? 6.296 -2.009 23.181 1.00 86.31 326 LEU A CA 1
ATOM 2482 C C . LEU A 1 326 ? 7.326 -1.187 22.411 1.00 86.31 326 LEU A C 1
ATOM 2484 O O . LEU A 1 326 ? 7.090 -0.029 22.051 1.00 86.31 326 LEU A O 1
ATOM 2488 N N . SER A 1 327 ? 8.460 -1.819 22.118 1.00 86.44 327 SER A N 1
ATOM 2489 C CA . SER A 1 327 ? 9.356 -1.329 21.078 1.00 86.44 327 SER A CA 1
ATOM 2490 C C . SER A 1 327 ? 8.682 -1.469 19.704 1.00 86.44 327 SER A C 1
ATOM 2492 O O . SER A 1 327 ? 7.777 -2.289 19.522 1.00 86.44 327 SER A O 1
ATOM 2494 N N . LYS A 1 328 ? 9.139 -0.702 18.705 1.00 86.94 328 LYS A N 1
ATOM 2495 C CA . LYS A 1 328 ? 8.656 -0.864 17.324 1.00 86.94 328 LYS A CA 1
ATOM 2496 C C . LYS A 1 328 ? 8.891 -2.277 16.778 1.00 86.94 328 LYS A C 1
ATOM 2498 O O . LYS A 1 328 ? 8.020 -2.797 16.089 1.00 86.94 328 LYS A O 1
ATOM 2503 N N . SER A 1 329 ? 10.031 -2.893 17.104 1.00 85.94 329 SER A N 1
ATOM 2504 C CA . SER A 1 329 ? 10.404 -4.217 16.593 1.00 85.94 329 SER A CA 1
ATOM 2505 C C . SER A 1 329 ? 9.532 -5.339 17.140 1.00 85.94 329 SER A C 1
ATOM 2507 O O . SER A 1 329 ? 9.289 -6.313 16.436 1.00 85.94 329 SER A O 1
ATOM 2509 N N . ASP A 1 330 ? 9.021 -5.191 18.363 1.00 87.19 330 ASP A N 1
ATOM 2510 C CA . ASP A 1 330 ? 8.196 -6.224 18.998 1.00 87.19 330 ASP A CA 1
ATOM 2511 C C . ASP A 1 330 ? 6.702 -6.055 18.686 1.00 87.19 330 ASP A C 1
ATOM 2513 O O . ASP A 1 330 ? 5.917 -6.985 18.880 1.00 87.19 330 ASP A O 1
ATOM 2517 N N . PHE A 1 331 ? 6.289 -4.878 18.202 1.00 90.69 331 PHE A N 1
ATOM 2518 C CA . PHE A 1 331 ? 4.882 -4.495 18.076 1.00 90.69 331 PHE A CA 1
ATOM 2519 C C . PHE A 1 331 ? 4.055 -5.473 17.233 1.00 90.69 331 PHE A C 1
ATOM 2521 O O . PHE A 1 331 ? 3.020 -5.949 17.697 1.00 90.69 331 PHE A O 1
ATOM 2528 N N . PHE A 1 332 ? 4.509 -5.812 16.021 1.00 92.06 332 PHE A N 1
ATOM 2529 C CA . PHE A 1 332 ? 3.754 -6.707 15.137 1.00 92.06 332 PHE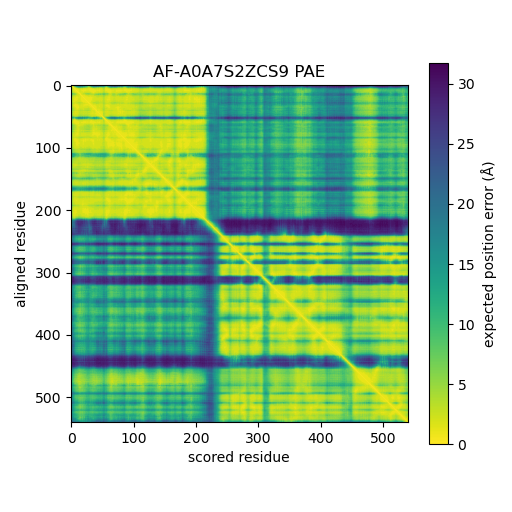 A CA 1
ATOM 2530 C C . PHE A 1 332 ? 3.693 -8.140 15.665 1.00 92.06 332 PHE A C 1
ATOM 2532 O O . PHE A 1 332 ? 2.615 -8.731 15.671 1.00 92.06 332 PHE A O 1
ATOM 2539 N N . SER A 1 333 ? 4.810 -8.682 16.161 1.00 89.31 333 SER A N 1
ATOM 2540 C CA . SER A 1 333 ? 4.831 -10.026 16.754 1.00 89.31 333 SER A CA 1
ATOM 2541 C C . SER A 1 333 ? 3.924 -10.128 17.977 1.00 89.31 333 SER A C 1
ATOM 2543 O O . SER A 1 333 ? 3.236 -11.124 18.178 1.00 89.31 333 SER A O 1
ATOM 2545 N N . GLU A 1 334 ? 3.889 -9.080 18.792 1.00 90.25 334 GLU A N 1
ATOM 2546 C CA . GLU A 1 334 ? 3.141 -9.085 20.040 1.00 90.25 334 GLU A CA 1
ATOM 2547 C C . GLU A 1 334 ? 1.640 -8.850 19.821 1.00 90.25 334 GLU A C 1
ATOM 2549 O O . GLU A 1 334 ? 0.807 -9.393 20.561 1.00 90.25 334 GLU A O 1
ATOM 2554 N N . LEU A 1 335 ? 1.288 -8.101 18.771 1.00 92.69 335 LEU A N 1
ATOM 2555 C CA . LEU A 1 335 ? -0.080 -7.982 18.275 1.00 92.69 335 LEU A CA 1
ATOM 2556 C C . LEU A 1 335 ? -0.574 -9.308 17.676 1.00 92.69 335 LEU A C 1
ATOM 2558 O O . LEU A 1 335 ? -1.697 -9.716 17.967 1.00 92.69 335 LEU A O 1
ATOM 2562 N N . ASP A 1 336 ? 0.265 -10.017 16.916 1.00 92.50 336 ASP A N 1
ATOM 2563 C CA . ASP A 1 336 ? -0.060 -11.340 16.364 1.00 92.50 336 ASP A CA 1
ATOM 2564 C C . ASP A 1 336 ? -0.308 -12.373 17.479 1.00 92.50 336 ASP A C 1
ATOM 2566 O O . ASP A 1 336 ? -1.371 -12.994 17.529 1.00 92.50 336 ASP A O 1
ATOM 2570 N N . ASN A 1 337 ? 0.578 -12.454 18.480 1.00 90.25 337 ASN A N 1
ATOM 2571 C CA . ASN A 1 337 ? 0.382 -13.300 19.668 1.00 90.25 337 ASN A CA 1
ATOM 2572 C C . ASN A 1 337 ? -0.953 -13.008 20.390 1.00 90.25 337 ASN A C 1
ATOM 2574 O O . ASN A 1 337 ? -1.646 -13.907 20.884 1.00 90.25 337 ASN A O 1
ATOM 2578 N N . ARG A 1 338 ? -1.338 -11.730 20.459 1.00 91.31 338 ARG A N 1
ATOM 2579 C CA . ARG A 1 338 ? -2.600 -11.270 21.062 1.00 91.31 338 ARG A CA 1
ATOM 2580 C C . ARG A 1 338 ? -3.826 -11.644 20.251 1.00 91.31 338 ARG A C 1
ATOM 2582 O O . ARG A 1 338 ? -4.845 -11.994 20.843 1.00 91.31 338 ARG A O 1
ATOM 2589 N N . LEU A 1 339 ? -3.743 -11.543 18.931 1.00 91.88 339 LEU A N 1
ATOM 2590 C CA . LEU A 1 339 ? -4.814 -11.953 18.030 1.00 91.88 339 LEU A CA 1
ATOM 2591 C C . LEU A 1 339 ? -5.003 -13.470 18.095 1.00 91.88 339 LEU A C 1
ATOM 2593 O O . LEU A 1 339 ? -6.124 -13.937 18.282 1.00 91.88 339 LEU A O 1
ATOM 2597 N N . GLN A 1 340 ? -3.909 -14.234 18.059 1.00 90.38 340 GLN A N 1
ATOM 2598 C CA . GLN A 1 340 ? -3.936 -15.694 18.171 1.00 90.38 340 GLN A CA 1
ATOM 2599 C C . GLN A 1 340 ? -4.505 -16.165 19.513 1.00 90.38 340 GLN A C 1
ATOM 2601 O O . GLN A 1 340 ? -5.339 -17.067 19.542 1.00 90.38 340 GLN A O 1
ATOM 2606 N N . SER A 1 341 ? -4.121 -15.530 20.626 1.00 89.00 341 SER A N 1
ATOM 2607 C CA . SER A 1 341 ? -4.632 -15.896 21.959 1.00 89.00 341 SER A CA 1
ATOM 2608 C C . SER A 1 341 ? -6.105 -15.542 22.187 1.00 89.00 341 SER A C 1
ATOM 2610 O O . SER A 1 341 ? -6.705 -16.046 23.133 1.00 89.00 341 SER A O 1
ATOM 2612 N N . ARG A 1 342 ? -6.705 -14.725 21.312 1.00 90.81 342 ARG A N 1
ATOM 2613 C CA . ARG A 1 342 ? -8.124 -14.333 21.359 1.00 90.81 342 ARG A CA 1
ATOM 2614 C C . ARG A 1 342 ? -8.922 -14.813 20.148 1.00 90.81 342 ARG A C 1
ATOM 2616 O O . ARG A 1 342 ? -10.059 -14.384 19.955 1.00 90.81 342 ARG A O 1
ATOM 2623 N N . ALA A 1 343 ? -8.339 -15.691 19.333 1.00 88.44 343 ALA A N 1
ATOM 2624 C CA . ALA A 1 343 ? -8.986 -16.212 18.143 1.00 88.44 343 ALA A CA 1
ATOM 2625 C C . ALA A 1 343 ? -10.288 -16.929 18.525 1.00 88.44 343 ALA A C 1
ATOM 2627 O O . ALA A 1 343 ? -10.289 -17.825 19.376 1.00 88.44 343 ALA A O 1
ATOM 2628 N N . CYS A 1 344 ? -11.387 -16.531 17.889 1.00 86.94 344 CYS A N 1
ATOM 2629 C CA . CYS A 1 344 ? -12.703 -17.127 18.073 1.00 86.94 344 CYS A CA 1
ATOM 2630 C C . CYS A 1 344 ? -13.407 -17.311 16.716 1.00 86.94 344 CYS A C 1
ATOM 2632 O O . CYS A 1 344 ? -13.088 -16.600 15.758 1.00 86.94 344 CYS A O 1
ATOM 2634 N N . PRO A 1 345 ? -14.342 -18.272 16.599 1.00 82.12 345 PRO A N 1
ATOM 2635 C CA . PRO A 1 345 ? -15.125 -18.448 15.381 1.00 82.12 345 PRO A CA 1
ATOM 2636 C C . PRO A 1 345 ? -15.970 -17.210 15.063 1.00 82.12 345 PRO A C 1
ATOM 2638 O O . PRO A 1 345 ? -16.492 -16.556 15.967 1.00 82.12 345 PRO A O 1
ATOM 2641 N N . GLN A 1 346 ? -16.167 -16.928 13.773 1.00 79.69 346 GLN A N 1
ATOM 2642 C CA . GLN A 1 346 ? -17.100 -15.887 13.354 1.00 79.69 346 GLN A CA 1
ATOM 2643 C C . GLN A 1 346 ? -18.527 -16.259 13.807 1.00 79.69 346 GLN A C 1
ATOM 2645 O O . GLN A 1 346 ? -18.977 -17.374 13.532 1.00 79.69 346 GLN A O 1
ATOM 2650 N N . PRO A 1 347 ? -19.255 -15.354 14.482 1.00 81.94 347 PRO A N 1
ATOM 2651 C CA . PRO A 1 347 ? -20.603 -15.634 14.950 1.00 81.94 347 PRO A CA 1
ATOM 2652 C C . PRO A 1 347 ? -21.578 -15.674 13.769 1.00 81.94 347 PRO A C 1
ATOM 2654 O O . PRO A 1 347 ? -21.518 -14.842 12.860 1.00 81.94 347 PRO A O 1
ATOM 2657 N N . GLU A 1 348 ? -22.517 -16.620 13.802 1.00 83.88 348 GLU A N 1
ATOM 2658 C CA . GLU A 1 348 ? -23.602 -16.676 12.823 1.00 83.88 348 GLU A CA 1
ATOM 2659 C C . GLU A 1 348 ? -24.516 -15.444 12.950 1.00 83.88 348 GLU A C 1
ATOM 2661 O O . GLU A 1 348 ? -24.844 -14.994 14.049 1.00 83.88 348 GLU A O 1
ATOM 2666 N N . GLY A 1 349 ? -24.958 -14.909 11.808 1.00 86.81 349 GLY A N 1
ATOM 2667 C CA . GLY A 1 349 ? -25.999 -13.878 11.744 1.00 86.81 349 GLY A CA 1
ATOM 2668 C C . GLY A 1 349 ? -25.530 -12.419 11.770 1.00 86.81 349 GLY A C 1
ATOM 2669 O O . GLY A 1 349 ? -26.360 -11.541 11.526 1.00 86.81 349 GLY A O 1
ATOM 2670 N N . LEU A 1 350 ? -24.241 -12.128 11.990 1.00 91.88 350 LEU A N 1
ATOM 2671 C CA . LEU A 1 350 ? -23.721 -10.758 11.868 1.00 91.88 350 LEU A CA 1
ATOM 2672 C C . LEU A 1 350 ? -23.439 -10.392 10.395 1.00 91.88 350 LEU A C 1
ATOM 2674 O O . LEU A 1 350 ? -22.724 -11.126 9.712 1.00 91.88 350 LEU A O 1
ATOM 2678 N N . PRO A 1 351 ? -23.945 -9.251 9.882 1.00 91.19 351 PRO A N 1
ATOM 2679 C CA . PRO A 1 351 ? -23.761 -8.845 8.485 1.00 91.19 351 PRO A CA 1
ATOM 2680 C C . PRO A 1 351 ? -22.431 -8.112 8.212 1.00 91.19 351 PRO A C 1
ATOM 2682 O O . PRO A 1 351 ? -22.271 -7.516 7.145 1.00 91.19 351 PRO A O 1
ATOM 2685 N N . PHE A 1 352 ? -21.496 -8.127 9.165 1.00 90.00 352 PHE A N 1
ATOM 2686 C CA . PHE A 1 352 ? -20.212 -7.426 9.125 1.00 90.00 352 PHE A CA 1
ATOM 2687 C C . PHE A 1 352 ? -19.078 -8.305 9.668 1.00 90.00 352 PHE A C 1
ATOM 2689 O O . PHE A 1 352 ? -19.310 -9.257 10.413 1.00 90.00 352 PHE A O 1
ATOM 2696 N N . SER A 1 353 ? -17.841 -7.979 9.284 1.00 87.69 353 SER A N 1
ATOM 2697 C CA . SER A 1 353 ? -16.656 -8.794 9.595 1.00 87.69 353 SER A CA 1
ATOM 2698 C C . SER A 1 353 ? -15.895 -8.338 10.843 1.00 87.69 353 SER A C 1
ATOM 2700 O O . SER A 1 353 ? -15.234 -9.159 11.465 1.00 87.69 353 SER A O 1
ATOM 2702 N N . TYR A 1 354 ? -15.976 -7.057 11.222 1.00 90.94 354 TYR A N 1
ATOM 2703 C CA . TYR A 1 354 ? -15.318 -6.543 12.427 1.00 90.94 354 TYR A CA 1
ATOM 2704 C C . TYR A 1 354 ? -16.255 -6.680 13.632 1.00 90.94 354 TYR A C 1
ATOM 2706 O O . TYR A 1 354 ? -17.259 -5.977 13.727 1.00 90.94 354 TYR A O 1
ATOM 2714 N N . ASN A 1 355 ? -15.960 -7.630 14.518 1.00 92.25 355 ASN A N 1
ATOM 2715 C CA . ASN A 1 355 ? -16.870 -8.125 15.553 1.00 92.25 355 ASN A CA 1
ATOM 2716 C C . ASN A 1 355 ? -16.213 -8.135 16.944 1.00 92.25 355 ASN A C 1
ATOM 2718 O O . ASN A 1 355 ? -16.402 -9.093 17.680 1.00 92.25 355 ASN A O 1
ATOM 2722 N N . CYS A 1 356 ? -15.500 -7.051 17.279 1.00 94.31 356 CYS A N 1
ATOM 2723 C CA . CYS A 1 356 ? -14.484 -6.903 18.338 1.00 94.31 356 CYS A CA 1
ATOM 2724 C C . CYS A 1 356 ? -13.059 -7.121 17.807 1.00 94.31 356 CYS A C 1
ATOM 2726 O O . CYS A 1 356 ? -12.852 -7.679 16.729 1.00 94.31 356 CYS A O 1
ATOM 2728 N N . GLY A 1 357 ? -12.063 -6.628 18.544 1.00 95.12 357 GLY A N 1
ATOM 2729 C CA . GLY A 1 357 ? -10.659 -6.685 18.135 1.00 95.12 357 GLY A CA 1
ATOM 2730 C C . GLY A 1 357 ? -9.924 -5.370 18.350 1.00 95.12 357 GLY A C 1
ATOM 2731 O O . GLY A 1 357 ? -10.388 -4.500 19.081 1.00 95.12 357 GLY A O 1
ATOM 2732 N N . TYR A 1 358 ? -8.769 -5.219 17.703 1.00 97.12 358 TYR A N 1
ATOM 2733 C CA . TYR A 1 358 ? -7.962 -4.007 17.816 1.00 97.12 358 TYR A CA 1
ATOM 2734 C C . TYR A 1 358 ? -8.445 -2.894 16.881 1.00 97.12 358 TYR A C 1
ATOM 2736 O O . TYR A 1 358 ? -8.712 -3.142 15.707 1.00 97.12 358 TYR A O 1
ATOM 2744 N N . VAL A 1 359 ? -8.496 -1.666 17.392 1.00 97.62 359 VAL A N 1
ATOM 2745 C CA . VAL A 1 359 ? -8.760 -0.430 16.643 1.00 97.62 359 VAL A CA 1
ATOM 2746 C C . VAL A 1 359 ? -7.768 0.647 17.058 1.00 97.62 359 VAL A C 1
ATOM 2748 O O . VAL A 1 359 ? -7.440 0.785 18.233 1.00 97.62 359 VAL A O 1
ATOM 2751 N N . GLY A 1 360 ? -7.278 1.427 16.102 1.00 96.94 360 GLY A N 1
ATOM 2752 C CA . GLY A 1 360 ? -6.356 2.511 16.396 1.00 96.94 360 GLY A CA 1
ATOM 2753 C C . GLY A 1 360 ? -5.604 2.990 15.168 1.00 96.94 360 GLY A C 1
ATOM 2754 O O . GLY A 1 360 ? -6.177 3.032 14.079 1.00 96.94 360 GLY A O 1
ATOM 2755 N N . TYR A 1 361 ? -4.342 3.373 15.340 1.00 96.31 361 TYR A N 1
ATOM 2756 C CA . TYR A 1 361 ? -3.505 3.868 14.250 1.00 96.31 361 TYR A CA 1
ATOM 2757 C C . TYR A 1 361 ? -2.083 3.305 14.308 1.00 96.31 361 TYR A C 1
ATOM 2759 O O . TYR A 1 361 ? -1.554 2.983 15.373 1.00 96.31 361 TYR A O 1
ATOM 2767 N N . ILE A 1 362 ? -1.458 3.260 13.132 1.00 95.25 362 ILE A N 1
ATOM 2768 C CA . ILE A 1 362 ? -0.031 3.016 12.926 1.00 95.25 362 ILE A CA 1
ATOM 2769 C C . ILE A 1 362 ? 0.487 4.196 12.095 1.00 95.25 362 ILE A C 1
ATOM 2771 O O . ILE A 1 362 ? -0.030 4.469 11.012 1.00 95.25 362 ILE A O 1
ATOM 2775 N N . GLY A 1 363 ? 1.446 4.939 12.635 1.00 92.94 363 GLY A N 1
ATOM 2776 C CA . GLY A 1 363 ? 2.046 6.123 12.023 1.00 92.94 363 GLY A CA 1
ATOM 2777 C C . GLY A 1 363 ? 3.042 5.782 10.915 1.00 92.94 363 GLY A C 1
ATOM 2778 O O . GLY A 1 363 ? 3.544 4.662 10.816 1.00 92.94 363 GLY A O 1
ATOM 2779 N N . TYR A 1 364 ? 3.374 6.770 10.082 1.00 91.00 364 TYR A N 1
ATOM 2780 C CA . TYR A 1 364 ? 4.314 6.601 8.963 1.00 91.00 364 TYR A CA 1
ATOM 2781 C C . TYR A 1 364 ? 5.733 6.243 9.417 1.00 91.00 364 TYR A C 1
ATOM 2783 O O . TYR A 1 364 ? 6.519 5.681 8.653 1.00 91.00 364 TYR A O 1
ATOM 2791 N N . GLU A 1 365 ? 6.070 6.549 10.663 1.00 89.62 365 GLU A N 1
ATOM 2792 C CA . GLU A 1 365 ? 7.338 6.245 11.306 1.00 89.62 365 GLU A CA 1
ATOM 2793 C C . GLU A 1 365 ? 7.574 4.734 11.435 1.00 89.62 365 GLU A C 1
ATOM 2795 O O . GLU A 1 365 ? 8.728 4.321 11.535 1.00 89.62 365 GLU A O 1
ATOM 2800 N N . PHE A 1 366 ? 6.529 3.900 11.367 1.00 89.75 366 PHE A N 1
ATOM 2801 C CA . PHE A 1 366 ? 6.658 2.439 11.305 1.00 89.75 366 PHE A CA 1
ATOM 2802 C C . PHE A 1 366 ? 7.260 1.922 9.998 1.00 89.75 366 PHE A C 1
ATOM 2804 O O . PHE A 1 366 ? 7.591 0.741 9.915 1.00 89.75 366 PHE A O 1
ATOM 2811 N N . LYS A 1 367 ? 7.461 2.779 8.986 1.00 87.31 367 LYS A N 1
ATOM 2812 C CA . LYS A 1 367 ? 8.124 2.377 7.738 1.00 87.31 367 LYS A CA 1
ATOM 2813 C C . LYS A 1 367 ? 9.494 1.737 7.971 1.00 87.31 367 LYS A C 1
ATOM 2815 O O . LYS A 1 367 ? 9.909 0.923 7.158 1.00 87.31 367 LYS A O 1
ATOM 2820 N N . ASP A 1 368 ? 10.176 2.076 9.068 1.00 85.44 368 ASP A N 1
ATOM 2821 C CA . ASP A 1 368 ? 11.456 1.468 9.448 1.00 85.44 368 ASP A CA 1
ATOM 2822 C C . ASP A 1 368 ? 11.359 -0.014 9.846 1.00 85.44 368 ASP A C 1
ATOM 2824 O O . ASP A 1 368 ? 12.336 -0.744 9.707 1.00 85.44 368 ASP A O 1
ATOM 2828 N N . GLN A 1 369 ? 10.175 -0.481 10.250 1.00 85.38 369 GLN A N 1
ATOM 2829 C CA . GLN A 1 369 ? 9.877 -1.898 10.478 1.00 85.38 369 GLN A CA 1
ATOM 2830 C C . GLN A 1 369 ? 9.457 -2.627 9.195 1.00 85.38 369 GLN A C 1
ATOM 2832 O O . GLN A 1 369 ? 9.325 -3.847 9.193 1.00 85.38 369 GLN A O 1
ATOM 2837 N N . CYS A 1 370 ? 9.260 -1.890 8.099 1.00 82.44 370 CYS A N 1
ATOM 2838 C CA . CYS A 1 370 ? 8.772 -2.399 6.817 1.00 82.44 370 CYS A CA 1
ATOM 2839 C C . CYS A 1 370 ? 9.802 -2.206 5.685 1.00 82.44 370 CYS A C 1
ATOM 2841 O O . CYS A 1 370 ? 9.421 -2.025 4.532 1.00 82.44 370 CYS A O 1
ATOM 2843 N N . GLY A 1 371 ? 11.101 -2.179 6.009 1.00 75.69 371 GLY A N 1
ATOM 2844 C CA . GLY A 1 371 ? 12.195 -2.031 5.033 1.00 75.69 371 GLY A CA 1
ATOM 2845 C C . GLY A 1 371 ? 12.536 -0.586 4.639 1.00 75.69 371 GLY A C 1
ATOM 2846 O O . GLY A 1 371 ? 13.491 -0.346 3.903 1.00 75.69 371 GLY A O 1
ATOM 2847 N N . GLY A 1 372 ? 11.799 0.404 5.144 1.00 80.44 372 GLY A N 1
ATOM 2848 C CA . GLY A 1 372 ? 12.104 1.822 4.965 1.00 80.44 372 GLY A CA 1
ATOM 2849 C C . GLY A 1 372 ? 13.181 2.341 5.926 1.00 80.44 372 GLY A C 1
ATOM 2850 O O . GLY A 1 372 ? 13.593 1.680 6.874 1.00 80.44 372 GLY A O 1
ATOM 2851 N N . ARG A 1 373 ? 13.631 3.585 5.722 1.00 78.94 373 ARG A N 1
ATOM 2852 C CA . ARG A 1 373 ? 14.553 4.271 6.650 1.00 78.94 373 ARG A CA 1
ATOM 2853 C C . ARG A 1 373 ? 13.799 5.195 7.605 1.00 78.94 373 ARG A C 1
ATOM 2855 O O . ARG A 1 373 ? 13.075 6.086 7.155 1.00 78.94 373 ARG A O 1
ATOM 2862 N N . GLY A 1 374 ? 14.023 5.044 8.909 1.00 78.69 374 GLY A N 1
ATOM 2863 C CA . GLY A 1 374 ? 13.445 5.882 9.969 1.00 78.69 374 GLY A CA 1
ATOM 2864 C C . GLY A 1 374 ? 14.131 7.244 10.103 1.00 78.69 374 GLY A C 1
ATOM 2865 O O . GLY A 1 374 ? 14.859 7.477 11.057 1.00 78.69 374 GLY A O 1
ATOM 2866 N N . LEU A 1 375 ? 13.936 8.137 9.128 1.00 80.44 375 LEU A N 1
ATOM 2867 C CA . LEU A 1 375 ? 14.533 9.487 9.135 1.00 80.44 375 LEU A CA 1
ATOM 2868 C C . LEU A 1 375 ? 13.749 10.512 9.967 1.00 80.44 375 LEU A C 1
ATOM 2870 O O . LEU A 1 375 ? 14.278 11.570 10.297 1.00 80.44 375 LEU A O 1
ATOM 2874 N N . HIS A 1 376 ? 12.483 10.222 10.263 1.00 80.38 376 HIS A N 1
ATOM 2875 C CA . HIS A 1 376 ? 11.588 11.124 10.976 1.00 80.38 376 HIS A CA 1
ATOM 2876 C C . HIS A 1 376 ? 11.135 10.489 12.284 1.00 80.38 376 HIS A C 1
ATOM 2878 O O . HIS A 1 376 ? 10.947 9.274 12.360 1.00 80.38 376 HIS A O 1
ATOM 2884 N N . HIS A 1 377 ? 10.943 11.339 13.288 1.00 82.00 377 HIS A N 1
ATOM 2885 C CA . HIS A 1 377 ? 10.426 10.965 14.593 1.00 82.00 377 HIS A CA 1
ATOM 2886 C C . HIS A 1 377 ? 9.179 11.792 14.892 1.00 82.00 377 HIS A C 1
ATOM 2888 O O . HIS A 1 377 ? 9.159 13.005 14.664 1.00 82.00 377 HIS A O 1
ATOM 2894 N N . SER A 1 378 ? 8.151 11.119 15.395 1.00 84.81 378 SER A N 1
ATOM 2895 C CA . SER A 1 378 ? 6.932 11.742 15.892 1.00 84.81 378 SER A CA 1
ATOM 2896 C C . SER A 1 378 ? 7.088 12.101 17.374 1.00 84.81 378 SER A C 1
ATOM 2898 O O . SER A 1 378 ? 7.761 11.402 18.129 1.00 84.81 378 SER A O 1
ATOM 2900 N N . GLU A 1 379 ? 6.459 13.200 17.796 1.00 85.25 379 GLU A N 1
ATOM 2901 C CA . GLU A 1 379 ? 6.297 13.539 19.220 1.00 85.25 379 GLU A CA 1
ATOM 2902 C C . GLU A 1 379 ? 5.222 12.661 19.887 1.00 85.25 379 GLU A C 1
ATOM 2904 O O . GLU A 1 379 ? 5.256 12.436 21.095 1.00 85.25 379 GLU A O 1
ATOM 2909 N N . LEU A 1 380 ? 4.285 12.138 19.089 1.00 88.81 380 LEU A N 1
ATOM 2910 C CA . LEU A 1 380 ? 3.257 11.181 19.500 1.00 88.81 380 LEU A CA 1
ATOM 2911 C C . LEU A 1 380 ? 3.759 9.738 19.330 1.00 88.81 380 LEU A C 1
ATOM 2913 O O . LEU A 1 380 ? 4.646 9.513 18.502 1.00 88.81 380 LEU A O 1
ATOM 2917 N N . PRO A 1 381 ? 3.173 8.751 20.036 1.00 90.50 381 PRO A N 1
ATOM 2918 C CA . PRO A 1 381 ? 3.494 7.343 19.823 1.00 90.50 381 PRO A CA 1
ATOM 2919 C C . PRO A 1 381 ? 3.355 6.933 18.354 1.00 90.50 381 PRO A C 1
ATOM 2921 O O . PRO A 1 381 ? 2.434 7.374 17.662 1.00 90.50 381 PRO A O 1
ATOM 2924 N N . ASP A 1 382 ? 4.251 6.063 17.896 1.00 92.00 382 ASP A N 1
ATOM 2925 C CA . ASP A 1 382 ? 4.296 5.608 16.508 1.00 92.00 382 ASP A CA 1
ATOM 2926 C C . ASP A 1 382 ? 3.123 4.677 16.171 1.00 92.00 382 ASP A C 1
ATOM 2928 O O . ASP A 1 382 ? 2.732 4.592 15.013 1.00 92.00 382 ASP A O 1
ATOM 2932 N N . ALA A 1 383 ? 2.541 3.982 17.152 1.00 95.00 383 ALA A N 1
ATOM 2933 C CA . ALA A 1 383 ? 1.275 3.270 16.989 1.00 95.00 383 ALA A CA 1
ATOM 2934 C C . ALA A 1 383 ? 0.524 3.156 18.316 1.00 95.00 383 ALA A C 1
ATOM 2936 O O . ALA A 1 383 ? 1.138 3.053 19.382 1.00 95.00 383 ALA A O 1
ATOM 2937 N N . MET A 1 384 ? -0.805 3.126 18.248 1.00 95.19 384 MET A N 1
ATOM 2938 C CA . MET A 1 384 ? -1.678 2.833 19.385 1.00 95.19 384 MET A CA 1
ATOM 2939 C C . MET A 1 384 ? -2.860 2.001 18.909 1.00 95.19 384 MET A C 1
ATOM 2941 O O . MET A 1 384 ? -3.555 2.418 17.988 1.00 95.19 384 MET A O 1
ATOM 2945 N N . MET A 1 385 ? -3.098 0.856 19.545 1.00 97.50 385 MET A N 1
ATOM 2946 C CA . MET A 1 385 ? -4.161 -0.088 19.204 1.00 97.50 385 MET A CA 1
ATOM 2947 C C . MET A 1 385 ? -4.924 -0.482 20.469 1.00 97.50 385 MET A C 1
ATOM 2949 O O . MET A 1 385 ? -4.373 -1.128 21.359 1.00 97.50 385 MET A O 1
ATOM 2953 N N . LEU A 1 386 ? -6.193 -0.100 20.547 1.00 96.56 386 LEU A N 1
ATOM 2954 C CA . LEU A 1 386 ? -7.120 -0.472 21.609 1.00 96.56 386 LEU A CA 1
ATOM 2955 C C . LEU A 1 386 ? -7.794 -1.796 21.250 1.00 96.56 386 LEU A C 1
ATOM 2957 O O . LEU A 1 386 ? -8.472 -1.872 20.228 1.00 96.56 386 LEU A O 1
ATOM 2961 N N . PHE A 1 387 ? -7.635 -2.826 22.076 1.00 96.19 387 PHE A N 1
ATOM 2962 C CA . PHE A 1 387 ? -8.487 -4.007 22.020 1.00 96.19 387 PHE A CA 1
ATOM 2963 C C . PHE A 1 387 ? -9.850 -3.674 22.617 1.00 96.19 387 PHE A C 1
ATOM 2965 O O . PHE A 1 387 ? -9.933 -3.205 23.751 1.00 96.19 387 PHE A O 1
ATOM 2972 N N . VAL A 1 388 ? -10.900 -3.944 21.853 1.00 95.38 388 VAL A N 1
ATOM 2973 C CA . VAL A 1 388 ? -12.279 -3.630 22.209 1.00 95.38 388 VAL A CA 1
ATOM 2974 C C . VAL A 1 388 ? -13.060 -4.928 22.256 1.00 95.38 388 VAL A C 1
ATOM 2976 O O . VAL A 1 388 ? -13.333 -5.535 21.219 1.00 95.38 388 VAL A O 1
ATOM 2979 N N . ASP A 1 389 ? -13.430 -5.346 23.459 1.00 94.56 389 ASP A N 1
ATOM 2980 C CA . ASP A 1 389 ? -14.265 -6.519 23.722 1.00 94.56 389 ASP A CA 1
ATOM 2981 C C . ASP A 1 389 ? -15.757 -6.187 23.827 1.00 94.56 389 ASP A C 1
ATOM 2983 O O . ASP A 1 389 ? -16.573 -7.094 23.951 1.00 94.56 389 ASP A O 1
ATOM 2987 N N . ARG A 1 390 ? -16.137 -4.909 23.728 1.00 95.62 390 ARG A N 1
ATOM 2988 C CA . ARG A 1 390 ? -17.530 -4.445 23.664 1.00 95.62 390 ARG A CA 1
ATOM 2989 C C . ARG A 1 390 ? -17.693 -3.413 22.559 1.00 95.62 390 ARG A C 1
ATOM 2991 O O . ARG A 1 390 ? -17.132 -2.324 22.629 1.00 95.62 390 ARG A O 1
ATOM 2998 N N . LEU A 1 391 ? -18.459 -3.764 21.538 1.00 96.81 391 LEU A N 1
ATOM 2999 C CA . LEU A 1 391 ? -18.559 -3.024 20.289 1.00 96.81 391 LEU A CA 1
ATOM 3000 C C . LEU A 1 391 ? -20.022 -2.737 19.957 1.00 96.81 391 LEU A C 1
ATOM 3002 O O . LEU A 1 391 ? -20.862 -3.639 19.994 1.00 96.81 391 LEU A O 1
ATOM 3006 N N . LEU A 1 392 ? -20.314 -1.498 19.573 1.00 96.94 392 LEU A N 1
ATOM 3007 C CA . LEU A 1 392 ? -21.577 -1.133 18.942 1.00 96.94 392 LEU A CA 1
ATOM 3008 C C . LEU A 1 392 ? -21.362 -0.934 17.447 1.00 96.94 392 LEU A C 1
ATOM 3010 O O . LEU A 1 392 ? -20.427 -0.249 17.028 1.00 96.94 392 LEU A O 1
ATOM 3014 N N . VAL A 1 393 ? -22.248 -1.524 16.650 1.00 96.38 393 VAL A N 1
ATOM 3015 C CA . VAL A 1 393 ? -22.223 -1.421 15.190 1.00 96.38 393 VAL A CA 1
ATOM 3016 C C . VAL A 1 393 ? -23.577 -0.947 14.699 1.00 96.38 393 VAL A C 1
ATOM 3018 O O . VAL A 1 393 ? -24.581 -1.631 14.884 1.00 96.38 393 VAL A O 1
ATOM 3021 N N . PHE A 1 394 ? -23.612 0.221 14.070 1.00 94.38 394 PHE A N 1
ATOM 3022 C CA . PHE A 1 394 ? -24.819 0.761 13.457 1.00 94.38 394 PHE A CA 1
ATOM 3023 C C . PHE A 1 394 ? -24.846 0.420 11.969 1.00 94.38 394 PHE A C 1
ATOM 3025 O O . PHE A 1 394 ? -23.902 0.726 11.246 1.00 94.38 394 PHE A O 1
ATOM 3032 N N . ASP A 1 395 ? -25.925 -0.209 11.516 1.00 92.94 395 ASP A N 1
ATOM 3033 C CA . ASP A 1 395 ? -26.189 -0.519 10.113 1.00 92.94 395 ASP A CA 1
ATOM 3034 C C . ASP A 1 395 ? -27.047 0.587 9.500 1.00 92.94 395 ASP A C 1
ATOM 3036 O O . ASP A 1 395 ? -28.256 0.640 9.734 1.00 92.94 395 ASP A O 1
ATOM 3040 N N . HIS A 1 396 ? -26.438 1.457 8.693 1.00 88.94 396 HIS A N 1
ATOM 3041 C CA . HIS A 1 396 ? -27.128 2.593 8.067 1.00 88.94 396 HIS A CA 1
ATOM 3042 C C . HIS A 1 396 ? -28.255 2.172 7.132 1.00 88.94 396 HIS A C 1
ATOM 3044 O O . HIS A 1 396 ? -29.246 2.885 6.985 1.00 88.94 396 HIS A O 1
ATOM 3050 N N . ARG A 1 397 ? -28.120 1.001 6.507 1.00 88.31 397 ARG A N 1
ATOM 3051 C CA . ARG A 1 397 ? -29.090 0.505 5.530 1.00 88.31 397 ARG A CA 1
ATOM 3052 C C . ARG A 1 397 ? -30.348 -0.012 6.209 1.00 88.31 397 ARG A C 1
ATOM 3054 O O . ARG A 1 397 ? -31.453 0.239 5.737 1.00 88.31 397 ARG A O 1
ATOM 3061 N N . GLU A 1 398 ? -30.174 -0.761 7.290 1.00 89.38 398 GLU A N 1
ATOM 3062 C CA . GLU A 1 398 ? -31.292 -1.374 8.003 1.00 89.38 398 GLU A CA 1
ATOM 3063 C C . GLU A 1 398 ? -31.737 -0.533 9.213 1.00 89.38 398 GLU A C 1
ATOM 3065 O O . GLU A 1 398 ? -32.783 -0.795 9.790 1.00 89.38 398 GLU A O 1
ATOM 3070 N N . SER A 1 399 ? -31.005 0.511 9.610 1.00 90.06 399 SER A N 1
ATOM 3071 C CA . SER A 1 399 ? -31.277 1.249 10.859 1.00 90.06 399 SER A CA 1
ATOM 3072 C C . SER A 1 399 ? -31.331 0.316 12.079 1.00 90.06 399 SER A C 1
ATOM 3074 O O . SER A 1 399 ? -32.189 0.433 12.958 1.00 90.06 399 SER A O 1
ATOM 3076 N N . ASP A 1 400 ? -30.423 -0.657 12.095 1.00 92.62 400 ASP A N 1
ATOM 3077 C CA . ASP A 1 400 ? -30.264 -1.629 13.169 1.00 92.62 400 ASP A CA 1
ATOM 3078 C C . ASP A 1 400 ? -28.970 -1.340 13.927 1.00 92.62 400 ASP A C 1
ATOM 3080 O O . ASP A 1 400 ? -27.922 -1.127 13.315 1.00 92.62 400 ASP A O 1
ATOM 3084 N N . LEU A 1 401 ? -29.029 -1.386 15.255 1.00 94.62 401 LEU A N 1
ATOM 3085 C CA . LEU A 1 401 ? -27.851 -1.363 16.106 1.00 94.62 401 LEU A CA 1
ATOM 3086 C C . LEU A 1 401 ? -27.552 -2.778 16.605 1.00 94.62 401 LEU A C 1
ATOM 3088 O O . LEU A 1 401 ? -28.423 -3.463 17.147 1.00 94.62 401 LEU A O 1
ATOM 3092 N N . TYR A 1 402 ? -26.308 -3.204 16.435 1.00 96.81 402 TYR A N 1
ATOM 3093 C CA . TYR A 1 402 ? -25.788 -4.464 16.942 1.00 96.81 402 TYR A CA 1
ATOM 3094 C C . TYR A 1 402 ? -24.882 -4.173 18.132 1.00 96.81 402 TYR A C 1
ATOM 3096 O O . TYR A 1 402 ? -23.940 -3.389 18.026 1.00 96.81 402 TYR A O 1
ATOM 3104 N N . MET A 1 403 ? -25.160 -4.827 19.253 1.00 97.19 403 MET A N 1
ATOM 3105 C CA . MET A 1 403 ? -24.303 -4.845 20.432 1.00 97.19 403 MET A CA 1
ATOM 3106 C C . MET A 1 403 ? -23.526 -6.153 20.411 1.00 97.19 403 MET A C 1
ATOM 3108 O O . MET A 1 403 ? -24.144 -7.217 20.411 1.00 97.19 403 MET A O 1
ATOM 3112 N N . VAL A 1 404 ? -22.199 -6.095 20.382 1.00 96.50 404 VAL A N 1
ATOM 3113 C CA . VAL A 1 404 ? -21.323 -7.268 20.282 1.00 96.50 404 VAL A CA 1
ATOM 3114 C C . VAL A 1 404 ? -20.357 -7.271 21.461 1.00 96.50 404 VAL A C 1
ATOM 3116 O O . VAL A 1 404 ? -19.742 -6.253 21.760 1.00 96.50 404 VAL A O 1
ATOM 3119 N N . CYS A 1 405 ? -20.234 -8.408 22.140 1.00 95.06 405 CYS A N 1
ATOM 3120 C CA . CYS A 1 405 ? -19.349 -8.596 23.282 1.00 95.06 405 CYS A CA 1
ATOM 3121 C C . CYS A 1 405 ? -18.496 -9.855 23.088 1.00 95.06 405 CYS A C 1
ATOM 3123 O O . CYS A 1 405 ? -19.035 -10.948 22.890 1.00 95.06 405 CYS A O 1
ATOM 3125 N N . ALA A 1 406 ? -17.178 -9.708 23.191 1.00 93.25 406 ALA A N 1
ATOM 3126 C CA . ALA A 1 406 ? -16.228 -10.805 23.299 1.00 93.25 406 ALA A CA 1
ATOM 3127 C C . ALA A 1 406 ? -15.981 -11.136 24.774 1.00 93.25 406 ALA A C 1
ATOM 3129 O O . ALA A 1 406 ? -15.803 -10.244 25.599 1.00 93.25 406 ALA A O 1
ATOM 3130 N N . GLY A 1 407 ? -15.963 -12.420 25.116 1.00 91.50 407 GLY A N 1
ATOM 3131 C CA . GLY A 1 407 ? -15.597 -12.859 26.459 1.00 91.50 407 GLY A CA 1
ATOM 3132 C C . GLY A 1 407 ? -15.424 -14.366 26.542 1.00 91.50 407 GLY A C 1
ATOM 3133 O O . GLY A 1 407 ? -15.979 -15.108 25.724 1.00 91.50 407 GLY A O 1
ATOM 3134 N N . TYR A 1 408 ? -14.675 -14.828 27.540 1.00 90.12 408 TYR A N 1
ATOM 3135 C CA . TYR A 1 408 ? -14.459 -16.258 27.745 1.00 90.12 408 TYR A CA 1
ATOM 3136 C C . TYR A 1 408 ? -15.762 -16.990 28.113 1.00 90.12 408 TYR A C 1
ATOM 3138 O O . TYR A 1 408 ? -16.766 -16.386 28.508 1.00 90.12 408 TYR A O 1
ATOM 3146 N N . GLU A 1 409 ? -15.783 -18.306 27.931 1.00 85.56 409 GLU A N 1
ATOM 3147 C CA . GLU A 1 409 ? -16.885 -19.153 28.390 1.00 85.56 409 GLU A CA 1
ATOM 3148 C C . GLU A 1 409 ? -16.985 -19.154 29.926 1.00 85.56 409 GLU A C 1
ATOM 3150 O O . GLU A 1 409 ? -15.987 -19.293 30.635 1.00 85.56 409 GLU A O 1
ATOM 3155 N N . GLY A 1 410 ? -18.208 -19.012 30.448 1.00 85.75 410 GLY A N 1
ATOM 3156 C CA . GLY A 1 410 ? -18.487 -19.044 31.883 1.00 85.75 410 GLY A CA 1
ATOM 3157 C C . GLY A 1 410 ? -19.738 -18.255 32.274 1.00 85.75 410 GLY A C 1
ATOM 3158 O O . GLY A 1 410 ? -20.026 -17.202 31.710 1.00 85.75 410 GLY A O 1
ATOM 3159 N N . GLU A 1 411 ? -20.461 -18.731 33.292 1.00 81.94 411 GLU A N 1
ATOM 3160 C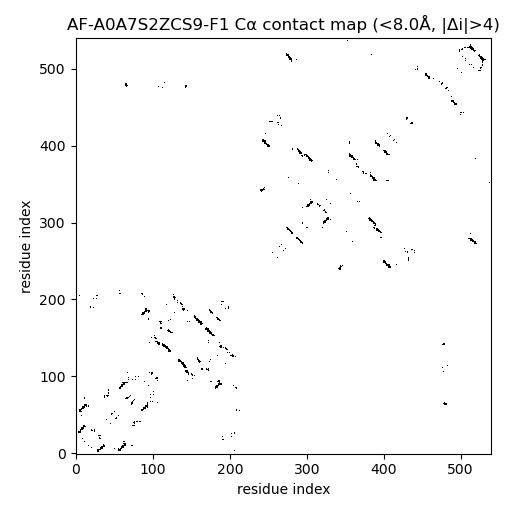 CA . GLU A 1 411 ? -21.720 -18.116 33.757 1.00 81.94 411 GLU A CA 1
ATOM 3161 C C . GLU A 1 411 ? -21.547 -16.647 34.190 1.00 81.94 411 GLU A C 1
ATOM 3163 O O . GLU A 1 411 ? -22.414 -15.807 33.952 1.00 81.94 411 GLU A O 1
ATOM 3168 N N . SER A 1 412 ? -20.407 -16.312 34.807 1.00 85.69 412 SER A N 1
ATOM 3169 C CA . SER A 1 412 ? -20.096 -14.934 35.212 1.00 85.69 412 SER A CA 1
ATOM 3170 C C . SER A 1 412 ? -19.952 -13.998 34.009 1.00 85.69 412 SER A C 1
ATOM 3172 O O . SER A 1 412 ? -20.400 -12.852 34.063 1.00 85.69 412 SER A O 1
ATOM 3174 N N . GLU A 1 413 ? -19.357 -14.486 32.919 1.00 88.25 413 GLU A N 1
ATOM 3175 C CA . GLU A 1 413 ? -19.160 -13.720 31.685 1.00 88.25 413 GLU A CA 1
ATOM 3176 C C . GLU A 1 413 ? -20.487 -13.502 30.958 1.00 88.25 413 GLU A C 1
ATOM 3178 O O . GLU A 1 413 ? -20.771 -12.397 30.498 1.00 88.25 413 GLU A O 1
ATOM 3183 N N . GLU A 1 414 ? -21.351 -14.520 30.930 1.00 87.69 414 GLU A N 1
ATOM 3184 C CA . GLU A 1 414 ? -22.705 -14.403 30.380 1.00 87.69 414 GLU A CA 1
ATOM 3185 C C . GLU A 1 414 ? -23.546 -13.375 31.137 1.00 87.69 414 GLU A C 1
ATOM 3187 O O . GLU A 1 414 ? -24.207 -12.535 30.522 1.00 87.69 414 GLU A O 1
ATOM 3192 N N . LEU A 1 415 ? -23.481 -13.389 32.471 1.00 89.94 415 LEU A N 1
ATOM 3193 C CA . LEU A 1 415 ? -24.179 -12.410 33.298 1.00 89.94 415 LEU A CA 1
ATOM 3194 C C . LEU A 1 415 ? -23.629 -10.991 33.090 1.00 89.94 415 LEU A C 1
ATOM 3196 O O . LEU A 1 415 ? -24.398 -10.029 33.089 1.00 89.94 415 LEU A O 1
ATOM 3200 N N . ASN A 1 416 ? -22.311 -10.845 32.934 1.00 90.62 416 ASN A N 1
ATOM 3201 C CA . ASN A 1 416 ? -21.667 -9.556 32.687 1.00 90.62 416 ASN A CA 1
ATOM 3202 C C . ASN A 1 416 ? -22.082 -8.979 31.324 1.00 90.62 416 ASN A C 1
ATOM 3204 O O . ASN A 1 416 ? -22.533 -7.834 31.259 1.00 90.62 416 ASN A O 1
ATOM 3208 N N . ALA A 1 417 ? -22.030 -9.797 30.269 1.00 92.25 417 ALA A N 1
ATOM 3209 C CA . ALA A 1 417 ? -22.507 -9.418 28.943 1.00 92.25 417 ALA A CA 1
ATOM 3210 C C . ALA A 1 417 ? -23.996 -9.040 28.969 1.00 92.25 417 ALA A C 1
ATOM 3212 O O . ALA A 1 417 ? -24.366 -7.998 28.437 1.00 92.25 417 ALA A O 1
ATOM 3213 N N . GLY A 1 418 ? -24.833 -9.832 29.653 1.00 93.94 418 GLY A N 1
ATOM 3214 C CA . GLY A 1 418 ? -26.257 -9.546 29.852 1.00 93.94 418 GLY A CA 1
ATOM 3215 C C . GLY A 1 418 ? -26.507 -8.169 30.464 1.00 93.94 418 GLY A C 1
ATOM 3216 O O . GLY A 1 418 ? -27.230 -7.368 29.883 1.00 93.94 418 GLY A O 1
ATOM 3217 N N . LYS A 1 419 ? -25.835 -7.860 31.579 1.00 94.38 419 LYS A N 1
ATOM 3218 C CA . LYS A 1 419 ? -25.934 -6.546 32.234 1.00 94.38 419 LYS A CA 1
ATOM 3219 C C . LYS A 1 419 ? -25.496 -5.404 31.325 1.00 94.38 419 LYS A C 1
ATOM 3221 O O . LYS A 1 419 ? -26.105 -4.344 31.359 1.00 94.38 419 LYS A O 1
ATOM 3226 N N . TRP A 1 420 ? -24.429 -5.598 30.550 1.00 95.19 420 TRP A N 1
ATOM 3227 C CA . TRP A 1 420 ? -23.974 -4.578 29.611 1.00 95.19 420 TRP A CA 1
ATOM 3228 C C . TRP A 1 420 ? -24.999 -4.336 28.499 1.00 95.19 420 TRP A C 1
ATOM 3230 O O . TRP A 1 420 ? -25.300 -3.181 28.214 1.00 95.19 420 TRP A O 1
ATOM 3240 N N . PHE A 1 421 ? -25.580 -5.396 27.927 1.00 96.81 421 PHE A N 1
ATOM 3241 C CA . PHE A 1 421 ? -26.651 -5.258 26.939 1.00 96.81 421 PHE A CA 1
ATOM 3242 C C . PHE A 1 421 ? -27.849 -4.493 27.502 1.00 96.81 421 PHE A C 1
ATOM 3244 O O . PHE A 1 421 ? -28.290 -3.536 26.878 1.00 96.81 421 PHE A O 1
ATOM 3251 N N . ASP A 1 422 ? -28.323 -4.867 28.692 1.00 96.12 422 ASP A N 1
ATOM 3252 C CA . ASP A 1 422 ? -29.488 -4.229 29.313 1.00 96.12 422 ASP A CA 1
ATOM 3253 C C . ASP A 1 422 ? -29.226 -2.729 29.584 1.00 96.12 422 ASP A C 1
ATOM 3255 O O . ASP A 1 422 ? -30.093 -1.893 29.345 1.00 96.12 422 ASP A O 1
ATOM 3259 N N . LEU A 1 423 ? -28.006 -2.371 30.016 1.00 92.81 423 LEU A N 1
ATOM 3260 C CA . LEU A 1 423 ? -27.596 -0.973 30.216 1.00 92.81 423 LEU A CA 1
ATOM 3261 C C . LEU A 1 423 ? -27.579 -0.174 28.908 1.00 92.81 423 LEU A C 1
ATOM 3263 O O . LEU A 1 423 ? -28.018 0.973 28.881 1.00 92.81 423 LEU A O 1
ATOM 3267 N N . VAL A 1 424 ? -27.051 -0.754 27.828 1.00 92.50 424 VAL A N 1
ATOM 3268 C CA . VAL A 1 424 ? -27.010 -0.083 26.521 1.00 92.50 424 VAL A CA 1
ATOM 3269 C C . VAL A 1 424 ? -28.421 0.068 25.948 1.00 92.50 424 VAL A C 1
ATOM 3271 O O . VAL A 1 424 ? -28.749 1.133 25.432 1.00 92.50 424 VAL A O 1
ATOM 3274 N N . GLU A 1 425 ? -29.267 -0.956 26.065 1.00 93.81 425 GLU A N 1
ATOM 3275 C CA . GLU A 1 425 ? -30.667 -0.912 25.628 1.00 93.81 425 GLU A CA 1
ATOM 3276 C C . GLU A 1 425 ? -31.450 0.196 26.359 1.00 93.81 425 GLU A C 1
ATOM 3278 O O . GLU A 1 425 ? -32.132 0.979 25.697 1.00 93.81 425 GLU A O 1
ATOM 3283 N N . GLU A 1 426 ? -31.279 0.338 27.682 1.00 90.62 426 GLU A N 1
ATOM 3284 C CA . GLU A 1 426 ? -31.889 1.419 28.480 1.00 90.62 426 GLU A CA 1
ATOM 3285 C C . GLU A 1 426 ? -31.456 2.812 27.984 1.00 90.62 426 GLU A C 1
ATOM 3287 O O . GLU A 1 426 ? -32.282 3.713 27.818 1.00 90.62 426 GLU A O 1
ATOM 3292 N N . GLU A 1 427 ? -30.168 3.001 27.683 1.00 86.69 427 GLU A N 1
ATOM 3293 C CA . GLU A 1 427 ? -29.667 4.266 27.125 1.00 86.69 427 GLU A CA 1
ATOM 3294 C C . GLU A 1 427 ? -30.254 4.572 25.741 1.00 86.69 427 GLU A C 1
ATOM 3296 O O . GLU A 1 427 ? -30.565 5.724 25.424 1.00 86.69 427 GLU A O 1
ATOM 3301 N N . LEU A 1 428 ? -30.423 3.551 24.901 1.00 86.94 428 LEU A N 1
ATOM 3302 C CA . LEU A 1 428 ? -30.974 3.701 23.554 1.00 86.94 428 LEU A CA 1
ATOM 3303 C C . LEU A 1 428 ? -32.475 3.992 23.564 1.00 86.94 428 LEU A C 1
ATOM 3305 O O . LEU A 1 428 ? -32.962 4.701 22.679 1.00 86.94 428 LEU A O 1
ATOM 3309 N N . GLU A 1 429 ? -33.212 3.465 24.540 1.00 87.44 429 GLU A N 1
ATOM 3310 C CA . GLU A 1 429 ? -34.618 3.812 24.762 1.00 87.44 429 GLU A CA 1
ATOM 3311 C C . GLU A 1 429 ? -34.757 5.290 25.140 1.00 87.44 429 GLU A C 1
ATOM 3313 O O . GLU A 1 429 ? -35.506 6.020 24.485 1.00 87.44 429 GLU A O 1
ATOM 3318 N N . LEU A 1 430 ? -33.948 5.772 26.091 1.00 83.12 430 LEU A N 1
ATOM 3319 C CA . LEU A 1 430 ? -33.918 7.190 26.466 1.00 83.12 430 LEU A CA 1
ATOM 3320 C C . LEU A 1 430 ? -33.597 8.095 25.266 1.00 83.12 430 LEU A C 1
ATOM 3322 O O . LEU A 1 430 ? -34.252 9.121 25.059 1.00 83.12 430 LEU A O 1
ATOM 3326 N N . LEU A 1 431 ? -32.636 7.695 24.429 1.00 80.19 431 LEU A N 1
ATOM 3327 C CA . LEU A 1 431 ? -32.301 8.424 23.204 1.00 80.19 431 LEU A CA 1
ATOM 3328 C C . LEU A 1 431 ? -33.466 8.482 22.207 1.00 80.19 431 LEU A C 1
ATOM 3330 O O . LEU A 1 431 ? -33.726 9.542 21.633 1.00 80.19 431 LEU A O 1
ATOM 3334 N N . GLN A 1 432 ? -34.182 7.373 22.009 1.00 78.38 432 GLN A N 1
ATOM 3335 C CA . GLN A 1 432 ? -35.323 7.302 21.087 1.00 78.38 432 GLN A CA 1
ATOM 3336 C C . GLN A 1 432 ? -36.532 8.118 21.562 1.00 78.38 432 GLN A C 1
ATOM 3338 O O . GLN A 1 432 ? -37.289 8.627 20.728 1.00 78.38 432 GLN A O 1
ATOM 3343 N N . GLU A 1 433 ? -36.686 8.290 22.875 1.00 79.81 433 GLU A N 1
ATOM 3344 C CA . GLU A 1 433 ? -37.690 9.163 23.496 1.00 79.81 433 GLU A CA 1
ATOM 3345 C C . GLU A 1 433 ? -37.335 10.660 23.415 1.00 79.81 433 GLU A C 1
ATOM 3347 O O . GLU A 1 433 ? -38.137 11.511 23.803 1.00 79.81 433 GLU A O 1
ATOM 3352 N N . GLY A 1 434 ? -36.149 11.005 22.899 1.00 70.88 434 GLY A N 1
ATOM 3353 C CA . GLY A 1 434 ? -35.639 12.378 22.870 1.00 70.88 434 GLY A CA 1
ATOM 3354 C C . GLY A 1 434 ? -35.080 12.855 24.216 1.00 70.88 434 GLY A C 1
ATOM 3355 O O . GLY A 1 434 ? -34.774 14.040 24.364 1.00 70.88 434 GLY A O 1
ATOM 3356 N N . ASN A 1 435 ? -34.914 11.948 25.183 1.00 61.28 435 ASN A N 1
ATOM 3357 C CA . ASN A 1 435 ? -34.318 12.208 26.491 1.00 61.28 435 ASN A CA 1
ATOM 3358 C C . ASN A 1 435 ? -32.790 12.088 26.404 1.00 61.28 435 ASN A C 1
ATOM 3360 O O . ASN A 1 435 ? -32.173 11.161 26.927 1.00 61.28 435 ASN A O 1
ATOM 3364 N N . LEU A 1 436 ? -32.165 13.044 25.721 1.00 62.41 436 LEU A N 1
ATOM 3365 C CA . LEU A 1 436 ? -30.710 13.123 25.614 1.00 62.41 436 LEU A CA 1
ATOM 3366 C C . LEU A 1 436 ? -30.092 13.378 27.002 1.00 62.41 436 LEU A C 1
ATOM 3368 O O . LEU A 1 436 ? -30.266 14.456 27.571 1.00 62.41 436 LEU A O 1
ATOM 3372 N N . LYS A 1 437 ? -29.333 12.409 27.543 1.00 57.22 437 LYS A N 1
ATOM 3373 C CA . LYS A 1 437 ? -28.540 12.605 28.780 1.00 57.22 437 LYS A CA 1
ATOM 3374 C C . LYS A 1 437 ? -27.506 13.720 28.635 1.00 57.22 437 LYS A C 1
ATOM 3376 O O . LYS A 1 437 ? -27.114 14.337 29.623 1.00 57.22 437 LYS A O 1
ATOM 3381 N N . ARG A 1 438 ? -27.054 13.948 27.402 1.00 59.53 438 ARG A N 1
ATOM 3382 C CA . ARG A 1 438 ? -26.088 14.972 27.015 1.00 59.53 438 ARG A CA 1
ATOM 3383 C C . ARG A 1 438 ? -26.636 15.705 25.805 1.00 59.53 438 ARG A C 1
ATOM 3385 O O . ARG A 1 438 ? -26.959 15.070 24.806 1.00 59.53 438 ARG A O 1
ATOM 3392 N N . ASP A 1 439 ? -26.747 17.024 25.911 1.00 52.31 439 ASP A N 1
ATOM 3393 C CA . ASP A 1 439 ? -27.085 17.864 24.765 1.00 52.31 439 ASP A CA 1
ATOM 3394 C C . ASP A 1 439 ? -26.006 17.627 23.693 1.00 52.31 439 ASP A C 1
ATOM 3396 O O . ASP A 1 439 ? -24.820 17.692 24.040 1.00 52.31 439 ASP A O 1
ATOM 3400 N N . PRO A 1 440 ? -26.338 17.286 22.433 1.00 54.38 440 PRO A N 1
ATOM 3401 C CA . PRO A 1 440 ? -25.346 17.236 21.374 1.00 54.38 440 PRO A CA 1
ATOM 3402 C C . PRO A 1 440 ? -24.644 18.590 21.345 1.00 54.38 440 PRO A C 1
ATOM 3404 O O . PRO A 1 440 ? -25.245 19.588 20.948 1.00 54.38 440 PRO A O 1
ATOM 3407 N N . SER A 1 441 ? -23.387 18.614 21.815 1.00 49.16 441 SER A N 1
ATOM 3408 C CA . SER A 1 441 ? -22.619 19.841 22.048 1.00 49.16 441 SER A CA 1
ATOM 3409 C C . SER A 1 441 ? -22.819 20.823 20.898 1.00 49.16 441 SER A C 1
ATOM 3411 O O . SER A 1 441 ? -22.822 20.380 19.735 1.00 49.16 441 SER A O 1
ATOM 3413 N N . PRO A 1 442 ? -23.023 22.121 21.195 1.00 50.03 442 PRO A N 1
ATOM 3414 C CA . PRO A 1 442 ? -23.423 23.095 20.198 1.00 50.03 442 PRO A CA 1
ATOM 3415 C C . PRO A 1 442 ? -22.468 23.026 19.013 1.00 50.03 442 PRO A C 1
ATOM 3417 O O . PRO A 1 442 ? -21.253 23.132 19.153 1.00 50.03 442 PRO A O 1
ATOM 3420 N N . PHE A 1 443 ? -23.042 22.815 17.831 1.00 50.47 443 PHE A N 1
ATOM 3421 C CA . PHE A 1 443 ? -22.299 22.825 16.581 1.00 50.47 443 PHE A CA 1
ATOM 3422 C C . PHE A 1 443 ? -21.459 24.113 16.507 1.00 50.47 443 PHE A C 1
ATOM 3424 O O . PHE A 1 443 ? -21.958 25.192 16.840 1.00 50.47 443 PHE A O 1
ATOM 3431 N N . LEU A 1 444 ? -20.216 24.028 16.017 1.00 53.50 444 LEU A N 1
ATOM 3432 C CA . LEU A 1 444 ? -19.386 25.194 15.689 1.00 53.50 444 LEU A CA 1
ATOM 3433 C C . LEU A 1 444 ? -19.994 25.952 14.486 1.00 53.50 444 LEU A C 1
ATOM 3435 O O . LEU A 1 444 ? -19.449 25.937 13.381 1.00 53.50 444 LEU A O 1
ATOM 3439 N N . ASN A 1 445 ? -21.171 26.570 14.655 1.00 43.88 445 ASN A N 1
ATOM 3440 C CA . ASN A 1 445 ? -21.894 27.262 13.585 1.00 43.88 445 ASN A CA 1
ATOM 3441 C C . ASN A 1 445 ? -21.737 28.739 13.803 1.00 43.88 445 ASN A C 1
ATOM 3443 O O . ASN A 1 445 ? -22.079 29.277 14.852 1.00 43.88 445 ASN A O 1
ATOM 3447 N N . THR A 1 446 ? -21.281 29.366 12.726 1.00 46.44 446 THR A N 1
ATOM 3448 C CA . THR A 1 446 ? -20.855 30.751 12.602 1.00 46.44 446 THR A CA 1
ATOM 3449 C C . THR A 1 446 ? -19.656 31.115 13.479 1.00 46.44 446 THR A C 1
ATOM 3451 O O . THR A 1 446 ? -19.707 30.943 14.694 1.00 46.44 446 THR A O 1
ATOM 3454 N N . PRO A 1 447 ? -18.571 31.675 12.899 1.00 47.44 447 PRO A N 1
ATOM 3455 C CA . PRO A 1 447 ? -17.620 32.406 13.716 1.00 47.44 447 PRO A CA 1
ATOM 3456 C C . PRO A 1 447 ? -18.430 33.459 14.463 1.00 47.44 447 PRO A C 1
ATOM 3458 O O . PRO A 1 447 ? -19.031 34.349 13.852 1.00 47.44 447 PRO A O 1
ATOM 3461 N N . ASN A 1 448 ? -18.489 33.345 15.788 1.00 48.53 448 ASN A N 1
ATOM 3462 C CA . ASN A 1 448 ? -18.872 34.483 16.593 1.00 48.53 448 ASN A CA 1
ATOM 3463 C C . ASN A 1 448 ? -17.943 35.613 16.128 1.00 48.53 448 ASN A C 1
ATOM 3465 O O . ASN A 1 448 ? -16.736 35.393 16.030 1.00 48.53 448 ASN A O 1
ATOM 3469 N N . ARG A 1 449 ? -18.460 36.801 15.783 1.00 51.81 449 ARG A N 1
ATOM 3470 C CA . ARG A 1 449 ? -17.612 37.910 15.280 1.00 51.81 449 ARG A CA 1
ATOM 3471 C C . ARG A 1 449 ? -16.464 38.262 16.243 1.00 51.81 449 ARG A C 1
ATOM 3473 O O . ARG A 1 449 ? -15.548 38.984 15.865 1.00 51.81 449 ARG A O 1
ATOM 3480 N N . HIS A 1 450 ? -16.544 37.763 17.475 1.00 55.59 450 HIS A N 1
ATOM 3481 C CA . HIS A 1 450 ? -15.592 37.926 18.560 1.00 55.59 450 HIS A CA 1
ATOM 3482 C C . HIS A 1 450 ? -14.606 36.759 18.745 1.00 55.59 450 HIS A C 1
ATOM 3484 O O . HIS A 1 450 ? -13.655 36.928 19.504 1.00 55.59 450 HIS A O 1
ATOM 3490 N N . THR A 1 451 ? -14.781 35.608 18.080 1.00 59.66 451 THR A N 1
ATOM 3491 C CA . THR A 1 451 ? -13.786 34.525 18.122 1.00 59.66 451 THR A CA 1
ATOM 3492 C C . THR A 1 451 ? -12.706 34.821 17.083 1.00 59.66 451 THR A C 1
ATOM 3494 O O . THR A 1 451 ? -13.021 34.874 15.890 1.00 59.66 451 THR A O 1
ATOM 3497 N N . PRO A 1 452 ? -11.444 35.051 17.488 1.00 65.69 452 PRO A N 1
ATOM 3498 C CA . PRO A 1 452 ? -10.369 35.268 16.533 1.00 65.69 452 PRO A CA 1
ATOM 3499 C C . PRO A 1 452 ? -10.234 34.039 15.632 1.00 65.69 452 PRO A C 1
ATOM 3501 O O . PRO A 1 452 ? -10.259 32.904 16.105 1.00 65.69 452 PRO A O 1
ATOM 3504 N N . MET A 1 453 ? -10.117 34.276 14.324 1.00 71.31 453 MET A N 1
ATOM 3505 C CA . MET A 1 453 ? -9.865 33.208 13.361 1.00 71.31 453 MET A CA 1
ATOM 3506 C C . MET A 1 453 ? -8.595 32.447 13.765 1.00 71.31 453 MET A C 1
ATOM 3508 O O . MET A 1 453 ? -7.604 33.099 14.114 1.00 71.31 453 MET A O 1
ATOM 3512 N N . PRO A 1 454 ? -8.599 31.103 13.706 1.00 81.56 454 PRO A N 1
ATOM 3513 C CA . PRO A 1 454 ? -7.403 30.325 13.982 1.00 81.56 454 PRO A CA 1
ATOM 3514 C C . PRO A 1 454 ? -6.286 30.761 13.034 1.00 81.56 454 PRO A C 1
ATOM 3516 O O . PRO A 1 454 ? -6.478 30.850 11.818 1.00 81.56 454 PRO A O 1
ATOM 3519 N N . MET A 1 455 ? -5.121 31.068 13.601 1.00 87.88 455 MET A N 1
ATOM 3520 C CA . MET A 1 455 ? -3.926 31.339 12.813 1.00 87.88 455 MET A CA 1
ATOM 3521 C C . MET A 1 455 ? -3.268 30.004 12.486 1.00 87.88 455 MET A C 1
ATOM 3523 O O . MET A 1 455 ? -2.985 29.209 13.384 1.00 87.88 455 MET A O 1
ATOM 3527 N N . PHE A 1 456 ? -3.061 29.756 11.197 1.00 92.81 456 PHE A N 1
ATOM 3528 C CA . PHE A 1 456 ? -2.400 28.559 10.702 1.00 92.81 456 PHE A CA 1
ATOM 3529 C C . PHE A 1 456 ? -0.969 28.886 10.282 1.00 92.81 456 PHE A C 1
ATOM 3531 O O . PHE A 1 456 ? -0.729 29.866 9.575 1.00 92.81 456 PHE A O 1
ATOM 3538 N N . HIS A 1 457 ? -0.036 28.037 10.693 1.00 93.81 457 HIS A N 1
ATOM 3539 C CA . HIS A 1 457 ? 1.375 28.109 10.342 1.00 93.81 457 HIS A CA 1
ATOM 3540 C C . HIS A 1 457 ? 1.740 26.893 9.497 1.00 93.81 457 HIS A C 1
ATOM 3542 O O . HIS A 1 457 ? 1.452 25.760 9.885 1.00 93.81 457 HIS A O 1
ATOM 3548 N N . LEU A 1 458 ? 2.359 27.136 8.345 1.00 95.12 458 LEU A N 1
ATOM 3549 C CA . LEU A 1 458 ? 2.942 26.083 7.522 1.00 95.12 458 LEU A CA 1
ATOM 3550 C C . LEU A 1 458 ? 4.321 25.726 8.080 1.00 95.12 458 LEU A C 1
ATOM 3552 O O . LEU A 1 458 ? 5.059 26.616 8.496 1.00 95.12 458 LEU A O 1
ATOM 3556 N N . GLU A 1 459 ? 4.656 24.439 8.097 1.00 93.56 459 GLU A N 1
ATOM 3557 C CA . GLU A 1 459 ? 5.983 23.965 8.506 1.00 93.56 459 GLU A CA 1
ATOM 3558 C C . GLU A 1 459 ? 7.068 24.385 7.517 1.00 93.56 459 GLU A C 1
ATOM 3560 O O . GLU A 1 459 ? 8.142 24.795 7.940 1.00 93.56 459 GLU A O 1
ATOM 3565 N N . ARG A 1 460 ? 6.753 24.335 6.221 1.00 94.69 460 ARG A N 1
ATOM 3566 C CA . ARG A 1 460 ? 7.548 24.946 5.153 1.00 94.69 460 ARG A CA 1
ATOM 3567 C C . ARG A 1 460 ? 6.779 26.090 4.534 1.00 94.69 460 ARG A C 1
ATOM 3569 O O . ARG A 1 460 ? 5.587 25.934 4.232 1.00 94.69 460 ARG A O 1
ATOM 3576 N N . ASP A 1 461 ? 7.440 27.213 4.302 1.00 95.75 461 ASP A N 1
ATOM 3577 C CA . ASP A 1 461 ? 6.813 28.293 3.557 1.00 95.75 461 ASP A CA 1
ATOM 3578 C C . ASP A 1 461 ? 6.694 27.960 2.057 1.00 95.75 461 ASP A C 1
ATOM 3580 O O . ASP A 1 461 ? 7.080 26.891 1.575 1.00 95.75 461 ASP A O 1
ATOM 3584 N N . ARG A 1 462 ? 6.087 28.871 1.291 1.00 95.00 462 ARG A N 1
ATOM 3585 C CA . ARG A 1 462 ? 5.883 28.658 -0.145 1.00 95.00 462 ARG A CA 1
ATOM 3586 C C . ARG A 1 462 ? 7.203 28.554 -0.912 1.00 95.00 462 ARG A C 1
ATOM 3588 O O . ARG A 1 462 ? 7.254 27.809 -1.884 1.00 95.00 462 ARG A O 1
ATOM 3595 N N . CYS A 1 463 ? 8.208 29.348 -0.568 1.00 97.00 463 CYS A N 1
ATOM 3596 C CA . CYS A 1 463 ? 9.477 29.353 -1.286 1.00 97.00 463 CYS A CA 1
ATOM 3597 C C . CYS A 1 463 ? 10.222 28.041 -1.041 1.00 97.00 463 CYS A C 1
ATOM 3599 O O . CYS A 1 463 ? 10.563 27.377 -2.019 1.00 97.00 463 CYS A O 1
ATOM 3601 N N . GLU A 1 464 ? 10.350 27.638 0.225 1.00 96.62 464 GLU A N 1
ATOM 3602 C CA . GLU A 1 464 ? 10.974 26.374 0.637 1.00 96.62 464 GLU A CA 1
ATOM 3603 C C . GLU A 1 464 ? 10.267 25.177 -0.009 1.00 96.62 464 GLU A C 1
ATOM 3605 O O . GLU A 1 464 ? 10.891 24.368 -0.689 1.00 96.62 464 GLU A O 1
ATOM 3610 N N . TYR A 1 465 ? 8.933 25.114 0.080 1.00 96.31 465 TYR A N 1
ATOM 3611 C CA . TYR A 1 465 ? 8.172 24.014 -0.519 1.00 96.31 465 TYR A CA 1
ATOM 3612 C C . TYR A 1 465 ? 8.357 23.931 -2.042 1.00 96.31 465 TYR A C 1
ATOM 3614 O O . TYR A 1 465 ? 8.407 22.848 -2.617 1.00 96.31 465 TYR A O 1
ATOM 3622 N N . MET A 1 466 ? 8.467 25.075 -2.725 1.00 97.12 466 MET A N 1
ATOM 3623 C CA . MET A 1 466 ? 8.715 25.094 -4.169 1.00 97.12 466 MET A CA 1
ATOM 3624 C C . MET A 1 466 ? 10.156 24.713 -4.530 1.00 97.12 466 MET A C 1
ATOM 3626 O O . MET A 1 466 ? 10.391 24.300 -5.666 1.00 97.12 466 MET A O 1
ATOM 3630 N N . GLU A 1 467 ? 11.122 24.885 -3.632 1.00 97.19 467 GLU A N 1
ATOM 3631 C CA . GLU A 1 467 ? 12.489 24.379 -3.800 1.00 97.19 467 GLU A CA 1
ATOM 3632 C C . GLU A 1 467 ? 12.518 22.857 -3.657 1.00 97.19 467 GLU A C 1
ATOM 3634 O O . GLU A 1 467 ? 12.964 22.197 -4.597 1.00 97.19 467 GLU A O 1
ATOM 3639 N N . ASP A 1 468 ? 11.890 22.312 -2.613 1.00 95.81 468 ASP A N 1
ATOM 3640 C CA . ASP A 1 468 ? 11.735 20.864 -2.412 1.00 95.81 468 ASP A CA 1
ATOM 3641 C C . ASP A 1 468 ? 11.059 20.189 -3.624 1.00 95.81 468 ASP A C 1
ATOM 3643 O O . ASP A 1 468 ? 11.492 19.136 -4.093 1.00 95.81 468 ASP A O 1
ATOM 3647 N N . VAL A 1 469 ? 10.024 20.817 -4.205 1.00 96.06 469 VAL A N 1
ATOM 3648 C CA . VAL A 1 469 ? 9.371 20.313 -5.431 1.00 96.06 469 VAL A CA 1
ATOM 3649 C C . VAL A 1 469 ? 10.346 20.252 -6.612 1.00 96.06 469 VAL A C 1
ATOM 3651 O O . VAL A 1 469 ? 10.292 19.307 -7.399 1.00 96.06 469 VAL A O 1
ATOM 3654 N N . ARG A 1 470 ? 11.228 21.246 -6.777 1.00 96.38 470 ARG A N 1
ATOM 3655 C CA . ARG A 1 470 ? 12.210 21.243 -7.878 1.00 96.38 470 ARG A CA 1
ATOM 3656 C C . ARG A 1 470 ? 13.257 20.156 -7.687 1.00 96.38 470 ARG A C 1
ATOM 3658 O O . ARG A 1 470 ? 13.633 19.538 -8.679 1.00 96.38 470 ARG A O 1
ATOM 3665 N N . GLU A 1 471 ? 13.688 19.922 -6.452 1.00 96.00 471 GLU A N 1
ATOM 3666 C CA . GLU A 1 471 ? 14.592 18.822 -6.114 1.00 96.00 471 GLU A CA 1
ATOM 3667 C C . GLU A 1 471 ? 13.938 17.473 -6.431 1.00 96.00 471 GLU A C 1
ATOM 3669 O O . GLU A 1 471 ? 14.489 16.706 -7.215 1.00 96.00 471 GLU A O 1
ATOM 3674 N N . CYS A 1 472 ? 12.699 17.244 -5.979 1.00 94.69 472 CYS A N 1
ATOM 3675 C CA . CYS A 1 472 ? 11.949 16.026 -6.307 1.00 94.69 472 CYS A CA 1
ATOM 3676 C C . CYS A 1 472 ? 11.852 15.792 -7.827 1.00 94.69 472 CYS A C 1
ATOM 3678 O O . CYS A 1 472 ? 12.042 14.676 -8.304 1.00 94.69 472 CYS A O 1
ATOM 3680 N N . LEU A 1 473 ? 11.573 16.842 -8.610 1.00 91.81 473 LEU A N 1
ATOM 3681 C CA . LEU A 1 473 ? 11.502 16.740 -10.073 1.00 91.81 473 LEU A CA 1
ATOM 3682 C C . LEU A 1 473 ? 12.861 16.428 -10.718 1.00 91.81 473 LEU A C 1
ATOM 3684 O O . LEU A 1 473 ? 12.893 15.726 -11.731 1.00 91.81 473 LEU A O 1
ATOM 3688 N N . ALA A 1 474 ? 13.961 16.937 -10.158 1.00 92.38 474 ALA A N 1
ATOM 3689 C CA . ALA A 1 474 ? 15.310 16.635 -10.627 1.00 92.38 474 ALA A CA 1
ATOM 3690 C C . ALA A 1 474 ? 15.676 15.166 -10.361 1.00 92.38 474 ALA A C 1
ATOM 3692 O O . ALA A 1 474 ? 16.118 14.480 -11.282 1.00 92.38 474 ALA A O 1
ATOM 3693 N N . GLU A 1 475 ? 15.392 14.659 -9.160 1.00 93.56 475 GLU A N 1
ATOM 3694 C CA . GLU A 1 475 ? 15.602 13.250 -8.794 1.00 93.56 475 GLU A CA 1
ATOM 3695 C C . GLU A 1 475 ? 14.783 12.304 -9.694 1.00 93.56 475 GLU A C 1
ATOM 3697 O O . GLU A 1 475 ? 15.303 11.321 -10.229 1.00 93.56 475 GLU A O 1
ATOM 3702 N N . ILE A 1 476 ? 13.517 12.647 -9.978 1.00 90.38 476 ILE A N 1
ATOM 3703 C CA . ILE A 1 476 ? 12.680 11.886 -10.923 1.00 90.38 476 ILE A CA 1
ATOM 3704 C C . ILE A 1 476 ? 13.288 11.880 -12.333 1.00 90.38 476 ILE A C 1
ATOM 3706 O O . ILE A 1 476 ? 13.280 10.864 -13.040 1.00 90.38 476 ILE A O 1
ATOM 3710 N N . GLN A 1 477 ? 13.820 13.020 -12.773 1.00 89.12 477 GLN A N 1
ATOM 3711 C CA . GLN A 1 477 ? 14.451 13.136 -14.083 1.00 89.12 477 GLN A CA 1
ATOM 3712 C C . GLN A 1 477 ? 15.722 12.284 -14.197 1.00 89.12 477 GLN A C 1
ATOM 3714 O O . GLN A 1 477 ? 15.950 11.693 -15.261 1.00 89.12 477 GLN A O 1
ATOM 3719 N N . GLU A 1 478 ? 16.510 12.194 -13.125 1.00 90.88 478 GLU A N 1
ATOM 3720 C CA . GLU A 1 478 ? 17.696 11.333 -13.051 1.00 90.88 478 GLU A CA 1
ATOM 3721 C C . GLU A 1 478 ? 17.370 9.847 -12.901 1.00 90.88 478 GLU A C 1
ATOM 3723 O O . GLU A 1 478 ? 18.212 9.002 -13.214 1.00 90.88 478 GLU A O 1
ATOM 3728 N N . GLY A 1 479 ? 16.118 9.534 -12.566 1.00 84.69 479 GLY A N 1
ATOM 3729 C CA . GLY A 1 479 ? 15.624 8.170 -12.417 1.00 84.69 479 GLY A CA 1
ATOM 3730 C C . GLY A 1 479 ? 15.741 7.633 -11.000 1.00 84.69 479 GLY A C 1
ATOM 3731 O O . GLY A 1 479 ? 15.401 6.478 -10.792 1.00 84.69 479 GLY A O 1
ATOM 3732 N N . GLU A 1 480 ? 16.150 8.454 -10.033 1.00 87.25 480 GLU A N 1
ATOM 3733 C CA . GLU A 1 480 ? 16.314 8.082 -8.619 1.00 87.25 480 GLU A CA 1
ATOM 3734 C C . GLU A 1 480 ? 14.977 7.751 -7.935 1.00 87.25 480 GLU A C 1
ATOM 3736 O O . GLU A 1 480 ? 14.930 7.056 -6.925 1.00 87.25 480 GLU A O 1
ATOM 3741 N N . THR A 1 481 ? 13.861 8.215 -8.499 1.00 83.94 481 THR A N 1
ATOM 3742 C CA . THR A 1 481 ? 12.508 7.796 -8.121 1.00 83.94 481 THR A CA 1
ATOM 3743 C C . THR A 1 481 ? 11.529 8.038 -9.269 1.00 83.94 481 THR A C 1
ATOM 3745 O O . THR A 1 481 ? 11.818 8.755 -10.226 1.00 83.94 481 THR A O 1
ATOM 3748 N N . TYR A 1 482 ? 10.352 7.432 -9.189 1.00 77.25 482 TYR A N 1
ATOM 3749 C CA . TYR A 1 482 ? 9.286 7.575 -10.177 1.00 77.25 482 TYR A CA 1
ATOM 3750 C C . TYR A 1 482 ? 8.297 8.680 -9.799 1.00 77.25 482 TYR A C 1
ATOM 3752 O O . TYR A 1 482 ? 7.901 9.487 -10.643 1.00 77.25 482 TYR A O 1
ATOM 3760 N N . GLU A 1 483 ? 7.946 8.740 -8.518 1.00 83.94 483 GLU A N 1
ATOM 3761 C CA . GLU A 1 483 ? 7.024 9.701 -7.927 1.00 83.94 483 GLU A CA 1
ATOM 3762 C C . GLU A 1 483 ? 7.474 10.030 -6.504 1.00 83.94 483 GLU A C 1
ATOM 3764 O O . GLU A 1 483 ? 8.079 9.207 -5.813 1.00 83.94 483 GLU A O 1
ATOM 3769 N N . VAL A 1 484 ? 7.170 11.251 -6.064 1.00 89.31 484 VAL A N 1
ATOM 3770 C CA . VAL A 1 484 ? 7.344 11.670 -4.675 1.00 89.31 484 VAL A CA 1
ATOM 3771 C C . VAL A 1 484 ? 6.063 12.342 -4.199 1.00 89.31 484 VAL A C 1
ATOM 3773 O O . VAL A 1 484 ? 5.692 13.411 -4.685 1.00 89.31 484 VAL A O 1
ATOM 3776 N N . CYS A 1 485 ? 5.423 11.747 -3.195 1.00 90.88 485 CYS A N 1
ATOM 3777 C CA . CYS A 1 485 ? 4.332 12.375 -2.456 1.00 90.88 485 CYS A CA 1
ATOM 3778 C C . CYS A 1 485 ? 4.909 13.342 -1.415 1.00 90.88 485 CYS A C 1
ATOM 3780 O O . CYS A 1 485 ? 5.035 13.010 -0.235 1.00 90.88 485 CYS A O 1
ATOM 3782 N N . LEU A 1 486 ? 5.298 14.540 -1.855 1.00 93.31 486 LEU A N 1
ATOM 3783 C CA . LEU A 1 486 ? 5.766 15.589 -0.953 1.00 93.31 486 LEU A CA 1
ATOM 3784 C C . LEU A 1 486 ? 4.578 16.181 -0.179 1.00 93.31 486 LEU A C 1
ATOM 3786 O O . LEU A 1 486 ? 3.573 16.573 -0.769 1.00 93.31 486 LEU A O 1
ATOM 3790 N N . THR A 1 487 ? 4.702 16.266 1.146 1.00 93.50 487 THR A N 1
ATOM 3791 C CA . THR A 1 487 ? 3.658 16.798 2.036 1.00 93.50 487 THR A CA 1
ATOM 3792 C C . THR A 1 487 ? 4.168 17.967 2.872 1.00 93.50 487 THR A C 1
ATOM 3794 O O . THR A 1 487 ? 5.347 18.021 3.224 1.00 93.50 487 THR A O 1
ATOM 3797 N N . ASN A 1 488 ? 3.266 18.871 3.259 1.00 94.06 488 ASN A N 1
ATOM 3798 C CA . ASN A 1 488 ? 3.536 19.946 4.214 1.00 94.06 488 ASN A CA 1
ATOM 3799 C C . ASN A 1 488 ? 2.597 19.827 5.420 1.00 94.06 488 ASN A C 1
ATOM 3801 O O . ASN A 1 488 ? 1.466 19.359 5.284 1.00 94.06 488 ASN A O 1
ATOM 3805 N N . ARG A 1 489 ? 3.048 20.273 6.593 1.00 93.31 489 ARG A N 1
ATOM 3806 C CA . ARG A 1 489 ? 2.255 20.242 7.823 1.00 93.31 489 ARG A CA 1
ATOM 3807 C C . ARG A 1 489 ? 1.726 21.632 8.145 1.00 93.31 489 ARG A C 1
ATOM 3809 O O . ARG A 1 489 ? 2.441 22.623 8.025 1.00 93.31 489 ARG A O 1
ATOM 3816 N N . ILE A 1 490 ? 0.475 21.689 8.590 1.00 94.00 490 ILE A N 1
ATOM 3817 C CA . ILE A 1 490 ? -0.180 22.918 9.040 1.00 94.00 490 ILE A CA 1
ATOM 3818 C C . ILE A 1 490 ? -0.445 22.792 10.540 1.00 94.00 490 ILE A C 1
ATOM 3820 O O . ILE A 1 490 ? -0.990 21.784 10.984 1.00 94.00 490 ILE A O 1
ATOM 3824 N N . ARG A 1 491 ? -0.056 23.800 11.325 1.00 92.50 491 ARG A N 1
ATOM 3825 C CA . ARG A 1 491 ? -0.257 23.844 12.783 1.00 92.50 491 ARG A CA 1
ATOM 3826 C C . ARG A 1 491 ? -1.047 25.083 13.190 1.00 92.50 491 ARG A C 1
ATOM 3828 O O . ARG A 1 491 ? -0.949 26.123 12.543 1.00 92.50 491 ARG A O 1
ATOM 3835 N N . SER A 1 492 ? -1.795 24.988 14.284 1.00 91.81 492 SER A N 1
ATOM 3836 C CA . SER A 1 492 ? -2.463 26.126 14.918 1.00 91.81 492 SER A CA 1
ATOM 3837 C C . SER A 1 492 ? -2.372 26.004 16.436 1.00 91.81 492 SER A C 1
ATOM 3839 O O . SER A 1 492 ? -2.373 24.896 16.961 1.00 91.81 492 SER A O 1
ATOM 3841 N N . SER A 1 493 ? -2.300 27.138 17.133 1.00 88.81 493 SER A N 1
ATOM 3842 C CA . SER A 1 493 ? -2.338 27.214 18.600 1.00 88.81 493 SER A CA 1
ATOM 3843 C C . SER A 1 493 ? -3.760 27.350 19.160 1.00 88.81 493 SER A C 1
ATOM 3845 O O . SER A 1 493 ? -3.940 27.567 20.358 1.00 88.81 493 SER A O 1
ATOM 3847 N N . SER A 1 494 ? -4.784 27.266 18.306 1.00 84.56 494 SER A N 1
ATOM 3848 C CA . SER A 1 494 ? -6.180 27.319 18.730 1.00 84.56 494 SER A CA 1
ATOM 3849 C C . SER A 1 494 ? -6.563 26.088 19.548 1.00 84.56 494 SER A C 1
ATOM 3851 O O . SER A 1 494 ? -6.348 24.958 19.123 1.00 84.56 494 SER A O 1
ATOM 3853 N N . VAL A 1 495 ? -7.180 26.323 20.705 1.00 81.19 495 VAL A N 1
ATOM 3854 C CA . VAL A 1 495 ? -7.741 25.268 21.554 1.00 81.19 495 VAL A CA 1
ATOM 3855 C C . VAL A 1 495 ? -9.152 24.954 21.066 1.00 81.19 495 VAL A C 1
ATOM 3857 O O . VAL A 1 495 ? -9.994 25.850 20.992 1.00 81.19 495 VAL A O 1
ATOM 3860 N N . VAL A 1 496 ? -9.400 23.694 20.715 1.00 84.50 496 VAL A N 1
ATOM 3861 C CA . VAL A 1 496 ? -10.694 23.191 20.236 1.00 84.50 496 VAL A CA 1
ATOM 3862 C C . VAL A 1 496 ? -10.955 21.851 20.918 1.00 84.50 496 VAL A C 1
ATOM 3864 O O . VAL A 1 496 ? -10.018 21.070 21.068 1.00 84.50 496 VAL A O 1
ATOM 3867 N N . GLU A 1 497 ? -12.196 21.579 21.329 1.00 87.12 497 GLU A N 1
ATOM 3868 C CA . GLU A 1 497 ? -12.565 20.231 21.781 1.00 87.12 497 GLU A CA 1
ATOM 3869 C C . GLU A 1 497 ? -12.498 19.279 20.563 1.00 87.12 497 GLU A C 1
ATOM 3871 O O . GLU A 1 497 ? -13.177 19.534 19.558 1.00 87.12 497 GLU A O 1
ATOM 3876 N N . PRO A 1 498 ? -11.669 18.215 20.596 1.00 90.19 498 PRO A N 1
ATOM 3877 C CA . PRO A 1 498 ? -11.532 17.277 19.485 1.00 90.19 498 PRO A CA 1
ATOM 3878 C C . PRO A 1 498 ? -12.834 16.686 18.916 1.00 90.19 498 PRO A C 1
ATOM 3880 O O . PRO A 1 498 ? -12.962 16.571 17.698 1.00 90.19 498 PRO A O 1
ATOM 3883 N N . LEU A 1 499 ? -13.809 16.318 19.746 1.00 89.50 499 LEU A N 1
ATOM 3884 C CA . LEU A 1 499 ? -15.093 15.765 19.316 1.00 89.50 499 LEU A CA 1
ATOM 3885 C C . LEU A 1 499 ? -15.934 16.806 18.566 1.00 89.50 499 LEU A C 1
ATOM 3887 O O . LEU A 1 499 ? -16.543 16.485 17.544 1.00 89.50 499 LEU A O 1
ATOM 3891 N N . ASP A 1 500 ? -15.924 18.066 19.006 1.00 87.25 500 ASP A N 1
ATOM 3892 C CA . ASP A 1 500 ? -16.609 19.155 18.296 1.00 87.25 500 ASP A CA 1
ATOM 3893 C C . ASP A 1 500 ? -15.946 19.458 16.945 1.00 87.25 500 ASP A C 1
ATOM 3895 O O . ASP A 1 500 ? -16.633 19.706 15.941 1.00 87.25 500 ASP A O 1
ATOM 3899 N N . LEU A 1 501 ? -14.610 19.384 16.893 1.00 89.12 501 LEU A N 1
ATOM 3900 C CA . LEU A 1 501 ? -13.859 19.459 15.642 1.00 89.12 501 LEU A CA 1
ATOM 3901 C C . LEU A 1 501 ? -14.245 18.307 14.707 1.00 89.12 501 LEU A C 1
ATOM 3903 O O . LEU A 1 501 ? -14.582 18.561 13.549 1.00 89.12 501 LEU A O 1
ATOM 3907 N N . TYR A 1 502 ? -14.250 17.067 15.199 1.00 91.62 502 TYR A N 1
ATOM 3908 C CA . TYR A 1 502 ? -14.596 15.890 14.405 1.00 91.62 502 TYR A CA 1
ATOM 3909 C C . TYR A 1 502 ? -16.022 15.956 13.852 1.00 91.62 502 TYR A C 1
ATOM 3911 O O . TYR A 1 502 ? -16.208 15.798 12.647 1.00 91.62 502 TYR A O 1
ATOM 3919 N N . LYS A 1 503 ? -17.019 16.285 14.685 1.00 88.25 503 LYS A N 1
ATOM 3920 C CA . LYS A 1 503 ? -18.415 16.488 14.248 1.00 88.25 503 LYS A CA 1
ATOM 3921 C C . LYS A 1 503 ? -18.510 17.516 13.119 1.00 88.25 503 LYS A C 1
ATOM 3923 O O . LYS A 1 503 ? -19.241 17.326 12.145 1.00 88.25 503 LYS A O 1
ATOM 3928 N N . THR A 1 504 ? -17.745 18.602 13.225 1.00 87.06 504 THR A N 1
ATOM 3929 C CA . THR A 1 504 ? -17.700 19.648 12.195 1.00 87.06 504 THR A CA 1
ATOM 3930 C C . THR A 1 504 ? -17.040 19.153 10.908 1.00 87.06 504 THR A C 1
ATOM 3932 O O . THR A 1 504 ? -17.548 19.434 9.822 1.00 87.06 504 THR A O 1
ATOM 3935 N N . LEU A 1 505 ? -15.923 18.426 11.013 1.00 89.31 505 LEU A N 1
ATOM 3936 C CA . LEU A 1 505 ? -15.217 17.852 9.866 1.00 89.31 505 LEU A CA 1
ATOM 3937 C C . LEU A 1 505 ? -16.090 16.836 9.133 1.00 89.31 505 LEU A C 1
ATOM 3939 O O . LEU A 1 505 ? -16.291 16.974 7.931 1.00 89.31 505 LEU A O 1
ATOM 3943 N N . ARG A 1 506 ? -16.681 15.898 9.871 1.00 87.06 506 ARG A N 1
ATOM 3944 C CA . ARG A 1 506 ? -17.565 14.848 9.364 1.00 87.06 506 ARG A CA 1
ATOM 3945 C C . ARG A 1 506 ? -18.748 15.404 8.572 1.00 87.06 506 ARG A C 1
ATOM 3947 O O . ARG A 1 506 ? -19.012 14.964 7.465 1.00 87.06 506 ARG A O 1
ATOM 3954 N N . ARG A 1 507 ? -19.425 16.435 9.087 1.00 84.25 507 ARG A N 1
ATOM 3955 C CA . ARG A 1 507 ? -20.557 17.066 8.379 1.00 84.25 507 ARG A CA 1
ATOM 3956 C C . ARG A 1 507 ? -20.135 17.863 7.140 1.00 84.25 507 ARG A C 1
ATOM 3958 O O . ARG A 1 507 ? -20.965 18.135 6.278 1.00 84.25 507 ARG A O 1
ATOM 3965 N N . ARG A 1 508 ? -18.876 18.315 7.072 1.00 87.00 508 ARG A N 1
ATOM 3966 C CA . ARG A 1 508 ? -18.339 19.073 5.927 1.00 87.00 508 ARG A CA 1
ATOM 3967 C C . ARG A 1 508 ? -17.676 18.188 4.879 1.00 87.00 508 ARG A C 1
ATOM 3969 O O . ARG A 1 508 ? -17.579 18.616 3.732 1.00 87.00 508 ARG A O 1
ATOM 3976 N N . ASN A 1 509 ? -17.181 17.023 5.277 1.00 85.31 509 ASN A N 1
ATOM 3977 C CA . ASN A 1 509 ? -16.453 16.101 4.427 1.00 85.31 509 ASN A CA 1
ATOM 3978 C C . ASN A 1 509 ? -16.958 14.678 4.661 1.00 85.31 509 ASN A C 1
ATOM 3980 O O . ASN A 1 509 ? -16.618 14.041 5.659 1.00 85.31 509 ASN A O 1
ATOM 3984 N N . ASP A 1 510 ? -17.755 14.208 3.709 1.00 80.56 510 ASP A N 1
ATOM 3985 C CA . ASP A 1 510 ? -18.420 12.914 3.747 1.00 80.56 510 ASP A CA 1
ATOM 3986 C C . ASP A 1 510 ? -17.443 11.798 3.348 1.00 80.56 510 ASP A C 1
ATOM 3988 O O . ASP A 1 510 ? -17.377 11.360 2.198 1.00 80.56 510 ASP A O 1
ATOM 3992 N N . ALA A 1 511 ? -16.575 11.420 4.287 1.00 87.25 511 ALA A N 1
ATOM 3993 C CA . ALA A 1 511 ? -15.442 10.544 4.024 1.00 87.25 511 ALA A CA 1
ATOM 3994 C C . ALA A 1 511 ? -15.752 9.074 4.385 1.00 87.25 511 ALA A C 1
ATOM 3996 O O . ALA A 1 511 ? -16.096 8.805 5.535 1.00 87.25 511 ALA A O 1
ATOM 3997 N N . PRO A 1 512 ? -15.576 8.101 3.463 1.00 86.25 512 PRO A N 1
ATOM 3998 C CA . PRO A 1 512 ? -15.869 6.682 3.700 1.00 86.25 512 PRO A CA 1
ATOM 3999 C C . PRO A 1 512 ? -15.098 6.025 4.845 1.00 86.25 512 PRO A C 1
ATOM 4001 O O . PRO A 1 512 ? -15.586 5.052 5.414 1.00 86.25 512 PRO A O 1
ATOM 4004 N N . TYR A 1 513 ? -13.918 6.544 5.181 1.00 89.62 513 TYR A N 1
ATOM 4005 C CA . TYR A 1 513 ? -13.055 6.018 6.238 1.00 89.62 513 TYR A CA 1
ATOM 4006 C C . TYR A 1 513 ? -12.779 7.108 7.281 1.00 89.62 513 TYR A C 1
ATOM 4008 O O . TYR A 1 513 ? -11.628 7.395 7.626 1.00 89.62 513 TYR A O 1
ATOM 4016 N N . ALA A 1 514 ? -13.843 7.776 7.735 1.00 93.06 514 ALA A N 1
ATOM 4017 C CA . ALA A 1 514 ? -13.760 8.751 8.811 1.00 93.06 514 ALA A CA 1
ATOM 4018 C C . ALA A 1 514 ? -13.523 8.048 10.154 1.00 93.06 514 ALA A C 1
ATOM 4020 O O . ALA A 1 514 ? -14.019 6.949 10.405 1.00 93.06 514 ALA A O 1
ATOM 4021 N N . ALA A 1 515 ? -12.743 8.678 11.027 1.00 95.31 515 ALA A N 1
ATOM 4022 C CA . ALA A 1 515 ? -12.492 8.140 12.355 1.00 95.31 515 ALA A CA 1
ATOM 4023 C C . ALA A 1 515 ? -12.258 9.245 13.381 1.00 95.31 515 ALA A C 1
ATOM 4025 O O . ALA A 1 515 ? -11.512 10.194 13.136 1.00 95.31 515 ALA A O 1
ATOM 4026 N N . PHE A 1 516 ? -12.836 9.071 14.561 1.00 96.12 516 PHE A N 1
ATOM 4027 C CA . PHE A 1 516 ? -12.455 9.775 15.773 1.00 96.12 516 PHE A CA 1
ATOM 4028 C C . PHE A 1 516 ? -11.798 8.785 16.723 1.00 96.12 516 PHE A C 1
ATOM 4030 O O . PHE A 1 516 ? -12.423 7.797 17.106 1.00 96.12 516 PHE A O 1
ATOM 4037 N N . LEU A 1 517 ? -10.544 9.033 17.095 1.00 96.44 517 LEU A N 1
ATOM 4038 C CA . LEU A 1 517 ? -9.792 8.181 18.015 1.00 96.44 517 LEU A CA 1
ATOM 4039 C C . LEU A 1 517 ? -9.347 9.017 19.217 1.00 96.44 517 LEU A C 1
ATOM 4041 O O . LEU A 1 517 ? -8.432 9.835 19.095 1.00 96.44 517 LEU A O 1
ATOM 4045 N N . ARG A 1 518 ? -9.954 8.797 20.385 1.00 94.62 518 ARG A N 1
ATOM 4046 C CA . ARG A 1 518 ? -9.516 9.379 21.661 1.00 94.62 518 ARG A CA 1
ATOM 4047 C C . ARG A 1 518 ? -8.761 8.303 22.439 1.00 94.62 518 ARG A C 1
ATOM 4049 O O . ARG A 1 518 ? -9.310 7.667 23.332 1.00 94.62 518 ARG A O 1
ATOM 4056 N N . LEU A 1 519 ? -7.513 8.059 22.026 1.00 93.06 519 LEU A N 1
ATOM 4057 C CA . LEU A 1 519 ? -6.611 7.049 22.610 1.00 93.06 519 LEU A CA 1
ATOM 4058 C C . LEU A 1 519 ? -5.582 7.636 23.592 1.00 93.06 519 LEU A C 1
ATOM 4060 O O . LEU A 1 519 ? -4.886 6.873 24.255 1.00 93.06 519 LEU A O 1
ATOM 4064 N N . SER A 1 520 ? -5.593 8.958 23.786 1.00 87.69 520 SER A N 1
ATOM 4065 C CA . SER A 1 520 ? -4.964 9.658 24.908 1.00 87.69 520 SER A CA 1
ATOM 4066 C C . SER A 1 520 ? -5.959 10.624 25.572 1.00 87.69 520 SER A C 1
ATOM 4068 O O . SER A 1 520 ? -6.950 11.047 24.968 1.00 87.69 520 SER A O 1
ATOM 4070 N N . ASP A 1 521 ? -5.701 10.961 26.830 1.00 84.88 521 ASP A N 1
ATOM 4071 C CA . ASP A 1 521 ? -6.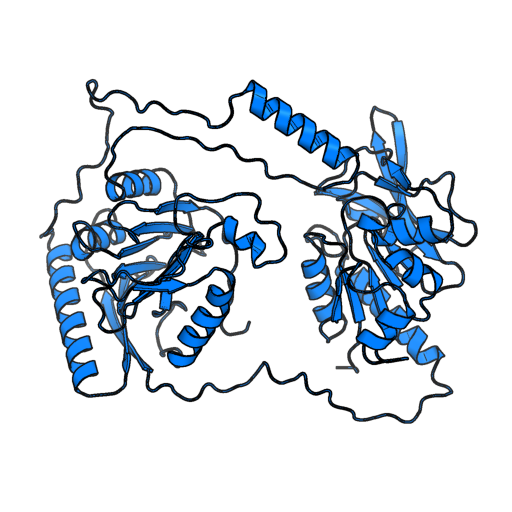346 12.043 27.571 1.00 84.88 521 ASP A CA 1
ATOM 4072 C C . ASP A 1 521 ? -5.869 13.440 27.128 1.00 84.88 521 ASP A C 1
ATOM 4074 O O . ASP A 1 521 ? -6.617 14.410 27.264 1.00 84.88 521 ASP A O 1
ATOM 4078 N N . GLU A 1 522 ? -4.670 13.538 26.548 1.00 86.56 522 GLU A N 1
ATOM 4079 C CA . GLU A 1 522 ? -4.046 14.792 26.110 1.00 86.56 522 GLU A CA 1
ATOM 4080 C C . GLU A 1 522 ? -4.380 15.176 24.659 1.00 86.56 522 GLU A C 1
ATOM 4082 O O . GLU A 1 522 ? -4.372 16.357 24.306 1.00 86.56 522 GLU A O 1
ATOM 4087 N N . TRP A 1 523 ? -4.667 14.199 23.797 1.00 89.75 523 TRP A N 1
ATOM 4088 C CA . TRP A 1 523 ? -4.893 14.427 22.368 1.00 89.75 523 TRP A CA 1
ATOM 4089 C C . TRP A 1 523 ? -5.800 13.362 21.741 1.00 89.75 523 TRP A C 1
ATOM 4091 O O . TRP A 1 523 ? -6.011 12.277 22.282 1.00 89.75 523 TRP A O 1
ATOM 4101 N N . ALA A 1 524 ? -6.338 13.674 20.561 1.00 93.56 524 ALA A N 1
ATOM 4102 C CA . ALA A 1 524 ? -7.170 12.766 19.777 1.00 93.56 524 ALA A CA 1
ATOM 4103 C C . ALA A 1 524 ? -6.892 12.914 18.274 1.00 93.56 524 ALA A C 1
ATOM 4105 O O . ALA A 1 524 ? -6.453 13.969 17.808 1.00 93.56 524 ALA A O 1
ATOM 4106 N N . VAL A 1 525 ? -7.182 11.861 17.509 1.00 95.31 525 VAL A N 1
ATOM 4107 C CA . VAL A 1 525 ? -7.096 11.859 16.043 1.00 95.31 525 VAL A CA 1
ATOM 4108 C C . VAL A 1 525 ? -8.480 12.116 15.461 1.00 95.31 525 VAL A C 1
ATOM 4110 O O . VAL A 1 525 ? -9.424 11.385 15.752 1.00 95.31 525 VAL A O 1
ATOM 4113 N N . CYS A 1 526 ? -8.587 13.136 14.609 1.00 95.38 526 CYS A N 1
ATOM 4114 C CA . CYS A 1 526 ? -9.775 13.415 13.802 1.00 95.38 526 CYS A CA 1
ATOM 4115 C C . CYS A 1 526 ? -9.444 13.137 12.330 1.00 95.38 526 CYS A C 1
ATOM 4117 O O . CYS A 1 526 ? -8.658 13.866 11.723 1.00 95.38 526 CYS A O 1
ATOM 4119 N N . CYS A 1 527 ? -10.023 12.084 11.762 1.00 94.81 527 CYS A N 1
ATOM 4120 C CA . CYS A 1 527 ? -9.744 11.593 10.417 1.00 94.81 527 CYS A CA 1
ATOM 4121 C C . CYS A 1 527 ? -10.979 11.715 9.517 1.00 94.81 527 CYS A C 1
ATOM 4123 O O . CYS A 1 527 ? -12.078 11.325 9.904 1.00 94.81 527 CYS A O 1
ATOM 4125 N N . CYS A 1 528 ? -10.778 12.192 8.288 1.00 92.94 528 CYS A N 1
ATOM 4126 C CA . CYS A 1 528 ? -11.775 12.165 7.216 1.00 92.94 528 CYS A CA 1
ATOM 4127 C C . CYS A 1 528 ? -11.127 11.633 5.929 1.00 92.94 528 CYS A C 1
ATOM 4129 O O . CYS A 1 528 ? -11.026 12.357 4.936 1.00 92.94 528 CYS A O 1
ATOM 4131 N N . SER A 1 529 ? -10.617 10.397 5.975 1.00 91.25 529 SER A N 1
ATOM 4132 C CA . SER A 1 529 ? -9.926 9.784 4.838 1.00 91.25 529 SER A CA 1
ATOM 4133 C C . SER A 1 529 ? -10.918 9.284 3.780 1.00 91.25 529 SER A C 1
ATOM 4135 O O . SER A 1 529 ? -11.839 8.530 4.110 1.00 91.25 529 SER A O 1
ATOM 4137 N N . PRO A 1 530 ? -10.726 9.636 2.497 1.00 88.38 530 PRO A N 1
ATOM 4138 C CA . PRO A 1 530 ? -11.475 9.032 1.402 1.00 88.38 530 PRO A CA 1
ATOM 4139 C C . PRO A 1 530 ? -10.914 7.673 0.964 1.00 88.38 530 PRO A C 1
ATOM 4141 O O . PRO A 1 530 ? -11.557 6.957 0.197 1.00 88.38 530 PRO A O 1
ATOM 4144 N N . GLU A 1 531 ? -9.728 7.301 1.442 1.00 87.19 531 GLU A N 1
ATOM 4145 C CA . GLU A 1 531 ? -8.961 6.179 0.913 1.00 87.19 531 GLU A CA 1
ATOM 4146 C C . GLU A 1 531 ? -8.807 5.047 1.924 1.00 87.19 531 GLU A C 1
ATOM 4148 O O . GLU A 1 531 ? -8.536 5.259 3.110 1.00 87.19 531 GLU A O 1
ATOM 4153 N N . ARG A 1 532 ? -8.946 3.822 1.408 1.00 88.31 532 ARG A N 1
ATOM 4154 C CA . ARG A 1 532 ? -8.638 2.586 2.120 1.00 88.31 532 ARG A CA 1
ATOM 4155 C C . ARG A 1 532 ? -7.209 2.183 1.819 1.00 88.31 532 ARG A C 1
ATOM 4157 O O . ARG A 1 532 ? -6.881 1.975 0.656 1.00 88.31 532 ARG A O 1
ATOM 4164 N N . PHE A 1 533 ? -6.416 1.978 2.863 1.00 89.75 533 PHE A N 1
ATOM 4165 C CA . PHE A 1 533 ? -5.057 1.467 2.714 1.00 89.75 533 PHE A CA 1
ATOM 4166 C C . PHE A 1 533 ? -5.049 -0.013 2.303 1.00 89.75 533 PHE A C 1
ATOM 4168 O O . PHE A 1 533 ? -4.577 -0.366 1.228 1.00 89.75 533 PHE A O 1
ATOM 4175 N N . LEU A 1 534 ? -5.639 -0.879 3.130 1.00 88.81 534 LEU A N 1
ATOM 4176 C CA . LEU A 1 534 ? -5.701 -2.322 2.902 1.00 88.81 534 LEU A CA 1
ATOM 4177 C C . LEU A 1 534 ? -7.002 -2.888 3.481 1.00 88.81 534 LEU A C 1
ATOM 4179 O O . LEU A 1 534 ? -7.510 -2.395 4.489 1.00 88.81 534 LEU A O 1
ATOM 4183 N N . ARG A 1 535 ? -7.540 -3.931 2.844 1.00 86.81 535 ARG A N 1
ATOM 4184 C CA . ARG A 1 535 ? -8.568 -4.807 3.414 1.00 86.81 535 ARG A CA 1
ATOM 4185 C C . ARG A 1 535 ? -8.116 -6.244 3.215 1.00 86.81 535 ARG A C 1
ATOM 4187 O O . ARG A 1 535 ? -7.771 -6.603 2.097 1.00 86.81 535 ARG A O 1
ATOM 4194 N N . VAL A 1 536 ? -8.174 -7.019 4.286 1.00 84.44 536 VAL A N 1
ATOM 4195 C CA . VAL A 1 536 ? -7.989 -8.471 4.281 1.00 84.44 536 VAL A CA 1
ATOM 4196 C C . VAL A 1 536 ? -9.298 -9.070 4.774 1.00 84.44 536 VAL A C 1
ATOM 4198 O O . VAL A 1 536 ? -9.901 -8.522 5.706 1.00 84.44 536 VAL A O 1
ATOM 4201 N N . ASP A 1 537 ? -9.783 -10.120 4.122 1.00 80.38 537 ASP A N 1
ATOM 4202 C CA . ASP A 1 537 ? -10.968 -10.845 4.574 1.00 80.38 537 ASP A CA 1
ATOM 4203 C C . ASP A 1 537 ? -10.614 -12.278 5.002 1.00 80.38 537 ASP A C 1
ATOM 4205 O O . ASP A 1 537 ? -9.446 -12.618 5.176 1.00 80.38 537 ASP A O 1
ATOM 4209 N N . GLY A 1 538 ? -11.627 -13.096 5.296 1.00 71.88 538 GLY A N 1
ATOM 4210 C CA . GLY A 1 538 ? -11.415 -14.455 5.796 1.00 71.88 538 GLY A CA 1
ATOM 4211 C C . GLY A 1 538 ? -10.783 -15.408 4.777 1.00 71.88 538 GLY A C 1
ATOM 4212 O O . GLY A 1 538 ? -10.319 -16.475 5.176 1.00 71.88 538 GLY A O 1
ATOM 4213 N N . GLU A 1 539 ? -10.757 -15.052 3.489 1.00 70.56 539 GLU A N 1
ATOM 4214 C CA . GLU A 1 539 ? -10.146 -15.854 2.423 1.00 70.56 539 GLU A CA 1
ATOM 4215 C C . GLU A 1 539 ? -8.666 -15.497 2.180 1.00 70.56 539 GLU A C 1
ATOM 4217 O O . GLU A 1 539 ? -7.986 -16.191 1.416 1.00 70.56 539 GLU A O 1
ATOM 4222 N N . GLY A 1 540 ? -8.151 -14.476 2.877 1.00 57.16 540 GLY A N 1
ATOM 4223 C CA . GLY A 1 540 ? -6.804 -13.922 2.703 1.00 57.16 540 GLY A CA 1
ATOM 4224 C C . GLY A 1 540 ? -6.805 -12.722 1.774 1.00 57.16 540 GLY A C 1
ATOM 4225 O O . GLY A 1 540 ? -5.826 -12.613 0.998 1.00 57.16 540 GLY A O 1
#

Organism: NCBI:txid101924

Nearest PDB structures (foldseek):
  8hx7-assembly1_B  TM=5.348E-01  e=9.890E-40  Streptomyces venezuelae
  8hx6-assembly1_A  TM=5.150E-01  e=8.843E-39  Streptomyces venezuelae
  8hx9-assembly1_B  TM=5.069E-01  e=1.975E-39  Streptomyces venezuelae
  8hx6-assembly1_B  TM=5.218E-01  e=3.330E-38  Streptomyces venezuelae
  8hx9-assembly1_A  TM=5.399E-01  e=5.355E-34  Streptomyces venezuelae

Radius of gyration: 28.68 Å; Cα contacts (8 Å, |Δi|>4): 986; chains: 1; bounding box: 65×77×70 Å

Solvent-accessible surface area (backbone atoms only — not comparable to full-atom values): 30678 Å² total; per-residue (Å²): 132,77,87,55,49,43,30,39,32,35,36,35,81,33,94,57,43,62,48,42,41,53,54,45,20,72,69,31,69,32,73,49,49,76,43,54,31,70,81,42,81,38,46,69,51,48,33,51,76,58,67,30,91,84,52,54,51,32,39,35,33,33,36,33,38,47,45,63,88,39,59,89,41,30,37,23,49,52,47,29,70,72,66,59,86,49,36,34,41,14,27,31,41,24,22,42,28,59,41,43,65,63,70,19,46,78,39,70,28,83,54,44,68,26,63,79,36,76,43,48,36,45,60,74,50,52,71,54,36,47,97,53,68,78,52,40,41,33,29,25,53,44,16,54,34,53,36,85,92,43,66,32,91,60,52,40,81,40,22,31,27,80,34,71,33,98,91,43,82,45,75,45,63,35,24,38,31,39,74,89,50,61,40,38,24,28,42,38,43,48,62,41,91,75,17,59,64,18,67,52,32,53,49,34,47,51,50,54,37,52,53,55,53,57,75,56,59,90,75,72,90,81,83,80,87,79,88,67,99,73,80,82,83,70,85,73,83,71,74,80,54,51,38,43,73,48,73,51,79,47,76,60,88,56,76,60,96,55,52,68,62,54,52,43,44,59,78,44,51,82,87,48,62,41,26,40,37,41,38,28,43,73,90,39,95,92,10,49,54,29,40,35,42,39,34,86,32,97,75,19,30,37,41,33,21,35,75,87,61,97,72,79,73,78,82,65,72,51,95,71,40,54,47,45,68,36,48,66,87,48,41,64,62,54,50,48,55,52,50,62,63,55,38,54,79,86,66,87,90,63,96,66,87,84,73,56,48,75,49,74,53,74,41,80,54,50,38,43,80,71,83,43,80,67,85,62,84,72,96,58,66,35,24,41,35,35,31,23,27,37,32,40,37,38,31,62,84,76,42,30,40,34,43,35,35,50,44,53,78,52,73,70,46,54,52,51,51,48,52,52,51,55,53,51,51,54,55,52,50,34,47,56,73,69,53,58,92,49,76,82,70,80,72,94,69,71,82,53,95,82,57,78,75,75,62,75,44,62,76,54,53,75,68,58,48,54,49,55,50,52,51,54,53,50,38,26,52,70,18,62,34,66,79,78,92,82,82,82,52,78,46,62,88,69,89,71,63,60,67,61,51,36,56,53,48,50,77,74,40,85,19,54,50,19,33,41,39,31,80,48,97,88,50,64,49,70,44,64,34,78,67,81,89,80,87,77,60,99,92,100

Secondary structure (DSSP, 8-state):
-PPP--EEEEE-S-TTHHHHHHHHHHHHSSPPEEEETTS-SSHHHHHHHTTSTTS-SEEEE---SS-TTSHHHHTTHHHHHHH--S-EEEETHHHHHHHHHTT--EEE-TT---SSEEEEEEE-SSGGGTTPPTTEEEEE--SEEE-GGG--TTEEEEEEEEEEETTEEEEEEEEEEESSSSEEEESS-TTSTT-TTHHHHHHHHHHHHHHHHHHTTTS---------TT--SS-------SEEEEEEEEE-SS--SSHHHHHHIIIIISS--SEEEEE--TTSTT--EEEEEES-STT-EEEEE-S--TT------BTTBEEEEE-HHHHHHHHHHHHHHT--PPPTT-SSS--SEEEEEE-GGGGGGGTS------SS-SEEEEEESEEEEEETTTTEEEEEEEEESSHHHHHHHHHHHHHHHHHHHHHHTT--SS-------S--TTSPPPPEEESS-HHHHHHHHHHHHHHHHHTS-S-------EEE-----HHHHHHHHHHHS--TEEEEEE-SSS--EEEEE--------TT-

Mean predicted aligned error: 11.02 Å

Sequence (540 aa):
MGPGIRTVLIDNYDSYSYNLFHLLASVNGQRPLVLENDSFSSYKELEEMAGGGNSFHSIVISPGPGRPENPKDFGACLDVLRNARVPVLGVCLGHQGICSAFGGKIKHSPGGVAHGKISEVEHDGQGLFQNIPQFCRVVRYHSLSADSSAVPACIRISATCAVTYSGTDTRVIMGVQHKSRPLFGVQFHPESICTEHGRTIIENFHRITLDQLAGLMPVLKGIADTSSPMDRLVDSGAPSTGMTLRWRKQRMTSTPHDPTENIFVSLYGEGAFPSFWLDSPPDVDSARFSYMGDASGPYAELVVAQGASPNGEPEYVDERVRTIRLSKSDFFSELDNRLQSRACPQPEGLPFSYNCGYVGYIGYEFKDQCGGRGLHHSELPDAMMLFVDRLLVFDHRESDLYMVCAGYEGESEELNAGKWFDLVEEELELLQEGNLKRDPSPFLNTPNRHTPMPMFHLERDRCEYMEDVRECLAEIQEGETYEVCLTNRIRSSSVVEPLDLYKTLRRRNDAPYAAFLRLSDEWAVCCCSPERFLRVDGEG

InterPro domains:
  IPR005801 ADC synthase [G3DSA:3.60.120.10] (242-540)
  IPR005801 ADC synthase [SSF56322] (322-538)
  IPR006221 Anthranilate synthase/para-aminobenzoate synthase like domain [TIGR00566] (8-205)
  IPR006221 Anthranilate synthase/para-aminobenzoate synthase like domain [cd01743] (7-205)
  IPR006805 Anthranilate synthase component I, N-terminal [PF04715] (260-403)
  IPR015890 Chorismate-utilising enzyme, C-terminal [PF00425] (463-538)
  IPR017926 Glutamine amidotransferase [PF00117] (8-205)
  IPR029062 Class I glutamine amidotransferase-like [G3DSA:3.40.50.880] (5-211)
  IPR029062 Class I glutamine amidotransferase-like [SSF52317] (6-210)
  IPR050472 Anthranilate Synthase/Amidotransferase [PTHR43418] (6-209)